Protein AF-A0A970C6J9-F1 (afdb_monomer_lite)

Foldseek 3Di:
DDDDDDDDDDDDDDDDDDDDDDDDDDDDDDDDDDDDDDDDDDDPDDPDDDDDDDDDDDDDDDDDDDWDWDFDDWDADPQLWIWTWIWTADDDDDRDTDTDTDTPDDDRPLPADQAQEEEFAWAWDLRLLLQLLVQVLSCLNPVDRHHYDHDHQVCVVVDDDDPDAYEYFAHADDPVQLDANYEYQYAFDDDDDRPHYHYDYHVLFGSSRVSQVSCVSSVNDDPLSVVLRVLCRCQQLVVVPDPCNVVSVLRGVLCNVQTNVSVCVVQVSPSSCSRVPPCSVVSVVQQVPWLVVQLVQQLVVWDDLDQAEIEGARDGGDPQVSQVVCCVVVSDSHQKYWYWDQDPVLWIKIKIAGDQLCRQVLQVLQVWTGGSGIIMHTHDPVDRDPVSVSVVSSCSRCPDPPPPPPDPPVVVVVVVVVVVPPPDDDDD

pLDDT: mean 75.0, std 27.28, range [20.2, 98.69]

Radius of gyration: 30.88 Å; chains: 1; bounding box: 88×96×111 Å

Structure (mmCIF, N/CA/C/O backbone):
data_AF-A0A970C6J9-F1
#
_entry.id   AF-A0A970C6J9-F1
#
loop_
_atom_site.group_PDB
_atom_site.id
_atom_site.type_symbol
_atom_site.label_atom_id
_atom_site.label_alt_id
_atom_site.label_comp_id
_atom_site.label_asym_id
_atom_site.label_entity_id
_atom_site.label_seq_id
_atom_site.pdbx_PDB_ins_code
_atom_site.Cartn_x
_atom_site.Cartn_y
_atom_site.Cartn_z
_atom_site.occupancy
_atom_site.B_iso_or_equiv
_atom_site.auth_seq_id
_atom_site.auth_comp_id
_atom_site.auth_asym_id
_atom_site.auth_atom_id
_atom_site.pdbx_PDB_model_num
ATOM 1 N N . MET A 1 1 ? 50.102 -40.753 9.216 1.00 41.03 1 MET A N 1
ATOM 2 C CA . MET A 1 1 ? 50.481 -39.355 8.911 1.00 41.03 1 MET A CA 1
ATOM 3 C C . MET A 1 1 ? 49.183 -38.578 8.685 1.00 41.03 1 MET A C 1
ATOM 5 O O . MET A 1 1 ? 48.528 -38.854 7.701 1.00 41.03 1 MET A O 1
ATOM 9 N N . GLY A 1 2 ? 48.641 -37.718 9.544 1.00 29.14 2 GLY A N 1
ATOM 10 C CA . GLY A 1 2 ? 49.137 -37.153 10.795 1.00 29.14 2 GLY A CA 1
ATOM 11 C C . GLY A 1 2 ? 48.941 -35.629 10.905 1.00 29.14 2 GLY A C 1
ATOM 12 O O . GLY A 1 2 ? 49.929 -34.991 11.220 1.00 29.14 2 GLY A O 1
ATOM 13 N N . LEU A 1 3 ? 47.707 -35.107 10.712 1.00 31.41 3 LEU A N 1
ATOM 14 C CA . LEU A 1 3 ? 47.159 -33.822 11.244 1.00 31.41 3 LEU A CA 1
ATOM 15 C C . LEU A 1 3 ? 47.866 -32.481 10.846 1.00 31.41 3 LEU A C 1
ATOM 17 O O . LEU A 1 3 ? 48.934 -32.548 10.249 1.00 31.41 3 LEU A O 1
ATOM 21 N N . PRO A 1 4 ? 47.330 -31.260 11.155 1.00 48.53 4 PRO A N 1
ATOM 22 C CA . PRO A 1 4 ? 46.169 -30.937 12.006 1.00 48.53 4 PRO A CA 1
ATOM 23 C C . PRO A 1 4 ? 45.153 -29.863 11.536 1.00 48.53 4 PRO A C 1
ATOM 25 O O . PRO A 1 4 ? 45.397 -29.007 10.692 1.00 48.53 4 PRO A O 1
ATOM 28 N N . ASN A 1 5 ? 44.025 -29.914 12.256 1.00 35.06 5 ASN A N 1
ATOM 29 C CA . ASN A 1 5 ? 43.018 -28.885 12.533 1.00 35.06 5 ASN A CA 1
ATOM 30 C C . ASN A 1 5 ? 43.586 -27.554 13.066 1.00 35.06 5 ASN A C 1
ATOM 32 O O . ASN A 1 5 ? 44.524 -27.562 13.859 1.00 35.06 5 ASN A O 1
ATOM 36 N N . ALA A 1 6 ? 42.877 -26.447 12.815 1.00 31.27 6 ALA A N 1
ATOM 37 C CA . ALA A 1 6 ? 42.936 -25.251 13.658 1.00 31.27 6 ALA A CA 1
ATOM 38 C C . ALA A 1 6 ? 41.518 -24.722 13.954 1.00 31.27 6 ALA A C 1
ATOM 40 O O . ALA A 1 6 ? 40.890 -24.059 13.134 1.00 31.27 6 ALA A O 1
ATOM 41 N N . LYS A 1 7 ? 41.024 -25.050 15.155 1.00 29.91 7 LYS A N 1
ATOM 42 C CA . LYS A 1 7 ? 40.033 -24.271 15.909 1.00 29.91 7 LYS A CA 1
ATOM 43 C C . LYS A 1 7 ? 40.815 -23.312 16.806 1.00 29.91 7 LYS A C 1
ATOM 45 O O . LYS A 1 7 ? 41.736 -23.768 17.478 1.00 29.91 7 LYS A O 1
ATOM 50 N N . ILE A 1 8 ? 40.416 -22.045 16.879 1.00 31.64 8 ILE A N 1
ATOM 51 C CA . ILE A 1 8 ? 40.783 -21.157 17.989 1.00 31.64 8 ILE A CA 1
ATOM 52 C C . ILE A 1 8 ? 39.503 -20.485 18.486 1.00 31.64 8 ILE A C 1
ATOM 54 O O . ILE A 1 8 ? 38.970 -19.583 17.847 1.00 31.64 8 ILE A O 1
ATOM 58 N N . ASP A 1 9 ? 39.030 -20.973 19.630 1.00 29.05 9 ASP A N 1
ATOM 59 C CA . ASP A 1 9 ? 38.280 -20.197 20.614 1.00 29.05 9 ASP A CA 1
ATOM 60 C C . ASP A 1 9 ? 39.287 -19.345 21.399 1.00 29.05 9 ASP A C 1
ATOM 62 O O . ASP A 1 9 ? 40.292 -19.873 21.880 1.00 29.05 9 ASP A O 1
ATOM 66 N N . LEU A 1 10 ? 38.994 -18.061 21.615 1.00 27.27 10 LEU A N 1
ATOM 67 C CA . LEU A 1 10 ? 39.500 -17.361 22.795 1.00 27.27 10 LEU A CA 1
ATOM 68 C C . LEU A 1 10 ? 38.457 -16.365 23.309 1.00 27.27 10 LEU A C 1
ATOM 70 O O . LEU A 1 10 ? 38.241 -15.284 22.764 1.00 27.27 10 LEU A O 1
ATOM 74 N N . LEU A 1 11 ? 37.806 -16.774 24.392 1.00 27.00 11 LEU A N 1
ATOM 75 C CA . LEU A 1 11 ? 37.008 -15.938 25.271 1.00 27.00 11 LEU A CA 1
ATOM 76 C C . LEU A 1 11 ? 37.900 -15.014 26.118 1.00 27.00 11 LEU A C 1
ATOM 78 O O . LEU A 1 11 ? 38.985 -15.394 26.544 1.00 27.00 11 LEU A O 1
ATOM 82 N N . ALA A 1 12 ? 37.279 -13.897 26.509 1.00 27.22 12 ALA A N 1
ATOM 83 C CA . ALA A 1 12 ? 37.321 -13.289 27.843 1.00 27.22 12 ALA A CA 1
ATOM 84 C C . ALA A 1 12 ? 38.247 -12.081 28.121 1.00 27.22 12 ALA A C 1
ATOM 86 O O . ALA A 1 12 ? 39.433 -12.206 28.390 1.00 27.22 12 ALA A O 1
ATOM 87 N N . ARG A 1 13 ? 37.533 -10.963 28.354 1.00 26.98 13 ARG A N 1
ATOM 88 C CA . ARG A 1 13 ? 37.586 -10.080 29.541 1.00 26.98 13 ARG A CA 1
ATOM 89 C C . ARG A 1 13 ? 38.685 -9.016 29.603 1.00 26.98 13 ARG A C 1
ATOM 91 O O . ARG A 1 13 ? 39.807 -9.308 29.974 1.00 26.98 13 ARG A O 1
ATOM 98 N N . LEU A 1 14 ? 38.243 -7.756 29.544 1.00 24.97 14 LEU A N 1
ATOM 99 C CA . LEU A 1 14 ? 38.635 -6.712 30.499 1.00 24.97 14 LEU A CA 1
ATOM 100 C C . LEU A 1 14 ? 37.430 -5.784 30.753 1.00 24.97 14 LEU A C 1
ATOM 102 O O . LEU A 1 14 ? 36.800 -5.276 29.830 1.00 24.97 14 LEU A O 1
ATOM 106 N N . ARG A 1 15 ? 37.066 -5.638 32.031 1.00 27.47 15 ARG A N 1
ATOM 107 C CA . ARG A 1 15 ? 36.009 -4.767 32.568 1.00 27.47 15 ARG A CA 1
ATOM 108 C C . ARG A 1 15 ? 36.670 -3.546 33.221 1.00 27.47 15 ARG A C 1
ATOM 110 O O . ARG A 1 15 ? 37.556 -3.773 34.030 1.00 27.47 15 ARG A O 1
ATOM 117 N N . LEU A 1 16 ? 36.087 -2.358 32.970 1.00 25.42 16 LEU A N 1
ATOM 118 C CA . LEU A 1 16 ? 35.807 -1.232 33.901 1.00 25.42 16 LEU A CA 1
ATOM 119 C C . LEU A 1 16 ? 37.039 -0.570 34.594 1.00 25.42 16 LEU A C 1
ATOM 121 O O . LEU A 1 16 ? 37.915 -1.262 35.078 1.00 25.42 16 LEU A O 1
ATOM 125 N N . ARG A 1 17 ? 37.173 0.754 34.798 1.00 25.75 17 ARG A N 1
ATOM 126 C CA . ARG A 1 17 ? 36.203 1.810 35.171 1.00 25.75 17 ARG A CA 1
ATOM 127 C C . ARG A 1 17 ? 36.937 3.201 35.268 1.00 25.75 17 ARG A C 1
ATOM 129 O O . ARG A 1 17 ? 38.047 3.279 34.761 1.00 25.75 17 ARG A O 1
ATOM 136 N N . PRO A 1 18 ? 36.367 4.292 35.842 1.00 34.69 18 PRO A N 1
ATOM 137 C CA . PRO A 1 18 ? 36.098 5.582 35.182 1.00 34.69 18 PRO A CA 1
ATOM 138 C C . PRO A 1 18 ? 36.978 6.771 35.647 1.00 34.69 18 PRO A C 1
ATOM 140 O O . PRO A 1 18 ? 37.592 6.710 36.707 1.00 34.69 18 PRO A O 1
ATOM 143 N N . THR A 1 19 ? 36.888 7.917 34.962 1.00 26.02 19 THR A N 1
ATOM 144 C CA . THR A 1 19 ? 37.175 9.240 35.555 1.00 26.02 19 THR A CA 1
ATOM 145 C C . THR A 1 19 ? 36.247 10.328 35.003 1.00 26.02 19 THR A C 1
ATOM 147 O O . THR A 1 19 ? 36.103 10.517 33.799 1.00 26.02 19 THR A O 1
ATOM 150 N N . LEU A 1 20 ? 35.598 11.021 35.941 1.00 25.56 20 LEU A N 1
ATOM 151 C CA . LEU A 1 20 ? 34.968 12.337 35.811 1.00 25.56 20 LEU A CA 1
ATOM 152 C C . LEU A 1 20 ? 36.049 13.426 35.700 1.00 25.56 20 LEU A C 1
ATOM 154 O O . LEU A 1 20 ? 37.117 13.244 36.277 1.00 25.56 20 LEU A O 1
ATOM 158 N N . VAL A 1 21 ? 35.733 14.562 35.060 1.00 24.16 21 VAL A N 1
ATOM 159 C CA . VAL A 1 21 ? 35.852 15.941 35.601 1.00 24.16 21 VAL A CA 1
ATOM 160 C C . VAL A 1 21 ? 35.271 16.959 34.591 1.00 24.16 21 VAL A C 1
ATOM 162 O O . VAL A 1 21 ? 35.458 16.838 33.385 1.00 24.16 21 VAL A O 1
ATOM 165 N N . CYS A 1 22 ? 34.529 17.921 35.159 1.00 23.27 22 CYS A N 1
ATOM 166 C CA . CYS A 1 22 ? 33.924 19.178 34.678 1.00 23.27 22 CYS A CA 1
ATOM 167 C C . CYS A 1 22 ? 34.651 19.917 33.530 1.00 23.27 22 CYS A C 1
ATOM 169 O O . CYS A 1 22 ? 35.862 19.819 33.408 1.00 23.27 22 CYS A O 1
ATOM 171 N N . GLY A 1 23 ? 34.044 20.774 32.703 1.00 21.14 23 GLY A N 1
ATOM 172 C CA . GLY A 1 23 ? 32.751 21.465 32.729 1.00 21.14 23 GLY A CA 1
ATOM 173 C C . GLY A 1 23 ? 32.958 22.909 32.242 1.00 21.14 23 GLY A C 1
ATOM 174 O O . GLY A 1 23 ? 33.884 23.543 32.720 1.00 21.14 23 GLY A O 1
ATOM 175 N N . TRP A 1 24 ? 32.121 23.422 31.331 1.00 22.16 24 TRP A N 1
ATOM 176 C CA . TRP A 1 24 ? 31.907 24.862 31.096 1.00 22.16 24 TRP A CA 1
ATOM 177 C C . TRP A 1 24 ? 30.463 25.086 30.616 1.00 22.16 24 TRP A C 1
ATOM 179 O O . TRP A 1 24 ? 30.041 24.568 29.584 1.00 22.16 24 TRP A O 1
ATOM 189 N N . GLN A 1 25 ? 29.707 25.841 31.413 1.00 21.58 25 GLN A N 1
ATOM 190 C CA . GLN A 1 25 ? 28.447 26.489 31.054 1.00 21.58 25 GLN A CA 1
ATOM 191 C C . GLN A 1 25 ? 28.744 27.772 30.270 1.00 21.58 25 GLN A C 1
ATOM 193 O O . GLN A 1 25 ? 29.649 28.509 30.652 1.00 21.58 25 GLN A O 1
ATOM 198 N N . LEU A 1 26 ? 27.894 28.114 29.298 1.00 22.14 26 LEU A N 1
ATOM 199 C CA . LEU A 1 26 ? 27.298 29.453 29.236 1.00 22.14 26 LEU A CA 1
ATOM 200 C C . LEU A 1 26 ? 26.031 29.469 28.368 1.00 22.14 26 LEU A C 1
ATOM 202 O O . LEU A 1 26 ? 26.014 29.053 27.214 1.00 22.14 26 LEU A O 1
ATOM 206 N N . LEU A 1 27 ? 24.969 29.943 29.018 1.00 21.67 27 LEU A N 1
ATOM 207 C CA . LEU A 1 27 ? 23.654 30.328 28.517 1.00 21.67 27 LEU A CA 1
ATOM 208 C C . LEU A 1 27 ? 23.707 31.230 27.277 1.00 21.67 27 LEU A C 1
ATOM 210 O O . LEU A 1 27 ? 24.555 32.106 27.222 1.00 21.67 27 LEU A O 1
ATOM 214 N N . TRP A 1 28 ? 22.680 31.150 26.422 1.00 21.00 28 TRP A N 1
ATOM 215 C CA . TRP A 1 28 ? 21.809 32.299 26.118 1.00 21.00 28 TRP A CA 1
ATOM 216 C C . TRP A 1 28 ? 20.401 31.801 25.744 1.00 21.00 28 TRP A C 1
ATOM 218 O O . TRP A 1 28 ? 20.205 31.048 24.794 1.00 21.00 28 TRP A O 1
ATOM 228 N N . GLN A 1 29 ? 19.412 32.218 26.538 1.00 21.05 29 GLN A N 1
ATOM 229 C CA . GLN A 1 29 ? 17.986 32.126 26.235 1.00 21.05 29 GLN A CA 1
ATOM 230 C C . GLN A 1 29 ? 17.623 33.189 25.192 1.00 21.05 29 GLN A C 1
ATOM 232 O O . GLN A 1 29 ? 17.991 34.349 25.361 1.00 21.05 29 GLN A O 1
ATOM 237 N N . ARG A 1 30 ? 16.773 32.848 24.217 1.00 20.20 30 ARG A N 1
ATOM 238 C CA . ARG A 1 30 ? 15.724 33.756 23.723 1.00 20.20 30 ARG A CA 1
ATOM 239 C C . ARG A 1 30 ? 14.526 32.953 23.213 1.00 20.20 30 ARG A C 1
ATOM 241 O O . ARG A 1 30 ? 14.612 32.230 22.231 1.00 20.20 30 ARG A O 1
ATOM 248 N N . ARG A 1 31 ? 13.402 33.119 23.916 1.00 20.62 31 ARG A N 1
ATOM 249 C CA . ARG A 1 31 ? 12.039 32.864 23.434 1.00 20.62 31 ARG A CA 1
ATOM 250 C C . ARG A 1 31 ? 11.735 33.806 22.267 1.00 20.62 31 ARG A C 1
ATOM 252 O O . ARG A 1 31 ? 11.905 35.009 22.442 1.00 20.62 31 ARG A O 1
ATOM 259 N N . ILE A 1 32 ? 11.155 33.285 21.186 1.00 21.66 32 ILE A N 1
ATOM 260 C CA . ILE A 1 32 ? 10.083 33.957 20.436 1.00 21.66 32 ILE A CA 1
ATOM 261 C C . ILE A 1 32 ? 9.017 32.896 20.125 1.00 21.66 32 ILE A C 1
ATOM 263 O O . ILE A 1 32 ? 9.320 31.808 19.650 1.00 21.66 32 ILE A O 1
ATOM 267 N N . GLN A 1 33 ? 7.782 33.223 20.492 1.00 20.59 33 GLN A N 1
ATOM 268 C CA . GLN A 1 33 ? 6.536 32.489 20.272 1.00 20.59 33 GLN A CA 1
ATOM 269 C C . GLN A 1 33 ? 5.786 33.146 19.086 1.00 20.59 33 GLN A C 1
ATOM 271 O O . GLN A 1 33 ? 6.172 34.245 18.693 1.00 20.59 33 GLN A O 1
ATOM 276 N N . TRP A 1 34 ? 4.694 32.512 18.620 1.00 22.86 34 TRP A N 1
ATOM 277 C CA . TRP A 1 34 ? 3.752 32.853 17.518 1.00 22.86 34 TRP A CA 1
ATOM 278 C C . TRP A 1 34 ? 4.163 32.275 16.147 1.00 22.86 34 TRP A C 1
ATOM 280 O O . TRP A 1 34 ? 5.234 32.591 15.656 1.00 22.86 34 TRP A O 1
ATOM 290 N N . GLY A 1 35 ? 3.394 31.435 15.440 1.00 23.45 35 GLY A N 1
ATOM 291 C CA . GLY A 1 35 ? 2.016 30.927 15.555 1.00 23.45 35 GLY A CA 1
ATOM 292 C C . GLY A 1 35 ? 1.753 29.878 14.437 1.00 23.45 35 GLY A C 1
ATOM 293 O O . GLY A 1 35 ? 2.694 29.529 13.723 1.00 23.45 35 GLY A O 1
ATOM 294 N N . PRO A 1 36 ? 0.528 29.334 14.291 1.00 27.11 36 PRO A N 1
ATOM 295 C CA . PRO A 1 36 ? 0.263 28.092 13.561 1.00 27.11 36 PRO A CA 1
ATOM 296 C C . PRO A 1 36 ? 0.044 28.321 12.057 1.00 27.11 36 PRO A C 1
ATOM 298 O O . PRO A 1 36 ? -0.792 29.131 11.666 1.00 27.11 36 PRO A O 1
ATOM 301 N N . ASN A 1 37 ? 0.742 27.558 11.215 1.00 23.72 37 ASN A N 1
ATOM 302 C CA . ASN A 1 37 ? 0.482 27.480 9.776 1.00 23.72 37 ASN A CA 1
ATOM 303 C C . ASN A 1 37 ? -0.171 26.129 9.463 1.00 23.72 37 ASN A C 1
ATOM 305 O O . ASN A 1 37 ? 0.519 25.135 9.265 1.00 23.72 37 ASN A O 1
ATOM 309 N N . GLN A 1 38 ? -1.504 26.099 9.435 1.00 23.17 38 GLN A N 1
ATOM 310 C CA . GLN A 1 38 ? -2.276 25.030 8.803 1.00 23.17 38 GLN A CA 1
ATOM 311 C C . GLN A 1 38 ? -2.603 25.477 7.375 1.00 23.17 38 GLN A C 1
ATOM 313 O O . GLN A 1 38 ? -3.276 26.489 7.183 1.00 23.17 38 GLN A O 1
ATOM 318 N N . TRP A 1 39 ? -2.130 24.733 6.379 1.00 20.80 39 TRP A N 1
ATOM 319 C CA . TRP A 1 39 ? -2.579 24.859 4.995 1.00 20.80 39 TRP A CA 1
ATOM 320 C C . TRP A 1 39 ? -3.393 23.611 4.664 1.00 20.80 39 TRP A C 1
ATOM 322 O O . TRP A 1 39 ? -2.887 22.501 4.777 1.00 20.80 39 TRP A O 1
ATOM 332 N N . ALA A 1 40 ? -4.651 23.795 4.271 1.00 22.09 40 ALA A N 1
ATOM 333 C CA . ALA A 1 40 ? -5.465 22.755 3.656 1.00 22.09 40 ALA A CA 1
ATOM 334 C C . ALA A 1 40 ? -5.845 23.238 2.253 1.00 22.09 40 ALA A C 1
ATOM 336 O O . ALA A 1 40 ? -6.419 24.320 2.101 1.00 22.09 40 ALA A O 1
ATOM 337 N N . PHE A 1 41 ? -5.483 22.457 1.237 1.00 21.45 41 PHE A N 1
ATOM 338 C CA . PHE A 1 41 ? -5.927 22.651 -0.138 1.00 21.45 41 PHE A CA 1
ATOM 339 C C . PHE A 1 41 ? -7.355 22.107 -0.275 1.00 21.45 41 PHE A C 1
ATOM 341 O O . PHE A 1 41 ? -7.600 20.933 -0.017 1.00 21.45 41 PHE A O 1
ATOM 348 N N . LEU A 1 42 ? -8.297 22.956 -0.690 1.00 25.12 42 LEU A N 1
ATOM 349 C CA . LEU A 1 42 ? -9.548 22.512 -1.303 1.00 25.12 42 LEU A CA 1
ATOM 350 C C . LEU A 1 42 ? -9.290 22.465 -2.808 1.00 25.12 42 LEU A C 1
ATOM 352 O O . LEU A 1 42 ? -9.029 23.504 -3.412 1.00 25.12 42 LEU A O 1
ATOM 356 N N . GLY A 1 43 ? -9.304 21.264 -3.385 1.00 23.25 43 GLY A N 1
ATOM 357 C CA . GLY A 1 43 ? -9.297 21.088 -4.832 1.00 23.25 43 GLY A CA 1
ATOM 358 C C . GLY A 1 43 ? -10.533 21.737 -5.453 1.00 23.25 43 GLY A C 1
ATOM 359 O O . GLY A 1 43 ? -11.632 21.670 -4.897 1.00 23.25 43 GLY A O 1
ATOM 360 N N . ASP A 1 44 ? -10.335 22.391 -6.592 1.00 25.92 44 ASP A N 1
ATOM 361 C CA . ASP A 1 44 ? -11.400 22.982 -7.392 1.00 25.92 44 ASP A CA 1
ATOM 362 C C . ASP A 1 44 ? -12.406 21.903 -7.819 1.00 25.92 44 ASP A C 1
ATOM 364 O O . ASP A 1 44 ? -12.050 20.968 -8.534 1.00 25.92 44 ASP A O 1
ATOM 368 N N . GLY A 1 45 ? -13.672 22.038 -7.411 1.00 28.39 45 GLY A N 1
ATOM 369 C CA . GLY A 1 45 ? -14.748 21.205 -7.957 1.00 28.39 45 GLY A CA 1
ATOM 370 C C . GLY A 1 45 ? -15.849 20.799 -6.985 1.00 28.39 45 GLY A C 1
ATOM 371 O O . GLY A 1 45 ? -16.128 19.616 -6.845 1.00 28.39 45 GLY A O 1
ATOM 372 N N . VAL A 1 46 ? -16.541 21.757 -6.367 1.00 23.52 46 VAL A N 1
ATOM 373 C CA . VAL A 1 46 ? -17.904 21.512 -5.866 1.00 23.52 46 VAL A CA 1
ATOM 374 C C . VAL A 1 46 ? -18.808 22.590 -6.444 1.00 23.52 46 VAL A C 1
ATOM 376 O O . VAL A 1 46 ? -18.866 23.714 -5.948 1.00 23.52 46 VAL A O 1
ATOM 379 N N . ALA A 1 47 ? -19.495 22.259 -7.537 1.00 24.28 47 ALA A N 1
ATOM 380 C CA . ALA A 1 47 ? -20.634 23.037 -7.996 1.00 24.28 47 ALA A CA 1
ATOM 381 C C . ALA A 1 47 ? -21.791 22.766 -7.025 1.00 24.28 47 ALA A C 1
ATOM 383 O O . ALA A 1 47 ? -22.420 21.713 -7.077 1.00 24.28 47 ALA A O 1
ATOM 384 N N . ALA A 1 48 ? -22.025 23.687 -6.091 1.00 25.25 48 ALA A N 1
ATOM 385 C CA . ALA A 1 48 ? -23.219 23.651 -5.260 1.00 25.25 48 ALA A CA 1
ATOM 386 C C . ALA A 1 48 ? -24.423 24.100 -6.099 1.00 25.25 48 ALA A C 1
ATOM 388 O O . ALA A 1 48 ? -24.415 25.196 -6.663 1.00 25.25 48 ALA A O 1
ATOM 389 N N . ASP A 1 49 ? -25.442 23.248 -6.173 1.00 22.50 49 ASP A N 1
ATOM 390 C CA . ASP A 1 49 ? -26.750 23.581 -6.726 1.00 22.50 49 ASP A CA 1
ATOM 391 C C . ASP A 1 49 ? -27.431 24.597 -5.794 1.00 22.50 49 ASP A C 1
ATOM 393 O O . ASP A 1 49 ? -27.701 24.318 -4.622 1.00 22.50 49 ASP A O 1
ATOM 397 N N . VAL A 1 50 ? -27.620 25.824 -6.280 1.00 26.28 50 VAL A N 1
ATOM 398 C CA . VAL A 1 50 ? -28.226 26.919 -5.516 1.00 26.28 50 VAL A CA 1
ATOM 399 C C . VAL A 1 50 ? -29.682 27.032 -5.941 1.00 26.28 50 VAL A C 1
ATOM 401 O O . VAL A 1 50 ? -30.009 27.737 -6.895 1.00 26.28 50 VAL A O 1
ATOM 404 N N . SER A 1 51 ? -30.586 26.392 -5.202 1.00 24.64 51 SER A N 1
ATOM 405 C CA . SER A 1 51 ? -32.017 26.654 -5.350 1.00 24.64 51 SER A CA 1
ATOM 406 C C . SER A 1 51 ? -32.342 28.054 -4.805 1.00 24.64 51 SER A C 1
ATOM 408 O O . SER A 1 51 ? -32.485 28.247 -3.596 1.00 24.64 51 SER A O 1
ATOM 410 N N . GLN A 1 52 ? -32.448 29.055 -5.683 1.00 29.25 52 GLN A N 1
ATOM 411 C CA . GLN A 1 52 ? -33.011 30.361 -5.333 1.00 29.25 52 GLN A CA 1
ATOM 412 C C . GLN A 1 52 ? -34.541 30.283 -5.353 1.00 29.25 52 GLN A C 1
ATOM 414 O O . GLN A 1 52 ? -35.151 30.192 -6.415 1.00 29.25 52 GLN A O 1
ATOM 419 N N . GLN A 1 53 ? -35.180 30.378 -4.187 1.00 24.38 53 GLN A N 1
ATOM 420 C CA . GLN A 1 53 ? -36.577 30.801 -4.119 1.00 24.38 53 GLN A CA 1
ATOM 421 C C . GLN A 1 53 ? -36.645 32.331 -4.034 1.00 24.38 53 GLN A C 1
ATOM 423 O O . GLN A 1 53 ? -36.216 32.916 -3.046 1.00 24.38 53 GLN A O 1
ATOM 428 N N . GLY A 1 54 ? -37.225 32.939 -5.074 1.00 26.06 54 GLY A N 1
ATOM 429 C CA . GLY A 1 54 ? -37.937 34.219 -5.024 1.00 26.06 54 GLY A CA 1
ATOM 430 C C . GLY A 1 54 ? -37.100 35.499 -4.937 1.00 26.06 54 GLY A C 1
ATOM 431 O O . GLY A 1 54 ? -36.597 35.854 -3.880 1.00 26.06 54 GLY A O 1
ATOM 432 N N . VAL A 1 55 ? -37.060 36.256 -6.038 1.00 26.98 55 VAL A N 1
ATOM 433 C CA . VAL A 1 55 ? -37.619 37.622 -6.194 1.00 26.98 55 VAL A CA 1
ATOM 434 C C . VAL A 1 55 ? -37.084 38.204 -7.512 1.00 26.98 55 VAL A C 1
ATOM 436 O O . VAL A 1 55 ? -35.890 38.164 -7.797 1.00 26.98 55 VAL A O 1
ATOM 439 N N . ALA A 1 56 ? -38.003 38.711 -8.333 1.00 32.72 56 ALA A N 1
ATOM 440 C CA . ALA A 1 56 ? -37.755 39.282 -9.652 1.00 32.72 56 ALA A CA 1
ATOM 441 C C . ALA A 1 56 ? -36.919 40.577 -9.608 1.00 32.72 56 ALA A C 1
ATOM 443 O O . ALA A 1 56 ? -37.113 41.420 -8.734 1.00 32.72 56 ALA A O 1
ATOM 444 N N . GLY A 1 57 ? -36.051 40.770 -10.608 1.00 26.53 57 GLY A N 1
ATOM 445 C CA . GLY A 1 57 ? -35.364 42.040 -10.854 1.00 26.53 57 GLY A CA 1
ATOM 446 C C . GLY A 1 57 ? -34.316 41.956 -11.968 1.00 26.53 57 GLY A C 1
ATOM 447 O O . GLY A 1 57 ? -33.314 41.262 -11.845 1.00 26.53 57 GLY A O 1
ATOM 448 N N . SER A 1 58 ? -34.566 42.676 -13.058 1.00 32.69 58 SER A N 1
ATOM 449 C CA . SER A 1 58 ? -33.749 42.840 -14.268 1.00 32.69 58 SER A CA 1
ATOM 450 C C . SER A 1 58 ? -32.504 43.726 -14.078 1.00 32.69 58 SER A C 1
ATOM 452 O O . SER A 1 58 ? -32.636 44.796 -13.492 1.00 32.69 58 SER A O 1
ATOM 454 N N . HIS A 1 59 ? -31.348 43.334 -14.637 1.00 29.69 59 HIS A N 1
ATOM 455 C CA . HIS A 1 59 ? -30.493 44.089 -15.592 1.00 29.69 59 HIS A CA 1
ATOM 456 C C . HIS A 1 59 ? -29.025 43.602 -15.616 1.00 29.69 59 HIS A C 1
ATOM 458 O O . HIS A 1 59 ? -28.377 43.426 -14.590 1.00 29.69 59 HIS A O 1
ATOM 464 N N . GLU A 1 60 ? -28.555 43.424 -16.853 1.00 30.36 60 GLU A N 1
ATOM 465 C CA . GLU A 1 60 ? -27.211 43.532 -17.446 1.00 30.36 60 GLU A CA 1
ATOM 466 C C . GLU A 1 60 ? -25.918 43.533 -16.598 1.00 30.36 60 GLU A C 1
ATOM 468 O O . GLU A 1 60 ? -25.643 44.407 -15.779 1.00 30.36 60 GLU A O 1
ATOM 473 N N . GLY A 1 61 ? -25.007 42.645 -17.021 1.00 39.00 61 GLY A N 1
ATOM 474 C CA . GLY A 1 61 ? -23.654 43.027 -17.443 1.00 39.00 61 GLY A CA 1
ATOM 475 C C . GLY A 1 61 ? -22.653 43.430 -16.360 1.00 39.00 61 GLY A C 1
ATOM 476 O O . GLY A 1 61 ? -22.308 44.604 -16.248 1.00 39.00 61 GLY A O 1
ATOM 477 N N . ARG A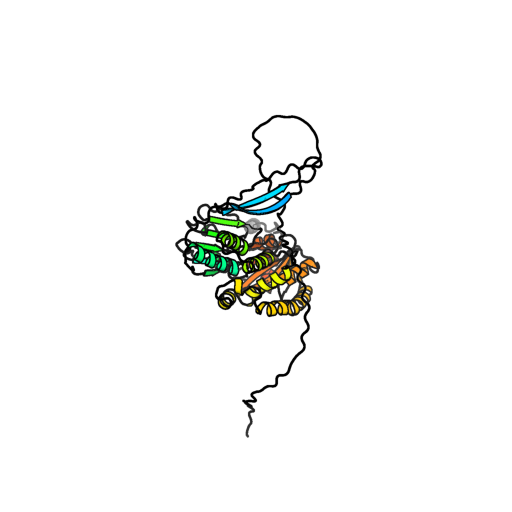 1 62 ? -22.046 42.460 -15.656 1.00 30.31 62 ARG A N 1
ATOM 478 C CA . ARG A 1 62 ? -20.771 42.676 -14.943 1.00 30.31 62 ARG A CA 1
ATOM 479 C C . ARG A 1 62 ? -19.819 41.486 -15.036 1.00 30.31 62 ARG A C 1
ATOM 481 O O . ARG A 1 62 ? -20.188 40.344 -14.794 1.00 30.31 62 ARG A O 1
ATOM 488 N N . ARG A 1 63 ? -18.567 41.822 -15.363 1.00 31.80 63 ARG A N 1
ATOM 489 C CA . ARG A 1 63 ? -17.380 40.958 -15.415 1.00 31.80 63 ARG A CA 1
ATOM 490 C C . ARG A 1 63 ? -17.217 40.158 -14.116 1.00 31.80 63 ARG A C 1
ATOM 492 O O . ARG A 1 63 ? -17.322 40.721 -13.027 1.00 31.80 63 ARG A O 1
ATOM 499 N N . SER A 1 64 ? -16.903 38.873 -14.253 1.00 32.09 64 SER A N 1
ATOM 500 C CA . SER A 1 64 ? -16.587 37.937 -13.173 1.00 32.09 64 SER A CA 1
ATOM 501 C C . SER A 1 64 ? -15.301 38.347 -12.444 1.00 32.09 64 SER A C 1
ATOM 503 O O . SER A 1 64 ? -14.194 38.006 -12.858 1.00 32.09 64 SER A O 1
ATOM 505 N N . GLY A 1 65 ? -15.441 39.111 -11.361 1.00 31.38 65 GLY A N 1
ATOM 506 C CA . GLY A 1 65 ? -14.379 39.282 -10.373 1.00 31.38 65 GLY A CA 1
ATOM 507 C C . GLY A 1 65 ? -14.260 38.010 -9.537 1.00 31.38 65 GLY A C 1
ATOM 508 O O . GLY A 1 65 ? -15.249 37.580 -8.946 1.00 31.38 65 GLY A O 1
ATOM 509 N N . GLY A 1 66 ? -13.073 37.403 -9.512 1.00 34.12 66 GLY A N 1
ATOM 510 C CA . GLY A 1 66 ? -12.806 36.180 -8.757 1.00 34.12 66 GLY A CA 1
ATOM 511 C C . GLY A 1 66 ? -13.142 36.341 -7.273 1.00 34.12 66 GLY A C 1
ATOM 512 O O . GLY A 1 66 ? -12.646 37.249 -6.602 1.00 34.12 66 GLY A O 1
ATOM 513 N N . LEU A 1 67 ? -13.999 35.459 -6.763 1.00 39.12 67 LEU A N 1
ATOM 514 C CA . LEU A 1 67 ? -14.283 35.348 -5.339 1.00 39.12 67 LEU A CA 1
ATOM 515 C C . LEU A 1 67 ? -13.105 34.622 -4.685 1.00 39.12 67 LEU A C 1
ATOM 517 O O . LEU A 1 67 ? -12.861 33.453 -4.956 1.00 39.12 67 LEU A O 1
ATOM 521 N N . SER A 1 68 ? -12.364 35.316 -3.824 1.00 39.94 68 SER A N 1
ATOM 522 C CA . SER A 1 68 ? -11.397 34.672 -2.934 1.00 39.94 68 SER A CA 1
ATOM 523 C C . SER A 1 68 ? -12.124 34.271 -1.654 1.00 39.94 68 SER A C 1
ATOM 525 O O . SER A 1 68 ? -12.610 35.129 -0.910 1.00 39.94 68 SER A O 1
ATOM 527 N N . ALA A 1 69 ? -12.218 32.964 -1.432 1.00 43.72 69 ALA A N 1
ATOM 528 C CA . ALA A 1 69 ? -12.671 32.358 -0.192 1.00 43.72 69 ALA A CA 1
ATOM 529 C C . ALA A 1 69 ? -11.446 31.928 0.625 1.00 43.72 69 ALA A C 1
ATOM 531 O O . ALA A 1 69 ? -10.513 31.342 0.079 1.00 43.72 69 ALA A O 1
ATOM 532 N N . ARG A 1 70 ? -11.429 32.224 1.929 1.00 39.91 70 ARG A N 1
ATOM 533 C CA . ARG A 1 70 ? -10.437 31.661 2.860 1.00 39.91 70 ARG A CA 1
ATOM 534 C C . ARG A 1 70 ? -11.163 30.986 4.029 1.00 39.91 70 ARG A C 1
ATOM 536 O O . ARG A 1 70 ? -12.069 31.619 4.586 1.00 39.91 70 ARG A O 1
ATOM 543 N N . PRO A 1 71 ? -10.789 29.748 4.406 1.00 42.94 71 PRO A N 1
ATOM 544 C CA . PRO A 1 71 ? -11.283 29.139 5.633 1.00 42.94 71 PRO A CA 1
ATOM 545 C C . PRO A 1 71 ? -10.802 29.967 6.828 1.00 42.94 71 PRO A C 1
ATOM 547 O O . PRO A 1 71 ? -9.638 30.366 6.877 1.00 42.94 71 PRO A O 1
ATOM 550 N N . PHE A 1 72 ? -11.704 30.273 7.760 1.00 39.62 72 PHE A N 1
ATOM 551 C CA . PHE A 1 72 ? -11.397 31.116 8.924 1.00 39.62 72 PHE A CA 1
ATOM 552 C C . PHE A 1 72 ? -11.492 30.366 10.265 1.00 39.62 72 PHE A C 1
ATOM 554 O O . PHE A 1 72 ? -11.061 30.887 11.290 1.00 39.62 72 PHE A O 1
ATOM 561 N N . GLY A 1 73 ? -11.984 29.127 10.270 1.00 41.22 73 GLY A N 1
ATOM 562 C CA . GLY A 1 73 ? -12.010 28.290 11.463 1.00 41.22 73 GLY A CA 1
ATOM 563 C C . GLY A 1 73 ? -12.700 26.954 11.224 1.00 41.22 73 GLY A C 1
ATOM 564 O O . GLY A 1 73 ? -13.541 26.830 10.330 1.00 41.22 73 GLY A O 1
ATOM 565 N N . TYR A 1 74 ? -12.333 25.977 12.051 1.00 42.91 74 TYR A N 1
ATOM 566 C CA . TYR A 1 74 ? -12.990 24.681 12.156 1.00 42.91 74 TYR A CA 1
ATOM 567 C C . TYR A 1 74 ? -13.605 24.566 13.546 1.00 42.91 74 TYR A C 1
ATOM 569 O O . TYR A 1 74 ? -12.970 24.904 14.546 1.00 42.91 74 TYR A O 1
ATOM 577 N N . GLY A 1 75 ? -14.841 24.089 13.611 1.00 42.66 75 GLY A N 1
ATOM 578 C CA . GLY A 1 75 ? -15.509 23.782 14.868 1.00 42.66 75 GLY A CA 1
ATOM 579 C C . GLY A 1 75 ? -16.496 22.645 14.675 1.00 42.66 75 GLY A C 1
ATOM 580 O O . GLY A 1 75 ? -16.984 22.431 13.568 1.00 42.66 75 GLY A O 1
ATOM 581 N N . HIS A 1 76 ? -16.793 21.923 15.747 1.00 44.69 76 HIS A N 1
ATOM 582 C CA . HIS A 1 76 ? -17.899 20.977 15.759 1.00 44.69 76 HIS A CA 1
ATOM 583 C C . HIS A 1 76 ? -19.134 21.680 16.310 1.00 44.69 76 HIS A C 1
ATOM 585 O O . HIS A 1 76 ? -19.045 22.396 17.312 1.00 44.69 76 HIS A O 1
ATOM 591 N N . ASP A 1 77 ? -20.288 21.492 15.671 1.00 41.97 77 ASP A N 1
ATOM 592 C CA . ASP A 1 77 ? -21.529 21.699 16.409 1.00 41.97 77 ASP A CA 1
ATOM 593 C C . ASP A 1 77 ? -21.670 20.568 17.444 1.00 41.97 77 ASP A C 1
ATOM 595 O O . ASP A 1 77 ? -21.074 19.498 17.307 1.00 41.97 77 ASP A O 1
ATOM 599 N N . GLY A 1 78 ? -22.428 20.785 18.519 1.00 35.06 78 GLY A N 1
ATOM 600 C CA . GLY A 1 78 ? -22.648 19.772 19.565 1.00 35.06 78 GLY A CA 1
ATOM 601 C C . GLY A 1 78 ? -23.349 18.487 19.086 1.00 35.06 78 GLY A C 1
ATOM 602 O O . GLY A 1 78 ? -23.754 17.683 19.918 1.00 35.06 78 GLY A O 1
ATOM 603 N N . LEU A 1 79 ? -23.515 18.309 17.770 1.00 39.09 79 LEU A N 1
ATOM 604 C CA . LEU A 1 79 ? -24.093 17.158 17.081 1.00 39.09 79 LEU A CA 1
ATOM 605 C C . LEU A 1 79 ? -23.053 16.400 16.231 1.00 39.09 79 LEU A C 1
ATOM 607 O O . LEU A 1 79 ? -23.395 15.402 15.601 1.00 39.09 79 LEU A O 1
ATOM 611 N N . GLY A 1 80 ? -21.788 16.835 16.234 1.00 37.72 80 GLY A N 1
ATOM 612 C CA . GLY A 1 80 ? -20.683 16.153 15.559 1.00 37.72 80 GLY A CA 1
ATOM 613 C C . GLY A 1 80 ? -20.477 16.549 14.096 1.00 37.72 80 GLY A C 1
ATOM 614 O O . GLY A 1 80 ? -19.574 16.003 13.462 1.00 37.72 80 GLY A O 1
ATOM 615 N N . ASN A 1 81 ? -21.227 17.513 13.553 1.00 41.91 81 ASN A N 1
ATOM 616 C CA . ASN A 1 81 ? -20.991 17.990 12.192 1.00 41.91 81 ASN A CA 1
ATOM 617 C C . ASN A 1 81 ? -19.752 18.887 12.150 1.00 41.91 81 ASN A C 1
ATOM 619 O O . ASN A 1 81 ? -19.543 19.739 13.019 1.00 41.91 81 ASN A O 1
ATOM 623 N N . MET A 1 82 ? -18.941 18.725 11.105 1.00 38.88 82 MET A N 1
ATOM 624 C CA . MET A 1 82 ? -17.818 19.615 10.840 1.00 38.88 82 MET A CA 1
ATOM 625 C C . MET A 1 82 ? -18.347 20.941 10.287 1.00 38.88 82 MET A C 1
ATOM 627 O O . MET A 1 82 ? -18.989 20.983 9.237 1.00 38.88 82 MET A O 1
ATOM 631 N N . ARG A 1 83 ? -18.080 22.035 11.002 1.00 42.09 83 ARG A N 1
ATOM 632 C CA . ARG A 1 83 ? -18.445 23.393 10.604 1.00 42.09 83 ARG A CA 1
ATOM 633 C C . ARG A 1 83 ? -17.244 24.046 9.935 1.00 42.09 83 ARG A C 1
ATOM 635 O O . ARG A 1 83 ? -16.217 24.258 10.579 1.00 42.09 83 ARG A O 1
ATOM 642 N N . VAL A 1 84 ? -17.383 24.378 8.656 1.00 44.25 84 VAL A N 1
ATOM 643 C CA . VAL A 1 84 ? -16.385 25.164 7.923 1.00 44.25 84 VAL A CA 1
ATOM 644 C C . VAL A 1 84 ? -16.920 26.578 7.757 1.00 44.25 84 VAL A C 1
ATOM 646 O O . VAL A 1 84 ? -17.927 26.792 7.081 1.00 44.25 84 VAL A O 1
ATOM 649 N N . GLU A 1 85 ? -16.253 27.550 8.380 1.00 45.66 85 GLU A N 1
ATOM 650 C CA . GLU A 1 85 ? -16.555 28.964 8.165 1.00 45.66 85 GLU A CA 1
ATOM 651 C C . GLU A 1 85 ? -15.751 29.499 6.984 1.00 45.66 85 GLU A C 1
ATOM 653 O O . GLU A 1 85 ? -14.525 29.638 7.043 1.00 45.66 85 GLU A O 1
ATOM 658 N N . VAL A 1 86 ? -16.460 29.845 5.911 1.00 45.28 86 VAL A N 1
ATOM 659 C CA . VAL A 1 86 ? -15.860 30.462 4.729 1.00 45.28 86 VAL A CA 1
ATOM 660 C C . VAL A 1 86 ? -16.150 31.956 4.729 1.00 45.28 86 VAL A C 1
ATOM 662 O O . VAL A 1 86 ? -17.309 32.378 4.713 1.00 45.28 86 VAL A O 1
ATOM 665 N N . ARG A 1 87 ? -15.091 32.775 4.704 1.00 49.88 87 ARG A N 1
ATOM 666 C CA . ARG A 1 87 ? -15.216 34.219 4.466 1.00 49.88 87 ARG A CA 1
ATOM 667 C C . ARG A 1 87 ? -15.041 34.515 2.990 1.00 49.88 87 ARG A C 1
ATOM 669 O O . ARG A 1 87 ? -14.012 34.182 2.408 1.00 49.88 87 ARG A O 1
ATOM 676 N N . VAL A 1 88 ? -16.022 35.205 2.420 1.00 48.22 88 VAL A N 1
ATOM 677 C CA . VAL A 1 88 ? -15.996 35.648 1.026 1.00 48.22 88 VAL A CA 1
ATOM 678 C C . VAL A 1 88 ? -15.949 37.169 0.983 1.00 48.22 88 VAL A C 1
ATOM 680 O O . VAL A 1 88 ? -16.730 37.847 1.654 1.00 48.22 88 VAL A O 1
ATOM 683 N N . ARG A 1 89 ? -15.025 37.722 0.193 1.00 48.19 89 ARG A N 1
ATOM 684 C CA . ARG A 1 89 ? -14.916 39.171 -0.004 1.00 48.19 89 ARG A CA 1
ATOM 685 C C . ARG A 1 89 ? -15.945 39.633 -1.041 1.00 48.19 89 ARG A C 1
ATOM 687 O O . ARG A 1 89 ? -15.780 39.381 -2.230 1.00 48.19 89 ARG A O 1
ATOM 694 N N . GLY A 1 90 ? -16.991 40.328 -0.591 1.00 44.72 90 GLY A N 1
ATOM 695 C CA . GLY A 1 90 ? -17.848 41.124 -1.476 1.00 44.72 90 GLY A CA 1
ATOM 696 C C . GLY A 1 90 ? -17.046 42.270 -2.105 1.00 44.72 90 GLY A C 1
ATOM 697 O O . GLY A 1 90 ? -16.129 42.786 -1.471 1.00 44.72 90 GLY A O 1
ATOM 698 N N . GLY A 1 91 ? -17.349 42.617 -3.359 1.00 51.34 91 GLY A N 1
ATOM 699 C CA . GLY A 1 91 ? -16.562 43.513 -4.218 1.00 51.34 91 GLY A CA 1
ATOM 700 C C . GLY A 1 91 ? -16.215 44.917 -3.668 1.00 51.34 91 GLY A C 1
ATOM 701 O O . GLY A 1 91 ? -16.561 45.282 -2.546 1.00 51.34 91 GLY A O 1
ATOM 702 N N . PRO A 1 92 ? -15.524 45.741 -4.479 1.00 46.91 92 PRO A N 1
ATOM 703 C CA . PRO A 1 92 ? -14.565 46.760 -4.026 1.00 46.91 92 PRO A CA 1
ATOM 704 C C . PRO A 1 92 ? -15.100 47.978 -3.251 1.00 46.91 92 PRO A C 1
ATOM 706 O O . PRO A 1 92 ? -14.311 48.873 -2.970 1.00 46.91 92 PRO A O 1
ATOM 709 N N . SER A 1 93 ? -16.378 48.055 -2.870 1.00 49.81 93 SER A N 1
ATOM 710 C CA . SER A 1 93 ? -16.899 49.259 -2.200 1.00 49.81 93 SER A CA 1
ATOM 711 C C . SER A 1 93 ? -17.767 49.066 -0.958 1.00 49.81 93 SER A C 1
ATOM 713 O O . SER A 1 93 ? -18.108 50.073 -0.345 1.00 49.81 93 SER A O 1
ATOM 715 N N . LYS A 1 94 ? -18.075 47.843 -0.499 1.00 42.03 94 LYS A N 1
ATOM 716 C CA . LYS A 1 94 ? -18.714 47.623 0.818 1.00 42.03 94 LYS A CA 1
ATOM 717 C C . LYS A 1 94 ? -18.309 46.265 1.396 1.00 42.03 94 LYS A C 1
ATOM 719 O O . LYS A 1 94 ? -18.662 45.226 0.845 1.00 42.03 94 LYS A O 1
ATOM 724 N N . THR A 1 95 ? -17.601 46.260 2.525 1.00 41.53 95 THR A N 1
ATOM 725 C CA . THR A 1 95 ? -17.291 45.054 3.311 1.00 41.53 95 THR A CA 1
ATOM 726 C C . THR A 1 95 ? -18.560 44.534 3.991 1.00 41.53 95 THR A C 1
ATOM 728 O O . THR A 1 95 ? -18.829 44.817 5.153 1.00 41.53 95 THR A O 1
ATOM 731 N N . CYS A 1 96 ? -19.378 43.784 3.252 1.00 41.22 96 CYS A N 1
ATOM 732 C CA . CYS A 1 96 ? -20.427 42.947 3.828 1.00 41.22 96 CYS A CA 1
ATOM 733 C C . CYS A 1 96 ? -19.850 41.542 4.022 1.00 41.22 96 CYS A C 1
ATOM 735 O O . CYS A 1 96 ? -19.509 40.867 3.051 1.00 41.22 96 CYS A O 1
ATOM 737 N N . TRP A 1 97 ? -19.703 41.124 5.277 1.00 47.66 97 TRP A N 1
ATOM 738 C CA . TRP A 1 97 ? -19.282 39.772 5.625 1.00 47.66 97 TRP A CA 1
ATOM 739 C C . TRP A 1 97 ? -20.519 38.878 5.659 1.00 47.66 97 TRP A C 1
ATOM 741 O O . TRP A 1 97 ? -21.473 39.175 6.375 1.00 47.66 97 TRP A O 1
ATOM 751 N N . ARG A 1 98 ? -20.514 37.792 4.886 1.00 45.19 98 ARG A N 1
ATOM 752 C CA . ARG A 1 98 ? -21.516 36.729 5.000 1.00 45.19 98 ARG A CA 1
ATOM 753 C C . ARG A 1 98 ? -20.814 35.456 5.436 1.00 45.19 98 ARG A C 1
ATOM 755 O O . ARG A 1 98 ? -19.892 35.008 4.758 1.00 45.19 98 ARG A O 1
ATOM 762 N N . THR A 1 99 ? -21.246 34.913 6.566 1.00 41.12 99 THR A N 1
ATOM 763 C CA . THR A 1 99 ? -20.823 33.600 7.046 1.00 41.12 99 THR A CA 1
ATOM 764 C C . THR A 1 99 ? -21.709 32.558 6.386 1.00 41.12 99 THR A C 1
ATOM 766 O O . THR A 1 99 ? -22.927 32.586 6.558 1.00 41.12 99 THR A O 1
ATOM 769 N N . TRP A 1 100 ? -21.103 31.653 5.627 1.00 43.22 100 TRP A N 1
ATOM 770 C CA . TRP A 1 100 ? -21.780 30.469 5.114 1.00 43.22 100 TRP A CA 1
ATOM 771 C C . TRP A 1 100 ? -21.377 29.288 5.983 1.00 43.22 100 TRP A C 1
ATOM 773 O O . TRP A 1 100 ? -20.189 29.068 6.211 1.00 43.22 100 TRP A O 1
ATOM 783 N N . VAL A 1 101 ? -22.369 28.557 6.485 1.00 39.75 101 VAL A N 1
ATOM 784 C CA . VAL A 1 101 ? -22.154 27.285 7.169 1.00 39.75 101 VAL A CA 1
ATOM 785 C C . VAL A 1 101 ? -22.413 26.198 6.140 1.00 39.75 101 VAL A C 1
ATOM 787 O O . VAL A 1 101 ? -23.560 25.967 5.766 1.00 39.75 101 VAL A O 1
ATOM 790 N N . VAL A 1 102 ? -21.351 25.553 5.665 1.00 40.78 102 VAL A N 1
ATOM 791 C CA . VAL A 1 102 ? -21.482 24.309 4.903 1.00 40.78 102 VAL A CA 1
ATOM 792 C C . VAL A 1 102 ? -21.493 23.182 5.926 1.00 40.78 102 VAL A C 1
ATOM 794 O O . VAL A 1 102 ? -20.469 22.894 6.541 1.00 40.78 102 VAL A O 1
ATOM 797 N N . ALA A 1 103 ? -22.666 22.604 6.169 1.00 34.88 103 ALA A N 1
ATOM 798 C CA . ALA A 1 103 ? -22.787 21.400 6.976 1.00 34.88 103 ALA A CA 1
ATOM 799 C C . ALA A 1 103 ? -22.543 20.195 6.062 1.00 34.88 103 ALA A C 1
ATOM 801 O O . ALA A 1 103 ? -23.416 19.812 5.288 1.00 34.88 103 ALA A O 1
ATOM 802 N N . ALA A 1 104 ? -21.351 19.604 6.138 1.00 42.62 104 ALA A N 1
ATOM 803 C CA . ALA A 1 104 ? -21.175 18.230 5.689 1.00 42.62 104 ALA A CA 1
ATOM 804 C C . ALA A 1 104 ? -21.820 17.335 6.753 1.00 42.62 104 ALA A C 1
ATOM 806 O O . ALA A 1 104 ? -21.280 17.158 7.846 1.00 42.62 104 ALA A O 1
ATOM 807 N N . SER A 1 105 ? -23.025 16.846 6.465 1.00 35.28 105 SER A N 1
ATOM 808 C CA . SER A 1 105 ? -23.737 15.908 7.327 1.00 35.28 105 SER A CA 1
ATOM 809 C C . SER A 1 105 ? -23.057 14.545 7.236 1.00 35.28 105 SER A C 1
ATOM 811 O O . SER A 1 105 ? -23.379 13.735 6.369 1.00 35.28 105 SER A O 1
ATOM 813 N N . PHE A 1 106 ? -22.099 14.285 8.120 1.00 44.38 106 PHE A N 1
ATOM 814 C CA . PHE A 1 106 ? -21.643 12.920 8.341 1.00 44.38 106 PHE A CA 1
ATOM 815 C C . PHE A 1 106 ? -22.701 12.207 9.190 1.00 44.38 106 PHE A C 1
ATOM 817 O O . PHE A 1 106 ? -23.118 12.748 10.215 1.00 44.38 106 PHE A O 1
ATOM 824 N N . PRO A 1 107 ? -23.183 11.016 8.794 1.00 49.00 107 PRO A N 1
ATOM 825 C CA . PRO A 1 107 ? -24.142 10.284 9.609 1.00 49.00 107 PRO A CA 1
ATOM 826 C C . PRO A 1 107 ? -23.535 10.007 10.994 1.00 49.00 107 PRO A C 1
ATOM 828 O O . PRO A 1 107 ? -22.343 9.687 11.084 1.00 49.00 107 PRO A O 1
ATOM 831 N N . PRO A 1 108 ? -24.331 10.112 12.073 1.00 55.41 108 PRO A N 1
ATOM 832 C CA . PRO A 1 108 ? -23.835 9.954 13.431 1.00 55.41 108 PRO A CA 1
ATOM 833 C C . PRO A 1 108 ? -23.159 8.588 13.589 1.00 55.41 108 PRO A C 1
ATOM 835 O O . PRO A 1 108 ? -23.693 7.550 13.188 1.00 55.41 108 PRO A O 1
ATOM 838 N N . MET A 1 109 ? -21.960 8.582 14.175 1.00 62.16 109 MET A N 1
ATOM 839 C CA . MET A 1 109 ? -21.155 7.366 14.353 1.00 62.16 109 MET A CA 1
ATOM 840 C C . MET A 1 109 ? -21.810 6.298 15.240 1.00 62.16 109 MET A C 1
ATOM 842 O O . MET A 1 109 ? -21.339 5.166 15.292 1.00 62.16 109 MET A O 1
ATOM 846 N N . THR A 1 110 ? -22.909 6.633 15.916 1.00 59.38 110 THR A N 1
ATOM 847 C CA . THR A 1 110 ? -23.685 5.740 16.785 1.00 59.38 110 THR A CA 1
ATOM 848 C C . THR A 1 110 ? -24.403 4.608 16.042 1.00 59.38 110 THR A C 1
ATOM 850 O O . THR A 1 110 ? -25.004 3.762 16.694 1.00 59.38 110 THR A O 1
ATOM 853 N N . ASN A 1 111 ? -24.338 4.560 14.705 1.00 81.62 111 ASN A N 1
ATOM 854 C CA . ASN A 1 111 ? -25.041 3.567 13.884 1.00 81.62 111 ASN A CA 1
ATOM 855 C C . ASN A 1 111 ? -24.121 2.536 13.192 1.00 81.62 111 ASN A C 1
ATOM 857 O O . ASN A 1 111 ? -24.491 1.966 12.167 1.00 81.62 111 ASN A O 1
ATOM 861 N N . LEU A 1 112 ? -22.893 2.328 13.680 1.00 90.56 112 LEU A N 1
ATOM 862 C CA . LEU A 1 112 ? -22.046 1.227 13.206 1.00 90.56 112 LEU A CA 1
ATOM 863 C C . LEU A 1 112 ? -22.339 -0.051 13.999 1.00 90.56 112 LEU A C 1
ATOM 865 O O . LEU A 1 112 ? -22.521 -0.010 15.213 1.00 90.56 112 LEU A O 1
ATOM 869 N N . SER A 1 113 ? -22.356 -1.198 13.323 1.00 92.94 113 SER A N 1
ATOM 870 C CA . SER A 1 113 ? -22.456 -2.499 13.988 1.00 92.94 113 SER A CA 1
ATOM 871 C C . SER A 1 113 ? -21.105 -2.923 14.561 1.00 92.94 113 SER A 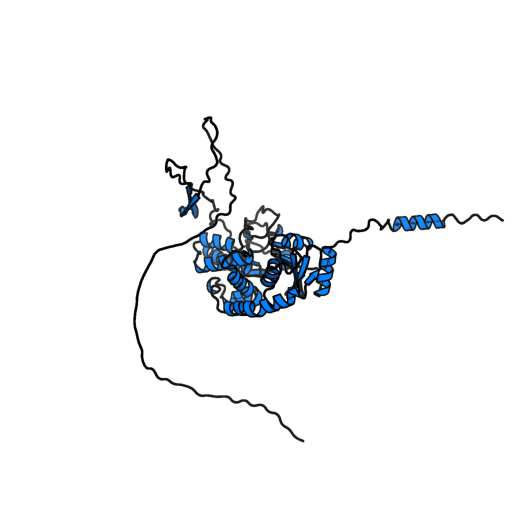C 1
ATOM 873 O O . SER A 1 113 ? -20.072 -2.710 13.922 1.00 92.94 113 SER A O 1
ATOM 875 N N . GLN A 1 114 ? -21.120 -3.566 15.733 1.00 95.62 114 GLN A N 1
ATOM 876 C CA . GLN A 1 114 ? -19.923 -4.138 16.346 1.00 95.62 114 GLN A CA 1
ATOM 877 C C . GLN A 1 114 ? -19.336 -5.237 15.439 1.00 95.62 114 GLN A C 1
ATOM 879 O O . GLN A 1 114 ? -20.015 -6.241 15.204 1.00 95.62 114 GLN A O 1
ATOM 884 N N . PRO A 1 115 ? -18.095 -5.090 14.947 1.00 96.31 115 PRO A N 1
ATOM 885 C CA . PRO A 1 115 ? -17.482 -6.072 14.061 1.00 96.31 115 PRO A CA 1
ATOM 886 C C . PRO A 1 115 ? -17.044 -7.326 14.824 1.00 96.31 115 PRO A C 1
ATOM 888 O O . PRO A 1 115 ? -16.458 -7.238 15.905 1.00 96.31 115 PRO A O 1
ATOM 891 N N . VAL A 1 116 ? -17.252 -8.501 14.225 1.00 95.62 116 VAL A N 1
ATOM 892 C CA . VAL A 1 116 ? -16.665 -9.761 14.725 1.00 95.62 116 VAL A CA 1
ATOM 893 C C . VAL A 1 116 ? -15.221 -9.942 14.254 1.00 95.62 116 VAL A C 1
ATOM 895 O O . VAL A 1 116 ? -14.427 -10.632 14.891 1.00 95.62 116 VAL A O 1
ATOM 898 N N . VAL A 1 117 ? -14.873 -9.316 13.130 1.00 95.94 117 VAL A N 1
ATOM 899 C CA . VAL A 1 117 ? -13.561 -9.392 12.487 1.00 95.94 117 VAL A CA 1
ATOM 900 C C . VAL A 1 117 ? -13.332 -8.139 11.644 1.00 95.94 117 VAL A C 1
ATOM 902 O O . VAL A 1 117 ? -14.288 -7.553 11.126 1.00 95.94 117 VAL A O 1
ATOM 905 N N . ILE A 1 118 ? -12.066 -7.746 11.516 1.00 97.25 118 ILE A N 1
ATOM 906 C CA . ILE A 1 118 ? -11.607 -6.705 10.594 1.00 97.25 118 ILE A CA 1
ATOM 907 C C . ILE A 1 118 ? -10.785 -7.372 9.494 1.00 97.25 118 ILE A C 1
ATOM 909 O O . ILE A 1 118 ? -9.899 -8.179 9.785 1.00 97.25 118 ILE A O 1
ATOM 913 N N . LEU A 1 119 ? -11.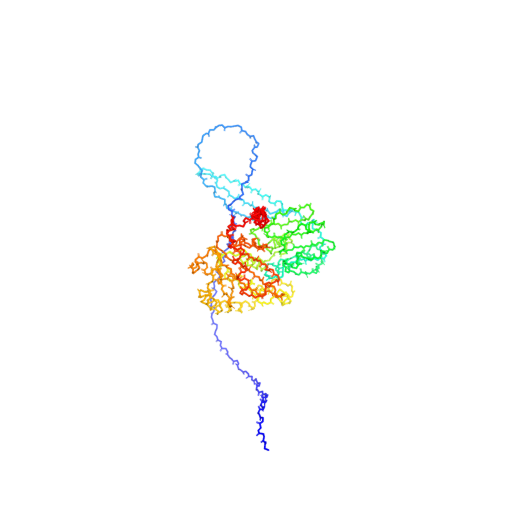092 -7.046 8.243 1.00 95.69 119 LEU A N 1
ATOM 914 C CA . LEU A 1 119 ? -10.390 -7.528 7.058 1.00 95.69 119 LEU A CA 1
ATOM 915 C C . LEU A 1 119 ? -9.635 -6.370 6.410 1.00 95.69 119 LEU A C 1
ATOM 917 O O . LEU A 1 119 ? -10.217 -5.303 6.247 1.00 95.69 119 LEU A O 1
ATOM 921 N N . THR A 1 120 ? -8.374 -6.575 6.038 1.00 95.94 120 THR A N 1
ATOM 922 C CA . THR A 1 120 ? -7.558 -5.534 5.396 1.00 95.94 120 THR A CA 1
ATOM 923 C C . THR A 1 120 ? -6.599 -6.095 4.345 1.00 95.94 120 THR A C 1
ATOM 925 O O . THR A 1 120 ? -6.418 -7.315 4.250 1.00 95.94 120 THR A O 1
ATOM 928 N N . HIS A 1 121 ? -5.970 -5.230 3.555 1.00 92.25 121 HIS A N 1
ATOM 929 C CA . HIS A 1 121 ? -4.905 -5.629 2.644 1.00 92.25 121 HIS A CA 1
ATOM 930 C C . HIS A 1 121 ? -3.607 -5.997 3.377 1.00 92.25 121 HIS A C 1
ATOM 932 O O . HIS A 1 121 ? -3.277 -5.431 4.414 1.00 92.25 121 HIS A O 1
ATOM 938 N N . GLU A 1 122 ? -2.854 -6.965 2.847 1.00 89.94 122 GLU A N 1
ATOM 939 C CA . GLU A 1 122 ? -1.623 -7.469 3.481 1.00 89.94 122 GLU A CA 1
ATOM 940 C C . GLU A 1 122 ? -0.321 -6.881 2.911 1.00 89.94 122 GLU A C 1
ATOM 942 O O . GLU A 1 122 ? 0.741 -7.093 3.486 1.00 89.94 122 GLU A O 1
ATOM 947 N N . SER A 1 123 ? -0.338 -6.201 1.759 1.00 84.81 123 SER A N 1
ATOM 948 C CA . SER A 1 123 ? 0.909 -6.014 0.994 1.00 84.81 123 SER A CA 1
ATOM 949 C C . SER A 1 123 ? 1.637 -4.680 1.191 1.00 84.81 123 SER A C 1
ATOM 951 O O . SER A 1 123 ? 2.781 -4.540 0.745 1.00 84.81 123 SER A O 1
ATOM 953 N N . ASP A 1 124 ? 1.027 -3.716 1.874 1.00 92.38 124 ASP A N 1
ATOM 954 C CA . ASP A 1 124 ? 1.552 -2.360 1.996 1.00 92.38 124 ASP A CA 1
ATOM 955 C C . ASP A 1 124 ? 1.170 -1.676 3.319 1.00 92.38 124 ASP A C 1
ATOM 957 O O . ASP A 1 124 ? 0.611 -2.268 4.247 1.00 92.38 124 ASP A O 1
ATOM 961 N N . LEU A 1 125 ? 1.597 -0.418 3.425 1.00 97.00 125 LEU A N 1
ATOM 962 C CA . LEU A 1 125 ? 1.363 0.427 4.583 1.00 97.00 125 LEU A CA 1
ATOM 963 C C . LEU A 1 125 ? -0.112 0.806 4.737 1.00 97.00 125 LEU A C 1
ATOM 965 O O . LEU A 1 125 ? -0.562 0.911 5.879 1.00 97.00 125 LEU A O 1
ATOM 969 N N . ASP A 1 126 ? -0.851 0.970 3.637 1.00 97.38 126 ASP A N 1
ATOM 970 C CA . ASP A 1 126 ? -2.242 1.416 3.691 1.00 97.38 126 ASP A CA 1
ATOM 971 C C . ASP A 1 126 ? -3.121 0.343 4.329 1.00 97.38 126 ASP A C 1
ATOM 973 O O . ASP A 1 126 ? -3.847 0.612 5.295 1.00 97.38 126 ASP A O 1
ATOM 977 N N . GLY A 1 127 ? -2.927 -0.913 3.922 1.00 96.81 127 GLY A N 1
ATOM 978 C CA . GLY A 1 127 ? -3.560 -2.068 4.542 1.00 96.81 127 GLY A CA 1
ATOM 979 C C . GLY A 1 127 ? -3.228 -2.209 6.030 1.00 96.81 127 GLY A C 1
ATOM 980 O O . GLY A 1 127 ? -4.118 -2.464 6.852 1.00 96.81 127 GLY A O 1
ATOM 981 N N . LEU A 1 128 ? -1.960 -2.008 6.415 1.00 98.25 128 LEU A N 1
ATOM 982 C CA . LEU A 1 128 ? -1.527 -2.086 7.817 1.00 98.25 128 LEU A CA 1
ATOM 983 C C . LEU A 1 128 ? -2.170 -0.990 8.671 1.00 98.25 128 LEU A C 1
ATOM 985 O O . LEU A 1 128 ? -2.759 -1.279 9.716 1.00 98.25 128 LEU A O 1
ATOM 989 N N . LEU A 1 129 ? -2.064 0.267 8.243 1.00 98.44 129 LEU A N 1
ATOM 990 C CA . LEU A 1 129 ? -2.570 1.399 9.011 1.00 98.44 129 LEU A CA 1
ATOM 991 C C . LEU A 1 129 ? -4.091 1.400 9.081 1.00 98.44 129 LEU A C 1
ATOM 993 O O . LEU A 1 129 ? -4.638 1.579 10.169 1.00 98.44 129 LEU A O 1
ATOM 997 N N . SER A 1 130 ? -4.778 1.169 7.963 1.00 98.50 130 SER A N 1
ATOM 998 C CA . SER A 1 130 ? -6.240 1.128 7.929 1.00 98.50 130 SER A CA 1
ATOM 999 C C . SER A 1 130 ? -6.798 0.047 8.864 1.00 98.50 130 SER A C 1
ATOM 1001 O O . SER A 1 130 ? -7.684 0.341 9.670 1.00 98.50 130 SER A O 1
ATOM 1003 N N . GLY A 1 131 ? -6.210 -1.155 8.871 1.00 98.31 131 GLY A N 1
ATOM 1004 C CA . GLY A 1 131 ? -6.602 -2.245 9.768 1.00 98.31 131 GLY A CA 1
ATOM 1005 C C . GLY A 1 131 ? -6.400 -1.920 11.253 1.00 98.31 131 GLY A C 1
ATOM 1006 O O . GLY A 1 131 ? -7.299 -2.137 12.072 1.00 98.31 131 GLY A O 1
ATOM 1007 N N . LEU A 1 132 ? -5.246 -1.345 11.610 1.00 98.50 132 LEU A N 1
ATOM 1008 C CA . LEU A 1 132 ? -4.938 -0.943 12.988 1.00 98.50 132 LEU A CA 1
ATOM 1009 C C . LEU A 1 132 ? -5.819 0.215 13.479 1.00 98.50 132 LEU A C 1
ATOM 1011 O O . LEU A 1 132 ? -6.269 0.221 14.629 1.00 98.50 132 LEU A O 1
ATOM 1015 N N . LEU A 1 133 ? -6.107 1.186 12.608 1.00 98.69 133 LEU A N 1
ATOM 1016 C CA . LEU A 1 133 ? -7.033 2.282 12.899 1.00 98.69 133 LEU A CA 1
ATOM 1017 C C . LEU A 1 133 ? -8.444 1.749 13.167 1.00 98.69 133 LEU A C 1
ATOM 1019 O O . LEU A 1 133 ? -9.089 2.183 14.121 1.00 98.69 133 LEU A O 1
ATOM 1023 N N . LEU A 1 134 ? -8.902 0.757 12.401 1.00 98.56 134 LEU A N 1
ATOM 1024 C CA . LEU A 1 134 ? -10.190 0.112 12.649 1.00 98.56 134 LEU A CA 1
ATOM 1025 C C . LEU A 1 134 ? -10.228 -0.680 13.956 1.00 98.56 134 LEU A C 1
ATOM 1027 O O . LEU A 1 134 ? -11.249 -0.642 14.643 1.00 98.56 134 LEU A O 1
ATOM 1031 N N . GLN A 1 135 ? -9.138 -1.339 14.358 1.00 98.31 135 GLN A N 1
ATOM 1032 C CA . GLN A 1 135 ? -9.068 -1.973 15.680 1.00 98.31 135 GLN A CA 1
ATOM 1033 C C . GLN A 1 135 ? -9.168 -0.938 16.806 1.00 98.31 135 GLN A C 1
ATOM 1035 O O . GLN A 1 135 ? -9.939 -1.133 17.749 1.00 98.31 135 GLN A O 1
ATOM 1040 N N . LYS A 1 136 ? -8.458 0.194 16.686 1.00 97.88 136 LYS A N 1
ATOM 1041 C CA . LYS A 1 136 ? -8.581 1.320 17.627 1.00 97.88 136 LYS A CA 1
ATOM 1042 C C . LYS A 1 136 ? -10.016 1.855 17.689 1.00 97.88 136 LYS A C 1
ATOM 1044 O O . LYS A 1 136 ? -10.541 2.073 18.782 1.00 97.88 136 LYS A O 1
ATOM 1049 N N . LEU A 1 137 ? -10.659 2.039 16.536 1.00 98.00 137 LEU A N 1
ATOM 1050 C CA . LEU A 1 137 ? -12.036 2.520 16.449 1.00 98.00 137 LEU A CA 1
ATOM 1051 C C . LEU A 1 137 ? -13.027 1.532 17.081 1.00 98.00 137 LEU A C 1
ATOM 1053 O O . LEU A 1 137 ? -13.875 1.940 17.872 1.00 98.00 137 LEU A O 1
ATOM 1057 N N . ALA A 1 138 ? -12.899 0.235 16.793 1.00 98.06 138 ALA A N 1
ATOM 1058 C CA . ALA A 1 138 ? -13.748 -0.804 17.372 1.00 98.06 138 ALA A CA 1
ATOM 1059 C C . ALA A 1 138 ? -13.612 -0.858 18.901 1.00 98.06 138 ALA A C 1
ATOM 1061 O O . ALA A 1 138 ? -14.619 -0.944 19.608 1.00 98.06 138 ALA A O 1
ATOM 1062 N N . PHE A 1 139 ? -12.389 -0.716 19.419 1.00 97.69 139 PHE A N 1
ATOM 1063 C CA . PHE A 1 139 ? -12.153 -0.646 20.857 1.00 97.69 139 PHE A CA 1
ATOM 1064 C C . PHE A 1 139 ? -12.811 0.588 21.480 1.00 97.69 139 PHE A C 1
ATOM 1066 O O . PHE A 1 139 ? -13.468 0.483 22.513 1.00 97.69 139 PHE A O 1
ATOM 1073 N N . LYS A 1 140 ? -12.709 1.751 20.827 1.00 97.19 140 LYS A N 1
ATOM 1074 C CA . LYS A 1 140 ? -13.337 2.992 21.297 1.00 97.19 140 LYS A CA 1
ATOM 1075 C C . LYS A 1 140 ? -14.865 2.922 21.319 1.00 97.19 140 LYS A C 1
ATOM 1077 O O . LYS A 1 140 ? -15.468 3.456 22.247 1.00 97.19 140 LYS A O 1
ATOM 1082 N N . LEU A 1 141 ? -15.478 2.317 20.302 1.00 96.31 141 LEU A N 1
ATOM 1083 C CA . LEU A 1 141 ? -16.935 2.283 20.150 1.00 96.31 141 LEU A CA 1
ATOM 1084 C C . LEU A 1 141 ? -17.599 1.146 20.937 1.00 96.31 141 LEU A C 1
ATOM 1086 O O . LEU A 1 141 ? -18.708 1.327 21.432 1.00 96.31 141 LEU A O 1
ATOM 1090 N N . PHE A 1 142 ? -16.935 -0.006 21.070 1.00 96.81 142 PHE A N 1
ATOM 1091 C CA . PHE A 1 142 ? -17.556 -1.232 21.589 1.00 96.81 142 PHE A CA 1
ATOM 1092 C C . PHE A 1 142 ? -16.746 -1.941 22.682 1.00 96.81 142 PHE A C 1
ATOM 1094 O O . PHE A 1 142 ? -17.191 -2.962 23.199 1.00 96.81 142 PHE A O 1
ATOM 1101 N N . GLY A 1 143 ? -15.551 -1.453 23.030 1.00 97.31 143 GLY A N 1
ATOM 1102 C CA . GLY A 1 143 ? -14.696 -2.089 24.038 1.00 97.31 143 GLY A CA 1
ATOM 1103 C C . GLY A 1 143 ? -14.119 -3.443 23.613 1.00 97.31 143 GLY A C 1
ATOM 1104 O O . GLY A 1 143 ? -13.698 -4.217 24.469 1.00 97.31 143 GLY A O 1
ATOM 1105 N N . VAL A 1 144 ? -14.096 -3.750 22.310 1.00 96.88 144 VAL A N 1
ATOM 1106 C CA . VAL A 1 144 ? -13.542 -5.002 21.771 1.00 96.88 144 VAL A CA 1
ATOM 1107 C C . VAL A 1 144 ? -12.350 -4.741 20.865 1.00 96.88 144 VAL A C 1
ATOM 1109 O O . VAL A 1 144 ? -12.275 -3.709 20.206 1.00 96.88 144 VAL A O 1
ATOM 1112 N N . VAL A 1 145 ? -11.440 -5.710 20.790 1.00 97.00 145 VAL A N 1
ATOM 1113 C CA . VAL A 1 145 ? -10.369 -5.749 19.787 1.00 97.00 145 VAL A CA 1
ATOM 1114 C C . VAL A 1 145 ? -10.679 -6.914 18.847 1.00 97.00 145 VAL A C 1
ATOM 1116 O O . VAL A 1 145 ? -10.338 -8.057 19.161 1.00 97.00 145 VAL A O 1
ATOM 1119 N N . PRO A 1 146 ? -11.395 -6.674 17.733 1.00 96.38 146 PRO A N 1
ATOM 1120 C CA . PRO A 1 146 ? -11.708 -7.725 16.778 1.00 96.38 146 PRO A CA 1
ATOM 1121 C C . PRO A 1 146 ? -10.424 -8.316 16.202 1.00 96.38 146 PRO A C 1
ATOM 1123 O O . PRO A 1 146 ? -9.410 -7.623 16.058 1.00 96.38 146 PRO A O 1
ATOM 1126 N N . LYS A 1 147 ? -10.483 -9.591 15.814 1.00 95.81 147 LYS A N 1
ATOM 1127 C CA . LYS A 1 147 ? -9.379 -10.221 15.091 1.00 95.81 147 LYS A CA 1
ATOM 1128 C C . LYS A 1 147 ? -9.127 -9.448 13.794 1.00 95.81 147 LYS A C 1
ATOM 1130 O O . LYS A 1 147 ? -10.058 -9.253 13.014 1.00 95.81 147 LYS A O 1
ATOM 1135 N N . LEU A 1 148 ? -7.878 -9.051 13.570 1.00 96.50 148 LEU A N 1
ATOM 1136 C CA . LEU A 1 148 ? -7.425 -8.520 12.291 1.00 96.50 148 LEU A CA 1
ATOM 1137 C C . LEU A 1 148 ? -7.025 -9.687 11.390 1.00 96.50 148 LEU A C 1
ATOM 1139 O O . LEU A 1 148 ? -6.322 -10.604 11.818 1.00 96.50 148 LEU A O 1
ATOM 1143 N N . ILE A 1 149 ? -7.509 -9.679 10.156 1.00 93.88 149 ILE A N 1
ATOM 1144 C CA . ILE A 1 149 ? -7.132 -10.635 9.121 1.00 93.88 149 ILE A CA 1
ATOM 1145 C C . ILE A 1 149 ? -6.710 -9.826 7.906 1.00 93.88 149 ILE A C 1
ATOM 1147 O O . ILE A 1 149 ? -7.512 -9.088 7.341 1.00 93.88 149 ILE A O 1
ATOM 1151 N N . SER A 1 150 ? -5.464 -9.990 7.490 1.00 91.06 150 SER A N 1
ATOM 1152 C CA . SER A 1 150 ? -4.982 -9.441 6.234 1.00 91.06 150 SER A CA 1
ATOM 1153 C C . SER A 1 150 ? -5.142 -10.472 5.109 1.00 91.06 150 SER A C 1
ATOM 1155 O O . SER A 1 150 ? -5.262 -11.681 5.348 1.00 91.06 150 SER A O 1
ATOM 1157 N N . SER A 1 151 ? -5.272 -10.008 3.870 1.00 84.38 151 SER A N 1
ATOM 1158 C CA . SER A 1 151 ? -5.278 -10.869 2.685 1.00 84.38 151 SER A CA 1
ATOM 1159 C C . SER A 1 151 ? -4.720 -10.128 1.474 1.00 84.38 151 SER A C 1
ATOM 1161 O O . SER A 1 151 ? -4.973 -8.939 1.271 1.00 84.38 151 SER A O 1
ATOM 1163 N N . HIS A 1 152 ? -4.014 -10.849 0.606 1.00 79.88 152 HIS A N 1
ATOM 1164 C CA . HIS A 1 152 ? -3.726 -10.363 -0.743 1.00 79.88 152 HIS A CA 1
ATOM 1165 C C . HIS A 1 152 ? -5.011 -10.296 -1.589 1.00 79.88 152 HIS A C 1
ATOM 1167 O O . HIS A 1 152 ? -5.930 -11.093 -1.391 1.00 79.88 152 HIS A O 1
ATOM 1173 N N . ALA A 1 153 ? -5.060 -9.396 -2.578 1.00 70.50 153 ALA A N 1
ATOM 1174 C CA . ALA A 1 153 ? -6.245 -9.173 -3.418 1.00 70.50 153 ALA A CA 1
ATOM 1175 C C . ALA A 1 153 ? -6.769 -10.463 -4.091 1.00 70.50 153 ALA A C 1
ATOM 1177 O O . ALA A 1 153 ? -7.967 -10.746 -4.078 1.00 70.50 153 ALA A O 1
ATOM 1178 N N . ASP A 1 154 ? -5.868 -11.299 -4.609 1.00 67.88 154 ASP A N 1
ATOM 1179 C CA . ASP A 1 154 ? -6.215 -12.568 -5.260 1.00 67.88 154 ASP A CA 1
ATOM 1180 C C . ASP A 1 154 ? -6.815 -13.606 -4.304 1.00 67.88 154 ASP A C 1
ATOM 1182 O O . ASP A 1 154 ? -7.731 -14.353 -4.669 1.00 67.88 154 ASP A O 1
ATOM 1186 N N . GLU A 1 155 ? -6.267 -13.696 -3.090 1.00 73.12 155 GLU A N 1
ATOM 1187 C CA . GLU A 1 155 ? -6.787 -14.588 -2.053 1.00 73.12 155 GLU A CA 1
ATOM 1188 C C . GLU A 1 155 ? -8.155 -14.093 -1.600 1.00 73.12 155 GLU A C 1
ATOM 1190 O O . GLU A 1 155 ? -9.111 -14.870 -1.520 1.00 73.12 155 GLU A O 1
ATOM 1195 N N . TRP A 1 156 ? -8.261 -12.782 -1.389 1.00 76.88 156 TRP A N 1
ATOM 1196 C CA . TRP A 1 156 ? -9.488 -12.121 -0.998 1.00 76.88 156 TRP A CA 1
ATOM 1197 C C . TRP A 1 156 ? -10.639 -12.439 -1.952 1.00 76.88 156 TRP A C 1
ATOM 1199 O O . TRP A 1 156 ? -11.709 -12.857 -1.501 1.00 76.88 156 TRP A O 1
ATOM 1209 N N . GLN A 1 157 ? -10.426 -12.344 -3.266 1.00 72.44 157 GLN A N 1
ATOM 1210 C CA . GLN A 1 157 ? -11.454 -12.653 -4.267 1.00 72.44 157 GLN A CA 1
ATOM 1211 C C . GLN A 1 157 ? -12.010 -14.080 -4.141 1.00 72.44 157 GLN A C 1
ATOM 1213 O O . GLN A 1 157 ? -13.199 -14.297 -4.375 1.00 72.44 157 GLN A O 1
ATOM 1218 N N . ARG A 1 158 ? -11.208 -15.044 -3.679 1.00 75.94 158 ARG A N 1
ATOM 1219 C CA . ARG A 1 158 ? -11.601 -16.461 -3.554 1.00 75.94 158 ARG A CA 1
ATOM 1220 C C . ARG A 1 158 ? -12.064 -16.849 -2.152 1.00 75.94 158 ARG A C 1
ATOM 1222 O O . ARG A 1 158 ? -12.557 -17.959 -1.955 1.00 75.94 158 ARG A O 1
ATOM 1229 N N . ARG A 1 159 ? -11.891 -15.959 -1.177 1.00 77.38 159 ARG A N 1
ATOM 1230 C CA . ARG A 1 159 ? -12.156 -16.229 0.233 1.00 77.38 159 ARG A CA 1
ATOM 1231 C C . ARG A 1 159 ? -13.648 -16.427 0.504 1.00 77.38 159 ARG A C 1
ATOM 1233 O O . ARG A 1 159 ? -14.482 -15.647 0.037 1.00 77.38 159 ARG A O 1
ATOM 1240 N N . GLN A 1 160 ? -13.963 -17.433 1.323 1.00 81.88 160 GLN A N 1
ATOM 1241 C CA . GLN A 1 160 ? -15.275 -17.550 1.956 1.00 81.88 160 GLN A CA 1
ATOM 1242 C C . GLN A 1 160 ? -15.426 -16.462 3.018 1.00 81.88 160 GLN A C 1
ATOM 1244 O O . GLN A 1 160 ? -14.572 -16.297 3.891 1.00 81.88 160 GLN A O 1
ATOM 1249 N N . LEU A 1 161 ? -16.515 -15.708 2.925 1.00 82.56 161 LEU A N 1
ATOM 1250 C CA . LEU A 1 161 ? -16.751 -14.579 3.807 1.00 82.56 161 LEU A CA 1
ATOM 1251 C C . LEU A 1 161 ? -17.276 -15.032 5.179 1.00 82.56 161 LEU A C 1
ATOM 1253 O O . LEU A 1 161 ? -18.099 -15.949 5.230 1.00 82.56 161 LEU A O 1
ATOM 1257 N N . PRO A 1 162 ? -16.837 -14.390 6.279 1.00 80.25 162 PRO A N 1
ATOM 1258 C CA . PRO A 1 162 ? -17.360 -14.674 7.609 1.00 80.25 162 PRO A CA 1
ATOM 1259 C C . PRO A 1 162 ? -18.874 -14.435 7.699 1.00 80.25 162 PRO A C 1
ATOM 1261 O O . PRO A 1 162 ? -19.450 -13.654 6.938 1.00 80.25 162 PRO A O 1
ATOM 1264 N N . ILE A 1 163 ? -19.508 -15.078 8.680 1.00 79.06 163 ILE A N 1
ATOM 1265 C CA . ILE A 1 163 ? -20.897 -14.808 9.066 1.00 79.06 163 ILE A CA 1
ATOM 1266 C C . ILE A 1 163 ? -20.886 -13.736 10.166 1.00 79.06 163 ILE A C 1
ATOM 1268 O O . ILE A 1 163 ? -20.146 -13.867 11.139 1.00 79.06 163 ILE A O 1
ATOM 1272 N N . GLY A 1 164 ? -21.718 -12.700 10.028 1.00 87.31 164 GLY A N 1
ATOM 1273 C CA . GLY A 1 164 ? -21.866 -11.609 11.003 1.00 87.31 164 GLY A CA 1
ATOM 1274 C C . GLY A 1 164 ? -21.370 -10.247 10.495 1.00 87.31 164 GLY A C 1
ATOM 1275 O O . GLY A 1 164 ? -20.977 -10.149 9.332 1.00 87.31 164 GLY A O 1
ATOM 1276 N N . PRO A 1 165 ? -21.417 -9.193 11.335 1.00 93.31 165 PRO A N 1
ATOM 1277 C CA . PRO A 1 165 ? -20.913 -7.863 10.991 1.00 93.31 165 PRO A CA 1
ATOM 1278 C C . PRO A 1 165 ? -19.395 -7.865 10.792 1.00 93.31 165 PRO A C 1
ATOM 1280 O O . PRO A 1 165 ? -18.645 -8.279 11.678 1.00 93.31 165 PRO A O 1
ATOM 1283 N N . VAL A 1 166 ? -18.938 -7.381 9.642 1.00 95.31 166 VAL A N 1
ATOM 1284 C CA . VAL A 1 166 ? -17.516 -7.318 9.280 1.00 95.31 166 VAL A CA 1
ATOM 1285 C C . VAL A 1 166 ? -17.160 -5.892 8.905 1.00 95.31 166 VAL A C 1
ATOM 1287 O O . VAL A 1 166 ? -17.937 -5.217 8.229 1.00 95.31 166 VAL A O 1
ATOM 1290 N N . TRP A 1 167 ? -15.985 -5.442 9.335 1.00 97.62 167 TRP A N 1
ATOM 1291 C CA . TRP A 1 167 ? -15.383 -4.221 8.809 1.00 97.62 167 TRP A CA 1
ATOM 1292 C C . TRP A 1 167 ? -14.264 -4.590 7.842 1.00 97.62 167 TRP A C 1
ATOM 1294 O O . TRP A 1 167 ? -13.451 -5.464 8.136 1.00 97.62 167 TRP A O 1
ATOM 1304 N N . VAL A 1 168 ? -14.247 -3.947 6.684 1.00 96.12 168 VAL A N 1
ATOM 1305 C CA . VAL A 1 168 ? -13.291 -4.186 5.605 1.00 96.12 168 VAL A CA 1
ATOM 1306 C C . VAL A 1 168 ? -12.598 -2.868 5.284 1.00 96.12 168 VAL A C 1
ATOM 1308 O O . VAL A 1 168 ? -13.284 -1.861 5.113 1.00 96.12 168 VAL A O 1
ATOM 1311 N N . SER A 1 169 ? -11.271 -2.877 5.188 1.00 96.88 169 SER A N 1
ATOM 1312 C CA . SER A 1 169 ? -10.473 -1.762 4.681 1.00 96.88 169 SER A CA 1
ATOM 1313 C C . SER A 1 169 ? -9.579 -2.187 3.525 1.00 96.88 169 SER A C 1
ATOM 1315 O O . SER A 1 169 ? -9.154 -3.338 3.473 1.00 96.88 169 SER A O 1
ATOM 1317 N N . ASP A 1 170 ? -9.295 -1.260 2.613 1.00 94.88 170 ASP A N 1
ATOM 1318 C CA . ASP A 1 170 ? -8.261 -1.419 1.577 1.00 94.88 170 ASP A CA 1
ATOM 1319 C C . ASP A 1 170 ? -8.431 -2.676 0.689 1.00 94.88 170 ASP A C 1
ATOM 1321 O O . ASP A 1 170 ? -7.500 -3.327 0.223 1.00 94.88 170 ASP A O 1
ATOM 1325 N N . LEU A 1 171 ? -9.678 -3.095 0.482 1.00 90.94 171 LEU A N 1
ATOM 1326 C CA . LEU A 1 171 ? -10.015 -4.232 -0.362 1.00 90.94 171 LEU A CA 1
ATOM 1327 C C . LEU A 1 171 ? -11.134 -3.803 -1.299 1.00 90.94 171 LEU A C 1
ATOM 1329 O O . LEU A 1 171 ? -12.269 -3.619 -0.858 1.00 90.94 171 LEU A O 1
ATOM 1333 N N . GLY A 1 172 ? -10.789 -3.700 -2.587 1.00 87.56 172 GLY A N 1
ATOM 1334 C CA . GLY A 1 172 ? -11.680 -3.314 -3.682 1.00 87.56 172 GLY A CA 1
ATOM 1335 C C . GLY A 1 172 ? -13.099 -3.857 -3.526 1.00 87.56 172 GLY A C 1
ATOM 1336 O O . GLY A 1 172 ? -13.271 -5.081 -3.524 1.00 87.56 172 GLY A O 1
ATOM 1337 N N . PHE A 1 173 ? -14.096 -2.969 -3.404 1.00 89.81 173 PHE A N 1
ATOM 1338 C CA . PHE A 1 173 ? -15.493 -3.371 -3.178 1.00 89.81 173 PHE A CA 1
ATOM 1339 C C . PHE A 1 173 ? -15.976 -4.382 -4.232 1.00 89.81 173 PHE A C 1
ATOM 1341 O O . PHE A 1 173 ? -15.979 -4.115 -5.437 1.00 89.81 173 PHE A O 1
ATOM 1348 N N . ASP A 1 174 ? -16.420 -5.545 -3.755 1.00 87.19 174 ASP A N 1
ATOM 1349 C CA . ASP A 1 174 ? -16.940 -6.649 -4.564 1.00 87.19 174 ASP A CA 1
ATOM 1350 C C . ASP A 1 174 ? -18.406 -6.905 -4.175 1.00 87.19 174 ASP A C 1
ATOM 1352 O O . ASP A 1 174 ? -18.702 -6.899 -2.977 1.00 87.19 174 ASP A O 1
ATOM 1356 N N . PRO A 1 175 ? -19.325 -7.180 -5.125 1.00 90.12 175 PRO A N 1
ATOM 1357 C CA . PRO A 1 175 ? -20.730 -7.466 -4.820 1.00 90.12 175 PRO A CA 1
ATOM 1358 C C . PRO A 1 175 ? -20.947 -8.532 -3.738 1.00 90.12 175 PRO A C 1
ATOM 1360 O O . PRO A 1 175 ? -21.925 -8.477 -2.999 1.00 90.12 175 PRO A O 1
ATOM 1363 N N . LYS A 1 176 ? -20.026 -9.490 -3.574 1.00 89.75 176 LYS A N 1
ATOM 1364 C CA . LYS A 1 176 ? -20.121 -10.498 -2.508 1.00 89.75 176 LYS A CA 1
ATOM 1365 C C . LYS A 1 176 ? -20.006 -9.905 -1.097 1.00 89.75 176 LYS A C 1
ATOM 1367 O O . LYS A 1 176 ? -20.418 -10.561 -0.139 1.00 89.75 176 LYS A O 1
ATOM 1372 N N . MET A 1 177 ? -19.421 -8.713 -0.957 1.00 91.00 177 MET A N 1
ATOM 1373 C CA . MET A 1 177 ? -19.323 -7.974 0.304 1.00 91.00 177 MET A CA 1
ATOM 1374 C C . MET A 1 177 ? -20.624 -7.275 0.691 1.00 91.00 177 MET A C 1
ATOM 1376 O O . MET A 1 177 ? -20.729 -6.818 1.827 1.00 91.00 177 MET A O 1
ATOM 1380 N N . ASP A 1 178 ? -21.588 -7.169 -0.228 1.00 93.31 178 ASP A N 1
ATOM 1381 C CA . ASP A 1 178 ? -22.828 -6.429 -0.017 1.00 93.31 178 ASP A CA 1
ATOM 1382 C C . ASP A 1 178 ? -23.776 -7.198 0.916 1.00 93.31 178 ASP A C 1
ATOM 1384 O O . ASP A 1 178 ? -24.712 -7.889 0.514 1.00 93.31 178 ASP A O 1
ATOM 1388 N N . LYS A 1 179 ? -23.437 -7.172 2.203 1.00 93.19 179 LYS A N 1
ATOM 1389 C CA . LYS A 1 179 ? -24.047 -7.958 3.271 1.00 93.19 179 LYS A CA 1
ATOM 1390 C C . LYS A 1 179 ? -24.558 -7.034 4.379 1.00 93.19 179 LYS A C 1
ATOM 1392 O O . LYS A 1 179 ? -23.969 -5.984 4.640 1.00 93.19 179 LYS A O 1
ATOM 1397 N N . PRO A 1 180 ? -25.628 -7.432 5.088 1.00 92.56 180 PRO A N 1
ATOM 1398 C CA . PRO A 1 180 ? -26.164 -6.646 6.193 1.00 92.56 180 PRO A CA 1
ATOM 1399 C C . PRO A 1 180 ? -25.127 -6.465 7.293 1.00 92.56 180 PRO A C 1
ATOM 1401 O O . PRO A 1 180 ? -24.442 -7.416 7.675 1.00 92.56 180 PRO A O 1
ATOM 1404 N N . ASN A 1 181 ? -25.065 -5.246 7.832 1.00 92.81 181 ASN A N 1
ATOM 1405 C CA . ASN A 1 181 ? -24.169 -4.853 8.923 1.00 92.81 181 ASN A CA 1
ATOM 1406 C C . ASN A 1 181 ? -22.674 -4.897 8.566 1.00 92.81 181 ASN A C 1
ATOM 1408 O O . ASN A 1 181 ? -21.827 -4.923 9.460 1.00 92.81 181 ASN A O 1
ATOM 1412 N N . TRP A 1 182 ? -22.334 -4.924 7.276 1.00 95.31 182 TRP A N 1
ATOM 1413 C CA . TRP A 1 182 ? -20.954 -4.788 6.823 1.00 95.31 182 TRP A CA 1
ATOM 1414 C C . TRP A 1 182 ? -20.602 -3.317 6.624 1.00 95.31 182 TRP A C 1
ATOM 1416 O O . TRP A 1 182 ? -21.403 -2.540 6.101 1.00 95.31 182 TRP A O 1
ATOM 1426 N N . LEU A 1 183 ? -19.394 -2.950 7.040 1.00 96.56 183 LEU A N 1
ATOM 1427 C CA . LEU A 1 183 ? -18.773 -1.665 6.745 1.00 96.56 183 LEU A CA 1
ATOM 1428 C C . LEU A 1 183 ? -17.595 -1.926 5.813 1.00 96.56 183 LEU A C 1
ATOM 1430 O O . LEU A 1 183 ? -16.692 -2.675 6.172 1.00 96.56 183 LEU A O 1
ATOM 1434 N N . VAL A 1 184 ? -17.596 -1.301 4.645 1.00 96.19 184 VAL A N 1
ATOM 1435 C CA . VAL A 1 184 ? -16.475 -1.337 3.707 1.00 96.19 184 VAL A CA 1
ATOM 1436 C C . VAL A 1 184 ? -15.924 0.075 3.572 1.00 96.19 184 VAL A C 1
ATOM 1438 O O . VAL A 1 184 ? -16.680 1.013 3.325 1.00 96.19 184 VAL A O 1
ATOM 1441 N N . ILE A 1 185 ? -14.620 0.228 3.776 1.00 97.25 185 ILE A N 1
ATOM 1442 C CA . ILE A 1 185 ? -13.892 1.490 3.657 1.00 97.25 185 ILE A CA 1
ATOM 1443 C C . ILE A 1 185 ? -12.794 1.276 2.628 1.00 97.25 185 ILE A C 1
ATOM 1445 O O . ILE A 1 185 ? -11.848 0.532 2.859 1.00 97.25 185 ILE A O 1
ATOM 1449 N N . ASP A 1 186 ? -12.938 1.890 1.470 1.00 94.75 186 ASP A N 1
ATOM 1450 C CA . ASP A 1 186 ? -12.072 1.597 0.337 1.00 94.75 186 ASP A CA 1
ATOM 1451 C C . ASP A 1 186 ? -11.874 2.851 -0.509 1.00 94.75 186 ASP A C 1
ATOM 1453 O O . ASP A 1 186 ? -12.653 3.797 -0.446 1.00 94.75 186 ASP A O 1
ATOM 1457 N N . HIS A 1 187 ? -10.834 2.852 -1.319 1.00 92.94 187 HIS A N 1
ATOM 1458 C CA . HIS A 1 187 ? -10.495 3.937 -2.234 1.00 92.94 187 HIS A CA 1
ATOM 1459 C C . HIS A 1 187 ? -10.325 3.455 -3.677 1.00 92.94 187 HIS A C 1
ATOM 1461 O O . HIS A 1 187 ? -10.366 4.248 -4.620 1.00 92.94 187 HIS A O 1
ATOM 1467 N N . HIS A 1 188 ? -10.220 2.143 -3.891 1.00 88.38 188 HIS A N 1
ATOM 1468 C CA . HIS A 1 188 ? -10.089 1.581 -5.222 1.00 88.38 188 HIS A CA 1
ATOM 1469 C C . HIS A 1 188 ? -11.307 1.907 -6.081 1.00 88.38 188 HIS A C 1
ATOM 1471 O O . HIS A 1 188 ? -12.455 1.895 -5.626 1.00 88.38 188 HIS A O 1
ATOM 1477 N N . ILE A 1 189 ? -11.074 2.172 -7.365 1.00 83.50 189 ILE A N 1
ATOM 1478 C CA . ILE A 1 189 ? -12.166 2.376 -8.314 1.00 83.50 189 ILE A CA 1
ATOM 1479 C C . ILE A 1 189 ? -12.998 1.093 -8.367 1.00 83.50 189 ILE A C 1
ATOM 1481 O O . ILE A 1 189 ? -12.512 0.032 -8.755 1.00 83.50 189 ILE A O 1
ATOM 1485 N N . ASN A 1 190 ? -14.273 1.207 -8.016 1.00 82.31 190 ASN A N 1
ATOM 1486 C CA . ASN A 1 190 ? -15.245 0.133 -8.121 1.00 82.31 190 ASN A CA 1
ATOM 1487 C C . ASN A 1 190 ? -16.421 0.590 -8.995 1.00 82.31 190 ASN A C 1
ATOM 1489 O O . ASN A 1 190 ? -16.686 1.782 -9.157 1.00 82.31 190 ASN A O 1
ATOM 1493 N N . ARG A 1 191 ? -17.092 -0.377 -9.626 1.00 76.25 191 ARG A N 1
ATOM 1494 C CA . ARG A 1 191 ? -18.267 -0.124 -10.481 1.00 76.25 191 ARG A CA 1
ATOM 1495 C C . ARG A 1 191 ? -19.578 -0.548 -9.821 1.00 76.25 191 ARG A C 1
ATOM 1497 O O . ARG A 1 191 ? -20.645 -0.159 -10.290 1.00 76.25 191 ARG A O 1
ATOM 1504 N N . ALA A 1 192 ? -19.502 -1.370 -8.777 1.00 84.62 192 ALA A N 1
ATOM 1505 C CA . ALA A 1 192 ? -20.665 -1.868 -8.062 1.00 84.62 192 ALA A CA 1
ATOM 1506 C C . ALA A 1 192 ? -21.146 -0.826 -7.048 1.00 84.62 192 ALA A C 1
ATOM 1508 O O . ALA A 1 192 ? -20.342 -0.148 -6.420 1.00 84.62 192 ALA A O 1
ATOM 1509 N N . ARG A 1 193 ? -22.464 -0.704 -6.884 1.00 87.31 193 ARG A N 1
ATOM 1510 C CA . ARG A 1 193 ? -23.061 0.144 -5.849 1.00 87.31 193 ARG A CA 1
ATOM 1511 C C . ARG A 1 193 ? -23.552 -0.750 -4.714 1.00 87.31 193 ARG A C 1
ATOM 1513 O O . ARG A 1 193 ? -24.162 -1.769 -5.023 1.00 87.31 193 ARG A O 1
ATOM 1520 N N . PRO A 1 194 ? -23.297 -0.398 -3.447 1.00 92.56 194 PRO A N 1
ATOM 1521 C CA . PRO A 1 194 ? -23.835 -1.156 -2.328 1.00 92.56 194 PRO A CA 1
ATOM 1522 C C . PRO A 1 194 ? -25.351 -0.950 -2.226 1.00 92.56 194 PRO A C 1
ATOM 1524 O O . PRO A 1 194 ? -25.835 0.180 -2.331 1.00 92.56 194 PRO A O 1
ATOM 1527 N N . GLU A 1 195 ? -26.092 -2.026 -1.983 1.00 94.12 195 GLU A N 1
ATOM 1528 C CA . GLU A 1 195 ? -27.517 -1.984 -1.647 1.00 94.12 195 GLU A CA 1
ATOM 1529 C C . GLU A 1 195 ? -27.745 -2.175 -0.143 1.00 94.12 195 GLU A C 1
ATOM 1531 O O . GLU A 1 195 ? -28.701 -1.636 0.416 1.00 94.12 195 GLU A O 1
ATOM 1536 N N . VAL A 1 196 ? -26.863 -2.927 0.524 1.00 93.94 196 VAL A N 1
ATOM 1537 C CA . VAL A 1 196 ? -27.057 -3.394 1.901 1.00 93.94 196 VAL A CA 1
ATOM 1538 C C . VAL A 1 196 ? -25.891 -3.014 2.816 1.00 93.94 196 VAL A C 1
ATOM 1540 O O . VAL A 1 196 ? -26.108 -2.564 3.944 1.00 93.94 196 VAL A O 1
ATOM 1543 N N . ALA A 1 197 ? -24.655 -3.212 2.366 1.00 94.69 197 ALA A N 1
ATOM 1544 C CA . ALA A 1 197 ? -23.465 -2.837 3.110 1.00 94.69 197 ALA A CA 1
ATOM 1545 C C . ALA A 1 197 ? -23.305 -1.314 3.147 1.00 94.69 197 ALA A C 1
ATOM 1547 O O . ALA A 1 197 ? -23.685 -0.586 2.230 1.00 94.69 197 ALA A O 1
ATOM 1548 N N . ARG A 1 198 ? -22.669 -0.808 4.203 1.00 94.88 198 ARG A N 1
ATOM 1549 C CA . ARG A 1 198 ? -22.257 0.591 4.254 1.00 94.88 198 ARG A CA 1
ATOM 1550 C C . ARG A 1 198 ? -20.894 0.729 3.587 1.00 94.88 198 ARG A C 1
ATOM 1552 O O . ARG A 1 198 ? -19.910 0.227 4.120 1.00 94.88 198 ARG A O 1
ATOM 1559 N N . LEU A 1 199 ? -20.832 1.452 2.473 1.00 95.44 199 LEU A N 1
ATOM 1560 C CA . LEU A 1 199 ? -19.581 1.802 1.799 1.00 95.44 199 LEU A CA 1
ATOM 1561 C C . LEU A 1 199 ? -19.176 3.242 2.135 1.00 95.44 199 LEU A C 1
ATOM 1563 O O . LEU A 1 199 ? -19.971 4.169 1.975 1.00 95.44 199 LEU A O 1
ATOM 1567 N N . ILE A 1 200 ? -17.938 3.427 2.584 1.00 95.75 200 ILE A N 1
ATOM 1568 C CA . ILE A 1 200 ? -17.254 4.720 2.661 1.00 95.75 200 ILE A CA 1
ATOM 1569 C C . ILE A 1 200 ? -16.163 4.683 1.597 1.00 95.75 200 ILE A C 1
ATOM 1571 O O . ILE A 1 200 ? -15.257 3.857 1.680 1.00 95.75 200 ILE A O 1
ATOM 1575 N N . HIS A 1 201 ? -16.287 5.537 0.581 1.00 94.81 201 HIS A N 1
ATOM 1576 C CA . HIS A 1 201 ? -15.445 5.470 -0.608 1.00 94.81 201 HIS A CA 1
ATOM 1577 C C . HIS A 1 201 ? -15.028 6.848 -1.104 1.00 94.81 201 HIS A C 1
ATOM 1579 O O . HIS A 1 201 ? -15.873 7.729 -1.258 1.00 94.81 201 HIS A O 1
ATOM 1585 N N . ASP A 1 202 ? -13.728 7.016 -1.342 1.00 94.31 202 ASP A N 1
ATOM 1586 C CA . ASP A 1 202 ? -13.149 8.212 -1.955 1.00 94.31 202 ASP A CA 1
ATOM 1587 C C . ASP A 1 202 ? -11.822 7.860 -2.655 1.00 94.31 202 ASP A C 1
ATOM 1589 O O . ASP A 1 202 ? -10.818 7.648 -1.976 1.00 94.31 202 ASP A O 1
ATOM 1593 N N . PRO A 1 203 ? -11.774 7.817 -4.000 1.00 90.94 203 PRO A N 1
ATOM 1594 C CA . PRO A 1 203 ? -10.544 7.532 -4.742 1.00 90.94 203 PRO A CA 1
ATOM 1595 C C . PRO A 1 203 ? -9.441 8.586 -4.611 1.00 90.94 203 PRO A C 1
ATOM 1597 O O . PRO A 1 203 ? -8.327 8.354 -5.079 1.00 90.94 203 PRO A O 1
ATOM 1600 N N . ALA A 1 204 ? -9.745 9.758 -4.046 1.00 92.25 204 ALA A N 1
ATOM 1601 C CA . ALA A 1 204 ? -8.770 10.819 -3.818 1.00 92.25 204 ALA A CA 1
ATOM 1602 C C . ALA A 1 204 ? -8.053 10.695 -2.463 1.00 92.25 204 ALA A C 1
ATOM 1604 O O . ALA A 1 204 ? -7.254 11.567 -2.125 1.00 92.25 204 ALA A O 1
ATOM 1605 N N . LYS A 1 205 ? -8.351 9.650 -1.685 1.00 95.75 205 LYS A N 1
ATOM 1606 C CA . LYS A 1 205 ? -7.781 9.381 -0.362 1.00 95.75 205 LYS A CA 1
ATOM 1607 C C . LYS A 1 205 ? -7.310 7.933 -0.292 1.00 95.75 205 LYS A C 1
ATOM 1609 O O . LYS A 1 205 ? -7.872 7.078 -0.957 1.00 95.75 205 LYS A O 1
ATOM 1614 N N . SER A 1 206 ? -6.316 7.647 0.531 1.00 96.88 206 SER A N 1
ATOM 1615 C CA . SER A 1 206 ? -5.966 6.283 0.945 1.00 96.88 206 SER A CA 1
ATOM 1616 C C . SER A 1 206 ? -7.018 5.702 1.901 1.00 96.88 206 SER A C 1
ATOM 1618 O O . SER A 1 206 ? -7.758 6.443 2.570 1.00 96.88 206 SER A O 1
ATOM 1620 N N . ALA A 1 207 ? -7.087 4.377 2.025 1.00 97.75 207 ALA A N 1
ATOM 1621 C CA . ALA A 1 207 ? -7.993 3.728 2.968 1.00 97.75 207 ALA A CA 1
ATOM 1622 C C . ALA A 1 207 ? -7.653 4.103 4.421 1.00 97.75 207 ALA A C 1
ATOM 1624 O O . ALA A 1 207 ? -8.554 4.348 5.230 1.00 97.75 207 ALA A O 1
ATOM 1625 N N . ALA A 1 208 ? -6.369 4.235 4.768 1.00 98.38 208 ALA A N 1
ATOM 1626 C CA . ALA A 1 208 ? -5.948 4.689 6.089 1.00 98.38 208 ALA A CA 1
ATOM 1627 C C . ALA A 1 208 ? -6.399 6.125 6.370 1.00 98.38 208 ALA A C 1
ATOM 1629 O O . ALA A 1 208 ? -6.784 6.422 7.503 1.00 98.38 208 ALA A O 1
ATOM 1630 N N . LYS A 1 209 ? -6.422 7.011 5.363 1.00 98.56 209 LYS A N 1
ATOM 1631 C CA . LYS A 1 209 ? -6.960 8.369 5.519 1.00 98.56 209 LYS A CA 1
ATOM 1632 C C . LYS A 1 209 ? -8.453 8.351 5.835 1.00 98.56 209 LYS A C 1
ATOM 1634 O O . LYS A 1 209 ? -8.874 9.036 6.769 1.00 98.56 209 LYS A O 1
ATOM 1639 N N . LEU A 1 210 ? -9.233 7.532 5.131 1.00 98.56 210 LEU A N 1
ATOM 1640 C CA . LEU A 1 210 ? -10.663 7.351 5.407 1.00 98.56 210 LEU A CA 1
ATOM 1641 C C . LEU A 1 210 ? -10.911 6.779 6.812 1.00 98.56 210 LEU A C 1
ATOM 1643 O O . LEU A 1 210 ? -11.733 7.304 7.566 1.00 98.56 210 LEU A O 1
ATOM 1647 N N . CYS A 1 211 ? -10.160 5.749 7.212 1.00 98.56 211 CYS A N 1
ATOM 1648 C CA . CYS A 1 211 ? -10.232 5.188 8.563 1.00 98.56 211 CYS A CA 1
ATOM 1649 C C . CYS A 1 211 ? -9.826 6.210 9.637 1.00 98.56 211 CYS A C 1
ATOM 1651 O O . CYS A 1 211 ? -10.441 6.275 10.703 1.00 98.56 211 CYS A O 1
ATOM 1653 N N . TYR A 1 212 ? -8.813 7.035 9.367 1.00 98.62 212 TYR A N 1
ATOM 1654 C CA . TYR A 1 212 ? -8.360 8.068 10.294 1.00 98.62 212 TYR A CA 1
ATOM 1655 C C . TYR A 1 212 ? -9.410 9.157 10.510 1.00 98.62 212 TYR A C 1
ATOM 1657 O O . TYR A 1 212 ? -9.598 9.600 11.640 1.00 98.62 212 TYR A O 1
ATOM 1665 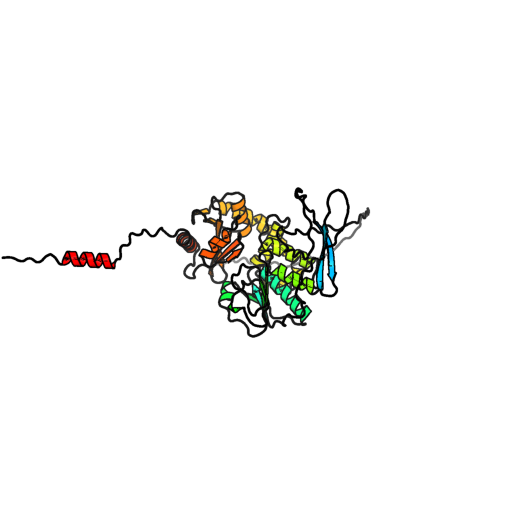N N . GLU A 1 213 ? -10.140 9.559 9.470 1.00 98.19 213 GLU A N 1
ATOM 1666 C CA . GLU A 1 213 ? -11.240 10.520 9.600 1.00 98.19 213 GLU A CA 1
ATOM 1667 C C . GLU A 1 213 ? -12.332 10.001 10.552 1.00 98.19 213 GLU A C 1
ATOM 1669 O O . GLU A 1 213 ? -12.789 10.745 11.423 1.00 98.19 213 GLU A O 1
ATOM 1674 N N . LEU A 1 214 ? -12.662 8.704 10.491 1.00 97.12 214 LEU A N 1
ATOM 1675 C CA . LEU A 1 214 ? -13.563 8.065 11.460 1.00 97.12 214 LEU A CA 1
ATOM 1676 C C . LEU A 1 214 ? -12.980 8.053 12.881 1.00 97.12 214 LEU A C 1
ATOM 1678 O O . LEU A 1 214 ? -13.684 8.348 13.847 1.00 97.12 214 LEU A O 1
ATOM 1682 N N . CYS A 1 215 ? -11.686 7.762 13.028 1.00 97.75 215 CYS A N 1
ATOM 1683 C CA . CYS A 1 215 ? -10.998 7.857 14.317 1.00 97.75 215 CYS A CA 1
ATOM 1684 C C . CYS A 1 215 ? -11.045 9.284 14.888 1.00 97.75 215 CYS A C 1
ATOM 1686 O O . CYS A 1 215 ? -11.324 9.461 16.075 1.00 97.75 215 CYS A O 1
ATOM 1688 N N . CYS A 1 216 ? -10.839 10.314 14.067 1.00 97.69 216 CYS A N 1
ATOM 1689 C CA 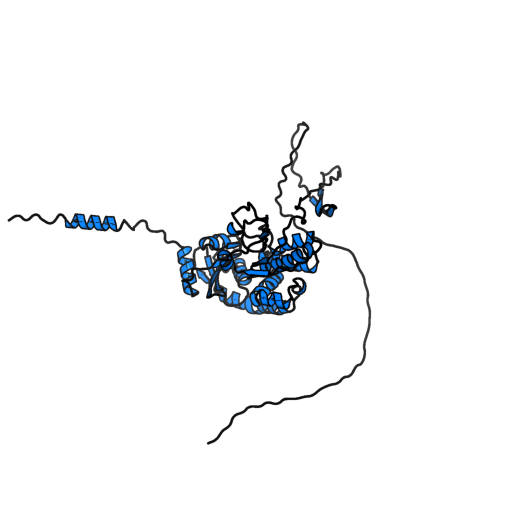. CYS A 1 216 ? -10.955 11.715 14.475 1.00 97.69 216 CYS A CA 1
ATOM 1690 C C . CYS A 1 216 ? -12.361 12.046 14.975 1.00 97.69 216 CYS A C 1
ATOM 1692 O O . CYS A 1 216 ? -12.500 12.621 16.054 1.00 97.69 216 CYS A O 1
ATOM 1694 N N . MET A 1 217 ? -13.399 11.613 14.254 1.00 95.44 217 MET A N 1
ATOM 1695 C CA . MET A 1 217 ? -14.790 11.757 14.696 1.00 95.44 217 MET A CA 1
ATOM 1696 C C . MET A 1 217 ? -15.047 11.056 16.044 1.00 95.44 217 MET A C 1
ATOM 1698 O O . MET A 1 217 ? -15.882 11.510 16.824 1.00 95.44 217 MET A O 1
ATOM 1702 N N . ALA A 1 218 ? -14.305 9.987 16.357 1.00 95.88 218 ALA A N 1
ATOM 1703 C CA . ALA A 1 218 ? -14.348 9.273 17.639 1.00 95.88 218 ALA A CA 1
ATOM 1704 C C . ALA A 1 218 ? -13.535 9.924 18.767 1.00 95.88 218 ALA A C 1
ATOM 1706 O O . ALA A 1 218 ? -13.490 9.387 19.879 1.00 95.88 218 ALA A O 1
ATOM 1707 N N . GLY A 1 219 ? -12.858 11.043 18.497 1.00 96.81 219 GLY A N 1
ATOM 1708 C CA . GLY A 1 219 ? -11.922 11.663 19.431 1.00 96.81 219 GLY A CA 1
ATOM 1709 C C . GLY A 1 219 ? -10.631 10.861 19.627 1.00 96.81 219 GLY A C 1
ATOM 1710 O O . GLY A 1 219 ? -10.021 10.955 20.688 1.00 96.81 219 GLY A O 1
ATOM 1711 N N . LEU A 1 220 ? -10.234 10.045 18.643 1.00 97.31 220 LEU A N 1
ATOM 1712 C CA . LEU A 1 220 ? -8.975 9.281 18.630 1.00 97.31 220 LEU A CA 1
ATOM 1713 C C . LEU A 1 220 ? -7.869 9.956 17.803 1.00 97.31 220 LEU A C 1
ATOM 1715 O O . LEU A 1 220 ? -6.781 9.399 17.674 1.00 97.31 220 LEU A O 1
ATOM 1719 N N . GLY A 1 221 ? -8.135 11.128 17.221 1.00 96.62 221 GLY A N 1
ATOM 1720 C CA . GLY A 1 221 ? -7.135 11.877 16.461 1.00 96.62 221 GLY A CA 1
ATOM 1721 C C . GLY A 1 221 ? -5.928 12.257 17.323 1.00 96.62 221 GLY A C 1
ATOM 1722 O O . GLY A 1 221 ? -6.074 12.626 18.490 1.00 96.62 221 GLY A O 1
ATOM 1723 N N . SER A 1 222 ? -4.730 12.182 16.748 1.00 97.25 222 SER A N 1
ATOM 1724 C CA . SER A 1 222 ? -3.492 12.604 17.407 1.00 97.25 222 SER A CA 1
ATOM 1725 C C . SER A 1 222 ? -2.499 13.155 16.379 1.00 97.25 222 SER A C 1
ATOM 1727 O O . SER A 1 222 ? -2.530 12.717 15.228 1.00 97.25 222 SER A O 1
ATOM 1729 N N . PRO A 1 223 ? -1.579 14.065 16.761 1.00 98.06 223 PRO A N 1
ATOM 1730 C CA . PRO A 1 223 ? -0.572 14.583 15.831 1.00 98.06 223 PRO A CA 1
ATOM 1731 C C . PRO A 1 223 ? 0.312 13.485 15.223 1.00 98.06 223 PRO A C 1
ATOM 1733 O O . PRO A 1 223 ? 0.717 13.577 14.067 1.00 98.06 223 PRO A O 1
ATOM 1736 N N . ALA A 1 224 ? 0.593 12.428 15.993 1.00 97.94 224 ALA A N 1
ATOM 1737 C CA . ALA A 1 224 ? 1.386 11.301 15.519 1.00 97.94 224 ALA A CA 1
ATOM 1738 C C . ALA A 1 224 ? 0.646 10.503 14.433 1.00 97.94 224 ALA A C 1
ATOM 1740 O O . ALA A 1 224 ? 1.219 10.209 13.384 1.00 97.94 224 ALA A O 1
ATOM 1741 N N . LEU A 1 225 ? -0.640 10.202 14.654 1.00 98.19 225 LEU A N 1
ATOM 1742 C CA . LEU A 1 225 ? -1.471 9.536 13.651 1.00 98.19 225 LEU A CA 1
ATOM 1743 C C . LEU A 1 225 ? -1.683 10.414 12.421 1.00 98.19 225 LEU A C 1
ATOM 1745 O O . LEU A 1 225 ? -1.571 9.915 11.309 1.00 98.19 225 LEU A O 1
ATOM 1749 N N . GLU A 1 226 ? -1.933 11.711 12.601 1.00 98.50 226 GLU A N 1
ATOM 1750 C CA . GLU A 1 226 ? -2.084 12.655 11.492 1.00 98.50 226 GLU A CA 1
ATOM 1751 C C . GLU A 1 226 ? -0.854 12.646 10.580 1.00 98.50 226 GLU A C 1
ATOM 1753 O O . GLU A 1 226 ? -0.989 12.538 9.360 1.00 98.50 226 GLU A O 1
ATOM 1758 N N . ARG A 1 227 ? 0.347 12.689 11.173 1.00 98.56 227 ARG A N 1
ATOM 1759 C CA . ARG A 1 227 ? 1.601 12.639 10.422 1.00 98.56 227 ARG A CA 1
ATOM 1760 C C . ARG A 1 227 ? 1.772 11.318 9.676 1.00 98.56 227 ARG A C 1
ATOM 1762 O O . ARG A 1 227 ? 2.112 11.333 8.496 1.00 98.56 227 ARG A O 1
ATOM 1769 N N . LEU A 1 228 ? 1.541 10.194 10.350 1.00 98.44 228 LEU A N 1
ATOM 1770 C CA . LEU A 1 228 ? 1.711 8.866 9.764 1.00 98.44 228 LEU A CA 1
ATOM 1771 C C . LEU A 1 228 ? 0.712 8.607 8.628 1.00 98.44 228 LEU A C 1
ATOM 1773 O O . LEU A 1 228 ? 1.089 8.107 7.573 1.00 98.44 228 LEU A O 1
ATOM 1777 N N . VAL A 1 229 ? -0.545 9.008 8.819 1.00 98.56 229 VAL A N 1
ATOM 1778 C CA . VAL A 1 229 ? -1.605 8.899 7.811 1.00 98.56 229 VAL A CA 1
ATOM 1779 C C . VAL A 1 229 ? -1.312 9.793 6.613 1.00 98.56 229 VAL A C 1
ATOM 1781 O O . VAL A 1 229 ? -1.519 9.361 5.489 1.00 98.56 229 VAL A O 1
ATOM 1784 N N . HIS A 1 230 ? -0.793 11.005 6.819 1.00 98.62 230 HIS A N 1
ATOM 1785 C CA . HIS A 1 230 ? -0.366 11.859 5.711 1.00 98.62 230 HIS A CA 1
ATOM 1786 C C . HIS A 1 230 ? 0.764 11.217 4.892 1.00 98.62 230 HIS A C 1
ATOM 1788 O O . HIS A 1 230 ? 0.673 11.172 3.670 1.00 98.62 230 HIS A O 1
ATOM 1794 N N . LEU A 1 231 ? 1.797 10.674 5.546 1.00 98.69 231 LEU A N 1
ATOM 1795 C CA . LEU A 1 231 ? 2.885 9.977 4.851 1.00 98.69 231 LEU A CA 1
ATOM 1796 C C . LEU A 1 231 ? 2.367 8.774 4.054 1.00 98.69 231 LEU A C 1
ATOM 1798 O O . LEU A 1 231 ? 2.782 8.566 2.918 1.00 98.69 231 LEU A O 1
ATOM 1802 N N . ASN A 1 232 ? 1.428 8.017 4.619 1.00 98.31 232 ASN A N 1
ATOM 1803 C CA . ASN A 1 232 ? 0.759 6.942 3.900 1.00 98.31 232 ASN A CA 1
ATOM 1804 C C . ASN A 1 232 ? 0.033 7.452 2.654 1.00 98.31 232 ASN A C 1
ATOM 1806 O O . ASN A 1 232 ? 0.341 6.991 1.560 1.00 98.31 232 ASN A O 1
ATOM 1810 N N . ASP A 1 233 ? -0.843 8.444 2.817 1.00 97.38 233 ASP A N 1
ATOM 1811 C CA . ASP A 1 233 ? -1.650 9.041 1.746 1.00 97.38 233 ASP A CA 1
ATOM 1812 C C . ASP A 1 233 ? -0.774 9.528 0.582 1.00 97.38 233 ASP A C 1
ATOM 1814 O O . ASP A 1 233 ? -1.045 9.240 -0.581 1.00 97.38 233 ASP A O 1
ATOM 1818 N N . VAL A 1 234 ? 0.345 10.187 0.903 1.00 96.12 234 VAL A N 1
ATOM 1819 C CA . VAL A 1 234 ? 1.335 10.648 -0.077 1.00 96.12 234 VAL A CA 1
ATOM 1820 C C . VAL A 1 234 ? 1.971 9.482 -0.835 1.00 96.12 234 VAL A C 1
ATOM 1822 O O . VAL A 1 234 ? 2.123 9.558 -2.056 1.00 96.12 234 VAL A O 1
ATOM 1825 N N . SER A 1 235 ? 2.370 8.412 -0.142 1.00 94.25 235 SER A N 1
ATOM 1826 C CA . SER A 1 235 ? 3.021 7.263 -0.785 1.00 94.25 235 SER A CA 1
ATOM 1827 C C . SER A 1 235 ? 2.066 6.403 -1.607 1.00 94.25 235 SER A C 1
ATOM 1829 O O . SER A 1 235 ? 2.445 5.920 -2.674 1.00 94.25 235 SER A O 1
ATOM 1831 N N . ASP A 1 236 ? 0.848 6.230 -1.108 1.00 93.62 236 ASP A N 1
ATOM 1832 C CA . ASP A 1 236 ? -0.165 5.333 -1.641 1.00 93.62 236 ASP A CA 1
ATOM 1833 C C . ASP A 1 236 ? -0.792 5.920 -2.913 1.00 93.62 236 ASP A C 1
ATOM 1835 O O . ASP A 1 236 ? -0.721 5.331 -3.994 1.00 93.62 236 ASP A O 1
ATOM 1839 N N . LEU A 1 237 ? -1.217 7.187 -2.837 1.00 90.62 237 LEU A N 1
ATOM 1840 C CA . LEU A 1 237 ? -1.691 7.959 -3.990 1.00 90.62 237 LEU A CA 1
ATOM 1841 C C . LEU A 1 237 ? -0.552 8.443 -4.901 1.00 90.62 237 LEU A C 1
ATOM 1843 O O . LEU A 1 237 ? -0.794 9.024 -5.963 1.00 90.62 237 LEU A O 1
ATOM 1847 N N . PHE A 1 238 ? 0.696 8.195 -4.498 1.00 89.25 238 PHE A N 1
ATOM 1848 C CA . PHE A 1 238 ? 1.908 8.517 -5.242 1.00 89.25 238 PHE A CA 1
ATOM 1849 C C . PHE A 1 238 ? 2.036 10.017 -5.585 1.00 89.25 238 PHE A C 1
ATOM 1851 O O . PHE A 1 238 ? 2.285 10.409 -6.731 1.00 89.25 238 PHE A O 1
ATOM 1858 N N . LEU A 1 239 ? 1.854 10.877 -4.579 1.00 89.88 239 LEU A N 1
ATOM 1859 C CA . LEU A 1 239 ? 1.829 12.337 -4.705 1.00 89.88 239 LEU A CA 1
ATOM 1860 C C . LEU A 1 239 ? 3.245 12.928 -4.785 1.00 89.88 239 LEU A C 1
ATOM 1862 O O . LEU A 1 239 ? 3.754 13.502 -3.829 1.00 89.88 239 LEU A O 1
ATOM 1866 N N . VAL A 1 240 ? 3.882 12.817 -5.952 1.00 87.25 240 VAL A N 1
ATOM 1867 C CA . VAL A 1 240 ? 5.291 13.221 -6.159 1.00 87.25 240 VAL A CA 1
ATOM 1868 C C . VAL A 1 240 ? 5.582 14.689 -5.826 1.00 87.25 240 VAL A C 1
ATOM 1870 O O . VAL A 1 240 ? 6.690 15.029 -5.423 1.00 87.25 240 VAL A O 1
ATOM 1873 N N . GLY A 1 241 ? 4.597 15.570 -6.012 1.00 89.56 241 GLY A N 1
ATOM 1874 C CA . GLY A 1 241 ? 4.738 16.997 -5.711 1.00 89.56 241 GLY A CA 1
ATOM 1875 C C . GLY A 1 241 ? 4.742 17.327 -4.216 1.00 89.56 241 GLY A C 1
ATOM 1876 O O . GLY A 1 241 ? 4.997 18.477 -3.862 1.00 89.56 241 GLY A O 1
ATOM 1877 N N . ASP A 1 242 ? 4.449 16.357 -3.350 1.00 95.19 242 ASP A N 1
ATOM 1878 C CA . ASP A 1 242 ? 4.470 16.555 -1.908 1.00 95.19 242 ASP A CA 1
ATOM 1879 C C . ASP A 1 242 ? 5.915 16.632 -1.386 1.00 95.19 242 ASP A C 1
ATOM 1881 O O . ASP A 1 242 ? 6.785 15.852 -1.783 1.00 95.19 242 ASP A O 1
ATOM 1885 N N . GLN A 1 243 ? 6.180 17.565 -0.468 1.00 96.88 243 GLN A N 1
ATOM 1886 C CA . GLN A 1 243 ? 7.507 17.747 0.132 1.00 96.88 243 GLN A CA 1
ATOM 1887 C C . GLN A 1 243 ? 8.004 16.485 0.854 1.00 96.88 243 GLN A C 1
ATOM 1889 O O . GLN A 1 243 ? 9.209 16.264 0.972 1.00 96.88 243 GLN A O 1
ATOM 1894 N N . ASP A 1 244 ? 7.074 15.663 1.337 1.00 97.62 244 ASP A N 1
ATOM 1895 C CA . ASP A 1 244 ? 7.354 14.468 2.110 1.00 97.62 244 ASP A CA 1
ATOM 1896 C C . ASP A 1 244 ? 7.379 13.201 1.253 1.00 97.62 244 ASP A C 1
ATOM 1898 O O . ASP A 1 244 ? 7.629 12.121 1.783 1.00 97.62 244 ASP A O 1
ATOM 1902 N N . PHE A 1 245 ? 7.200 13.302 -0.069 1.00 94.75 245 PHE A N 1
ATOM 1903 C CA . PHE A 1 245 ? 7.086 12.155 -0.975 1.00 94.75 245 PHE A CA 1
ATOM 1904 C C . PHE A 1 245 ? 8.210 11.119 -0.830 1.00 94.75 245 PHE A C 1
ATOM 1906 O O . PHE A 1 245 ? 7.970 9.911 -0.773 1.00 94.75 245 PHE A O 1
ATOM 1913 N N . VAL A 1 246 ? 9.452 11.586 -0.718 1.00 95.00 246 VAL A N 1
ATOM 1914 C CA . VAL A 1 246 ? 10.627 10.719 -0.561 1.00 95.00 246 VAL A CA 1
ATOM 1915 C C . VAL A 1 246 ? 10.585 9.957 0.769 1.00 95.00 246 VAL A C 1
ATOM 1917 O O . VAL A 1 246 ? 10.853 8.755 0.793 1.00 95.00 246 VAL A O 1
ATOM 1920 N N . LEU A 1 247 ? 10.212 10.630 1.860 1.00 97.31 247 LEU A N 1
ATOM 1921 C CA . LEU A 1 247 ? 10.072 10.016 3.181 1.00 97.31 247 LEU A CA 1
ATOM 1922 C C . LEU A 1 247 ? 8.865 9.072 3.226 1.00 97.31 247 LEU A C 1
ATOM 1924 O O . LEU A 1 247 ? 8.973 7.959 3.726 1.00 97.31 247 LEU A O 1
ATOM 1928 N N . ALA A 1 248 ? 7.736 9.480 2.657 1.00 97.50 248 ALA A N 1
ATOM 1929 C CA . ALA A 1 248 ? 6.537 8.667 2.504 1.00 97.50 248 ALA A CA 1
ATOM 1930 C C . ALA A 1 248 ? 6.851 7.326 1.812 1.00 97.50 248 ALA A C 1
ATOM 1932 O O . ALA A 1 248 ? 6.451 6.260 2.281 1.00 97.50 248 ALA A O 1
ATOM 1933 N N . CYS A 1 249 ? 7.669 7.353 0.755 1.00 95.88 249 CYS A N 1
ATOM 1934 C CA . CYS A 1 249 ? 8.135 6.138 0.089 1.00 95.88 249 CYS A CA 1
ATOM 1935 C C . CYS A 1 249 ? 8.998 5.230 0.987 1.00 95.88 249 CYS A C 1
ATOM 1937 O O . CYS A 1 249 ? 8.948 4.011 0.815 1.00 95.88 249 CYS A O 1
ATOM 1939 N N . ASP A 1 250 ? 9.758 5.772 1.948 1.00 97.00 250 ASP A N 1
ATOM 1940 C CA . ASP A 1 250 ? 10.482 4.948 2.931 1.00 97.00 250 ASP A CA 1
ATOM 1941 C C . ASP A 1 250 ? 9.518 4.205 3.853 1.00 97.00 250 ASP A C 1
ATOM 1943 O O . ASP A 1 250 ? 9.713 3.019 4.110 1.00 97.00 250 ASP A O 1
ATOM 1947 N N . TYR A 1 251 ? 8.454 4.868 4.310 1.00 97.81 251 TYR A N 1
ATOM 1948 C CA . TYR A 1 251 ? 7.424 4.232 5.131 1.00 97.81 251 TYR A CA 1
ATOM 1949 C C . TYR A 1 251 ? 6.708 3.110 4.370 1.00 97.81 251 TYR A C 1
ATOM 1951 O O . TYR A 1 251 ? 6.574 2.001 4.891 1.00 97.81 251 TYR A O 1
ATOM 1959 N N . ALA A 1 252 ? 6.320 3.350 3.115 1.00 95.19 252 ALA A N 1
ATOM 1960 C CA . ALA A 1 252 ? 5.726 2.312 2.272 1.00 95.19 252 ALA A CA 1
ATOM 1961 C C . ALA A 1 252 ? 6.687 1.128 2.053 1.00 95.19 252 ALA A C 1
ATOM 1963 O O . ALA A 1 252 ? 6.291 -0.039 2.118 1.00 95.19 252 ALA A O 1
ATOM 1964 N N . ASN A 1 253 ? 7.974 1.410 1.828 1.00 94.88 253 ASN A N 1
ATOM 1965 C CA . ASN A 1 253 ? 8.990 0.374 1.659 1.00 94.88 253 ASN A CA 1
ATOM 1966 C C . ASN A 1 253 ? 9.297 -0.404 2.933 1.00 94.88 253 ASN A C 1
ATOM 1968 O O . ASN A 1 253 ? 9.696 -1.564 2.830 1.00 94.88 253 ASN A O 1
ATOM 1972 N N . LEU A 1 254 ? 9.129 0.199 4.110 1.00 96.12 254 LEU A N 1
ATOM 1973 C CA . LEU A 1 254 ? 9.348 -0.473 5.386 1.00 96.12 254 LEU A CA 1
ATOM 1974 C C . LEU A 1 254 ? 8.425 -1.689 5.493 1.00 96.12 254 LEU A C 1
ATOM 1976 O O . LEU A 1 254 ? 8.906 -2.799 5.724 1.00 96.12 254 LEU A O 1
ATOM 1980 N N . VAL A 1 255 ? 7.129 -1.512 5.227 1.00 94.81 255 VAL A N 1
ATOM 1981 C CA . VAL A 1 255 ? 6.165 -2.623 5.265 1.00 94.81 255 VAL A CA 1
ATOM 1982 C C . VAL A 1 255 ? 6.441 -3.636 4.156 1.00 94.81 255 VAL A C 1
ATOM 1984 O O . VAL A 1 255 ? 6.448 -4.835 4.418 1.00 94.81 255 VAL A O 1
ATOM 1987 N N . LYS A 1 256 ? 6.797 -3.188 2.946 1.00 91.12 256 LYS A N 1
ATOM 1988 C CA . LYS A 1 256 ? 7.172 -4.103 1.850 1.00 91.12 256 LYS A CA 1
ATOM 1989 C C . LYS A 1 256 ? 8.433 -4.919 2.144 1.00 91.12 256 LYS A C 1
ATOM 1991 O O . LYS A 1 256 ? 8.535 -6.065 1.716 1.00 91.12 256 LYS A O 1
ATOM 1996 N N . SER A 1 257 ? 9.393 -4.344 2.866 1.00 93.00 257 SER A N 1
ATOM 1997 C CA . SER A 1 257 ? 10.668 -4.997 3.187 1.00 93.00 257 SER A CA 1
ATOM 1998 C C . SER A 1 257 ? 10.529 -5.984 4.339 1.00 93.00 257 SER A C 1
ATOM 2000 O O . SER A 1 257 ? 11.113 -7.064 4.288 1.00 93.00 257 SER A O 1
ATOM 2002 N N . TYR A 1 258 ? 9.753 -5.631 5.366 1.00 94.81 258 TYR A N 1
ATOM 2003 C CA . TYR A 1 258 ? 9.644 -6.425 6.592 1.00 94.81 258 TYR A CA 1
ATOM 2004 C C . TYR A 1 258 ? 8.363 -7.256 6.696 1.00 94.81 258 TYR A C 1
ATOM 2006 O O . TYR A 1 258 ? 8.310 -8.147 7.538 1.00 94.81 258 TYR A O 1
ATOM 2014 N N . GLN A 1 259 ? 7.403 -7.062 5.788 1.00 92.38 259 GLN A N 1
ATOM 2015 C CA . GLN A 1 259 ? 6.084 -7.704 5.749 1.00 92.38 259 GLN A CA 1
ATOM 2016 C C . GLN A 1 259 ? 5.130 -7.227 6.853 1.00 92.38 259 GLN A C 1
ATOM 2018 O O . GLN A 1 259 ? 5.541 -6.851 7.952 1.00 92.38 259 GLN A O 1
ATOM 2023 N N . PHE A 1 260 ? 3.831 -7.288 6.555 1.00 94.81 260 PHE A N 1
ATOM 2024 C CA . PHE A 1 260 ? 2.740 -6.793 7.398 1.00 94.81 260 PHE A CA 1
ATOM 2025 C C . PHE A 1 260 ? 2.813 -7.282 8.846 1.00 94.81 260 PHE A C 1
ATOM 2027 O O . PHE A 1 260 ? 2.886 -6.471 9.765 1.00 94.81 260 PHE A O 1
ATOM 2034 N N . TRP A 1 261 ? 2.814 -8.603 9.058 1.00 96.00 261 TRP A N 1
ATOM 2035 C CA . TRP A 1 261 ? 2.704 -9.179 10.403 1.00 96.00 261 TRP A CA 1
ATOM 2036 C C . TRP A 1 261 ? 3.950 -8.946 11.252 1.00 96.00 261 TRP A C 1
ATOM 2038 O O . TRP A 1 261 ? 3.838 -8.673 12.441 1.00 96.00 261 TRP A O 1
ATOM 2048 N N . THR A 1 262 ? 5.133 -8.947 10.638 1.00 96.94 262 THR A N 1
ATOM 2049 C CA . THR A 1 262 ? 6.376 -8.603 11.339 1.00 96.94 262 THR A CA 1
ATOM 2050 C C . THR A 1 262 ? 6.330 -7.170 11.859 1.00 96.94 262 THR A C 1
ATOM 2052 O O . THR A 1 262 ? 6.687 -6.921 13.008 1.00 96.94 262 THR A O 1
ATOM 2055 N N . VAL A 1 263 ? 5.897 -6.217 11.023 1.00 97.69 263 VAL A N 1
ATOM 2056 C CA . VAL A 1 263 ? 5.801 -4.809 11.428 1.00 97.69 263 VAL A CA 1
ATOM 2057 C C . VAL A 1 263 ? 4.704 -4.637 12.471 1.00 97.69 263 VAL A C 1
ATOM 2059 O O . VAL A 1 263 ? 4.950 -3.986 13.481 1.00 97.69 263 VAL A O 1
ATOM 2062 N N . HIS A 1 264 ? 3.539 -5.259 12.265 1.00 97.62 264 HIS A N 1
ATOM 2063 C CA . HIS A 1 264 ? 2.437 -5.293 13.226 1.00 97.62 264 HIS A CA 1
ATOM 2064 C C . HIS A 1 264 ? 2.905 -5.738 14.620 1.00 97.62 264 HIS A C 1
ATOM 2066 O O . HIS A 1 264 ? 2.626 -5.056 15.608 1.00 97.62 264 HIS A O 1
ATOM 2072 N N . ASP A 1 265 ? 3.638 -6.849 14.701 1.00 97.62 265 ASP A N 1
ATOM 2073 C CA . ASP A 1 265 ? 4.109 -7.411 15.967 1.00 97.62 265 ASP A CA 1
ATOM 2074 C C . ASP A 1 265 ? 5.185 -6.533 16.611 1.00 97.62 265 ASP A C 1
ATOM 2076 O O . ASP A 1 265 ? 5.152 -6.299 17.820 1.00 97.62 265 ASP A O 1
ATOM 2080 N N . LEU A 1 266 ? 6.097 -5.979 15.806 1.00 97.56 266 LEU A N 1
ATOM 2081 C CA . LEU A 1 266 ? 7.154 -5.078 16.272 1.00 97.56 266 LEU A CA 1
ATOM 2082 C C . LEU A 1 266 ? 6.594 -3.800 16.911 1.00 97.56 266 LEU A C 1
ATOM 2084 O O . LEU A 1 266 ? 7.147 -3.305 17.892 1.00 97.56 266 LEU A O 1
ATOM 2088 N N . ILE A 1 267 ? 5.492 -3.277 16.370 1.00 97.69 267 ILE A N 1
ATOM 2089 C CA . ILE A 1 267 ? 4.803 -2.103 16.917 1.00 97.69 267 ILE A CA 1
ATOM 2090 C C . ILE A 1 267 ? 3.702 -2.473 17.920 1.00 97.69 267 ILE A C 1
ATOM 2092 O O . ILE A 1 267 ? 2.979 -1.588 18.375 1.00 97.69 267 ILE A O 1
ATOM 2096 N N . GLU A 1 268 ? 3.566 -3.751 18.288 1.00 97.62 268 GLU A N 1
ATOM 2097 C CA . GLU A 1 268 ? 2.544 -4.270 19.212 1.00 97.62 268 GLU A CA 1
ATOM 2098 C C . GLU A 1 268 ? 1.114 -3.822 18.839 1.00 97.62 268 GLU A C 1
ATOM 2100 O O . GLU A 1 268 ? 0.318 -3.438 19.698 1.00 97.62 268 GLU A O 1
ATOM 2105 N N . GLY A 1 269 ? 0.803 -3.780 17.540 1.00 96.56 269 GLY A N 1
ATOM 2106 C CA . GLY A 1 269 ? -0.485 -3.294 17.034 1.00 96.56 269 GLY A CA 1
ATOM 2107 C C . GLY A 1 269 ? -0.764 -1.801 17.289 1.00 96.56 269 GLY A C 1
ATOM 2108 O O . GLY A 1 269 ? -1.900 -1.346 17.155 1.00 96.56 269 GLY A O 1
ATOM 2109 N N . ASN A 1 270 ? 0.241 -1.007 17.674 1.00 97.50 270 ASN A N 1
ATOM 2110 C CA . ASN A 1 270 ? 0.098 0.423 17.933 1.00 97.50 270 ASN A CA 1
ATOM 2111 C C . ASN A 1 270 ? 0.684 1.267 16.780 1.00 97.50 270 ASN A C 1
ATOM 2113 O O . ASN A 1 270 ? 1.900 1.471 16.760 1.00 97.50 270 ASN A O 1
ATOM 2117 N N . PRO A 1 271 ? -0.134 1.799 15.847 1.00 97.12 271 PRO A N 1
ATOM 2118 C CA . PRO A 1 271 ? 0.360 2.520 14.670 1.00 97.12 271 PRO A CA 1
ATOM 2119 C C . PRO A 1 271 ? 1.275 3.704 15.005 1.00 97.12 271 PRO A C 1
ATOM 2121 O O . PRO A 1 271 ? 2.258 3.930 14.313 1.00 97.12 271 PRO A O 1
ATOM 2124 N N . GLU A 1 272 ? 1.040 4.414 16.106 1.00 97.81 272 GLU A N 1
ATOM 2125 C CA . GLU A 1 272 ? 1.866 5.543 16.542 1.00 97.81 272 GLU A CA 1
ATOM 2126 C C . GLU A 1 272 ? 3.326 5.153 16.815 1.00 97.81 272 GLU A C 1
ATOM 2128 O O . GLU A 1 272 ? 4.205 5.995 16.660 1.00 97.81 272 GLU A O 1
ATOM 2133 N N . LYS A 1 273 ? 3.611 3.890 17.176 1.00 97.94 273 LYS A N 1
ATOM 2134 C CA . LYS A 1 273 ? 4.990 3.397 17.359 1.00 97.94 273 LYS A CA 1
ATOM 2135 C C . LYS A 1 273 ? 5.748 3.234 16.034 1.00 97.94 273 LYS A C 1
ATOM 2137 O O . LYS A 1 273 ? 6.962 3.049 16.058 1.00 97.94 273 LYS A O 1
ATOM 2142 N N . LEU A 1 274 ? 5.055 3.276 14.895 1.00 97.31 274 LEU A N 1
ATOM 2143 C CA . LEU A 1 274 ? 5.684 3.239 13.577 1.00 97.31 274 LEU A CA 1
ATOM 2144 C C . LEU A 1 274 ? 6.257 4.605 13.173 1.00 97.31 274 LEU A C 1
ATOM 2146 O O . LEU A 1 274 ? 7.185 4.662 12.366 1.00 97.31 274 LEU A O 1
ATOM 2150 N N . LEU A 1 275 ? 5.717 5.698 13.722 1.00 97.81 275 LEU A N 1
ATOM 2151 C CA . LEU A 1 275 ? 6.224 7.036 13.447 1.00 97.81 275 LEU A CA 1
ATOM 2152 C C . LEU A 1 275 ? 7.655 7.168 13.986 1.00 97.81 275 LEU A C 1
ATOM 2154 O O . LEU A 1 275 ? 7.926 6.868 15.145 1.00 97.81 275 LEU A O 1
ATOM 2158 N N . ASP A 1 276 ? 8.559 7.606 13.116 1.00 97.19 276 ASP A N 1
ATOM 2159 C CA . ASP A 1 276 ? 9.994 7.766 13.369 1.00 97.19 276 ASP A CA 1
ATOM 2160 C C . ASP A 1 276 ? 10.685 6.473 13.838 1.00 97.19 276 ASP A C 1
ATOM 2162 O O . ASP A 1 276 ? 11.696 6.494 14.544 1.00 97.19 276 ASP A O 1
ATOM 2166 N N . HIS A 1 277 ? 10.152 5.320 13.420 1.00 97.75 277 HIS A N 1
ATOM 2167 C CA . HIS A 1 277 ? 10.705 4.022 13.778 1.00 97.75 277 HIS A CA 1
ATOM 2168 C C . HIS A 1 277 ? 12.156 3.867 13.263 1.00 97.75 277 HIS A C 1
ATOM 2170 O O . HIS A 1 277 ? 12.409 4.121 12.082 1.00 97.75 277 HIS A O 1
ATOM 2176 N N . PRO A 1 278 ? 13.117 3.363 14.071 1.00 97.44 278 PRO A N 1
ATOM 2177 C CA . PRO A 1 278 ? 14.537 3.291 13.689 1.00 97.44 278 PRO A CA 1
ATOM 2178 C C . PRO A 1 278 ? 14.833 2.536 12.384 1.00 97.44 278 PRO A C 1
ATOM 2180 O O . PRO A 1 278 ? 15.805 2.827 11.693 1.00 97.44 278 PRO A O 1
ATOM 2183 N N . LEU A 1 279 ? 13.976 1.586 11.996 1.00 97.44 279 LEU A N 1
ATOM 2184 C CA . LEU A 1 279 ? 14.108 0.863 10.720 1.00 97.44 279 LEU A CA 1
ATOM 2185 C C . LEU A 1 279 ? 13.980 1.760 9.476 1.00 97.44 279 LEU A C 1
ATOM 2187 O O . LEU A 1 279 ? 14.382 1.335 8.392 1.00 97.44 279 LEU A O 1
ATOM 2191 N N . LEU A 1 280 ? 13.479 2.991 9.608 1.00 97.75 280 LEU A N 1
ATOM 2192 C CA . LEU A 1 280 ? 13.491 3.978 8.526 1.00 97.75 280 LEU A CA 1
ATOM 2193 C C . LEU A 1 280 ? 14.915 4.359 8.108 1.00 97.75 280 LEU A C 1
ATOM 2195 O O . LEU A 1 280 ? 15.135 4.657 6.938 1.00 97.75 280 LEU A O 1
ATOM 2199 N N . GLU A 1 281 ? 15.903 4.268 9.006 1.00 98.12 281 GLU A N 1
ATOM 2200 C CA . GLU A 1 281 ? 17.311 4.452 8.637 1.00 98.12 281 GLU A CA 1
ATOM 2201 C C . GLU A 1 281 ? 17.750 3.396 7.614 1.00 98.12 281 GLU A C 1
ATOM 2203 O O . GLU A 1 281 ? 18.415 3.714 6.627 1.00 98.12 281 GLU A O 1
ATOM 2208 N N . VAL A 1 282 ? 17.294 2.149 7.779 1.00 97.62 282 VAL A N 1
ATOM 2209 C CA . VAL A 1 282 ? 17.558 1.078 6.810 1.00 97.62 282 VAL A CA 1
ATOM 2210 C C . VAL A 1 282 ? 16.910 1.402 5.467 1.00 97.62 282 VAL A C 1
ATOM 2212 O O . VAL A 1 282 ? 17.545 1.216 4.432 1.00 97.62 282 VAL A O 1
ATOM 2215 N N . MET A 1 283 ? 15.677 1.919 5.457 1.00 97.31 283 MET A N 1
ATOM 2216 C CA . MET A 1 283 ? 15.000 2.312 4.212 1.00 97.31 283 MET A CA 1
ATOM 2217 C C . MET A 1 283 ? 15.736 3.454 3.509 1.00 97.31 283 MET A C 1
ATOM 2219 O O . MET A 1 283 ? 16.004 3.366 2.310 1.00 97.31 283 MET A O 1
ATOM 2223 N N . ALA A 1 284 ? 16.181 4.459 4.264 1.00 97.38 284 ALA A N 1
ATOM 2224 C CA . ALA A 1 284 ? 16.964 5.563 3.733 1.00 97.38 284 ALA A CA 1
ATOM 2225 C C . ALA A 1 284 ? 18.311 5.101 3.149 1.00 97.38 284 ALA A C 1
ATOM 2227 O O . ALA A 1 284 ? 18.713 5.575 2.081 1.00 97.38 284 ALA A O 1
ATOM 2228 N N . VAL A 1 285 ? 18.999 4.159 3.808 1.00 97.94 285 VAL A N 1
ATOM 2229 C CA . VAL A 1 285 ? 20.239 3.552 3.297 1.00 97.94 285 VAL A CA 1
ATOM 2230 C C . VAL A 1 285 ? 19.968 2.734 2.037 1.00 97.94 285 VAL A C 1
ATOM 2232 O O . VAL A 1 285 ? 20.684 2.914 1.052 1.00 97.94 285 VAL A O 1
ATOM 2235 N N . LYS A 1 286 ? 18.924 1.892 2.028 1.00 96.38 286 LYS A N 1
ATOM 2236 C CA . LYS A 1 286 ? 18.520 1.133 0.835 1.00 96.38 286 LYS A CA 1
ATOM 2237 C C . LYS A 1 286 ? 18.262 2.076 -0.333 1.00 96.38 286 LYS A C 1
ATOM 2239 O O . LYS A 1 286 ? 18.890 1.901 -1.365 1.00 96.38 286 LYS A O 1
ATOM 2244 N N . ARG A 1 287 ? 17.468 3.137 -0.160 1.00 96.06 287 ARG A N 1
ATOM 2245 C CA . ARG A 1 287 ? 17.264 4.150 -1.209 1.00 96.06 287 ARG A CA 1
ATOM 2246 C C . ARG A 1 287 ? 18.587 4.754 -1.687 1.00 96.06 287 ARG A C 1
ATOM 2248 O O . ARG A 1 287 ? 18.834 4.828 -2.882 1.00 96.06 287 ARG A O 1
ATOM 2255 N N . LYS A 1 288 ? 19.460 5.190 -0.772 1.00 97.44 288 LYS A N 1
ATOM 2256 C CA . LYS A 1 288 ? 20.728 5.854 -1.128 1.00 97.44 288 LYS A CA 1
ATOM 2257 C C . LYS A 1 288 ? 21.692 4.941 -1.896 1.00 97.44 288 LYS A C 1
ATOM 2259 O O . LYS A 1 288 ? 22.467 5.435 -2.711 1.00 97.44 288 LYS A O 1
ATOM 2264 N N . VAL A 1 289 ? 21.691 3.644 -1.594 1.00 97.81 289 VAL A N 1
ATOM 2265 C CA . VAL A 1 289 ? 22.658 2.678 -2.134 1.00 97.81 289 VAL A CA 1
ATOM 2266 C C . VAL A 1 289 ? 22.071 1.891 -3.301 1.00 97.81 289 VAL A C 1
ATOM 2268 O O . VAL A 1 289 ? 22.684 1.817 -4.361 1.00 97.81 289 VAL A O 1
ATOM 2271 N N . GLU A 1 290 ? 20.898 1.298 -3.113 1.00 97.62 290 GLU A N 1
ATOM 2272 C CA . GLU A 1 290 ? 20.285 0.378 -4.065 1.00 97.62 290 GLU A CA 1
ATOM 2273 C C . GLU A 1 290 ? 19.641 1.107 -5.245 1.00 97.62 290 GLU A C 1
ATOM 2275 O O . GLU A 1 290 ? 19.814 0.658 -6.377 1.00 97.62 290 GLU A O 1
ATOM 2280 N N . ASP A 1 291 ? 18.947 2.231 -5.024 1.00 96.38 291 ASP A N 1
ATOM 2281 C CA . ASP A 1 291 ? 18.187 2.884 -6.100 1.00 96.38 291 ASP A CA 1
ATOM 2282 C C . ASP A 1 291 ? 19.084 3.389 -7.243 1.00 96.38 291 ASP A C 1
ATOM 2284 O O . ASP A 1 291 ? 18.759 3.106 -8.397 1.00 96.38 291 ASP A O 1
ATOM 2288 N N . PRO A 1 292 ? 20.243 4.043 -7.002 1.00 96.75 292 PRO A N 1
ATOM 2289 C CA . PRO A 1 292 ? 21.144 4.438 -8.086 1.00 96.75 292 PRO A CA 1
ATOM 2290 C C . PRO A 1 292 ? 21.691 3.248 -8.885 1.00 96.75 292 PRO A C 1
ATOM 2292 O O . PRO A 1 292 ? 21.824 3.332 -10.108 1.00 96.75 292 PRO A O 1
ATOM 2295 N N . ILE A 1 293 ? 21.983 2.129 -8.212 1.00 98.00 293 ILE A N 1
ATOM 2296 C CA . ILE A 1 293 ? 22.458 0.896 -8.857 1.00 98.00 293 ILE A CA 1
ATOM 2297 C C . ILE A 1 293 ? 21.338 0.306 -9.720 1.00 98.00 293 ILE A C 1
ATOM 2299 O O . ILE A 1 293 ? 21.550 -0.002 -10.895 1.00 98.00 293 ILE A O 1
ATOM 2303 N N . GLY A 1 294 ? 20.137 0.188 -9.151 1.00 96.94 294 GLY A N 1
ATOM 2304 C CA . GLY A 1 294 ? 18.953 -0.324 -9.830 1.00 96.94 294 GLY A CA 1
ATOM 2305 C C . GLY A 1 294 ? 18.557 0.527 -11.032 1.00 96.94 294 GLY A C 1
ATOM 2306 O O . GLY A 1 294 ? 18.264 -0.018 -12.095 1.00 96.94 294 GLY A O 1
ATOM 2307 N N . LEU A 1 295 ? 18.624 1.852 -10.912 1.00 96.12 295 LEU A N 1
ATOM 2308 C CA . LEU A 1 295 ? 18.371 2.787 -12.004 1.00 96.12 295 LEU A CA 1
ATOM 2309 C C . LEU A 1 295 ? 19.386 2.631 -13.140 1.00 96.12 295 LEU A C 1
ATOM 2311 O O . LEU A 1 295 ? 18.993 2.495 -14.300 1.00 96.12 295 LEU A O 1
ATOM 2315 N N . ALA A 1 296 ? 20.686 2.637 -12.823 1.00 96.06 296 ALA A N 1
ATOM 2316 C CA . ALA A 1 296 ? 21.746 2.495 -13.820 1.00 96.06 296 ALA A CA 1
ATOM 2317 C C . ALA A 1 296 ? 21.649 1.157 -14.566 1.00 96.06 296 ALA A C 1
ATOM 2319 O O . ALA A 1 296 ? 21.818 1.107 -15.786 1.00 96.06 296 ALA A O 1
ATOM 2320 N N . TRP A 1 297 ? 21.321 0.080 -13.850 1.00 96.94 297 TRP A N 1
ATOM 2321 C CA . TRP A 1 297 ? 21.034 -1.213 -14.459 1.00 96.94 297 TRP A CA 1
ATOM 2322 C C . TRP A 1 297 ? 19.812 -1.137 -15.380 1.00 96.94 297 TRP A C 1
ATOM 2324 O O . TRP A 1 297 ? 19.912 -1.474 -16.559 1.00 96.94 297 TRP A O 1
ATOM 2334 N N . SER A 1 298 ? 18.677 -0.656 -14.870 1.00 95.62 298 SER A N 1
ATOM 2335 C CA . SER A 1 298 ? 17.388 -0.701 -15.573 1.00 95.62 298 SER A CA 1
ATOM 2336 C C . SER A 1 298 ? 17.399 0.098 -16.876 1.00 95.62 298 SER A C 1
ATOM 2338 O O . SER A 1 298 ? 16.826 -0.350 -17.866 1.00 95.62 298 SER A O 1
ATOM 2340 N N . LYS A 1 299 ? 18.118 1.229 -16.925 1.00 93.62 299 LYS A N 1
ATOM 2341 C CA . LYS A 1 299 ? 18.310 2.025 -18.154 1.00 93.62 299 LYS A CA 1
ATOM 2342 C C . LYS A 1 299 ? 18.939 1.231 -19.300 1.00 93.62 299 LYS A C 1
ATOM 2344 O O . LYS A 1 299 ? 18.589 1.450 -20.453 1.00 93.62 299 LYS A O 1
ATOM 2349 N N . ASN A 1 300 ? 19.834 0.297 -18.985 1.00 94.25 300 ASN A N 1
ATOM 2350 C CA . ASN A 1 300 ? 20.516 -0.539 -19.976 1.00 94.25 300 ASN A CA 1
ATOM 2351 C C . ASN A 1 300 ? 19.761 -1.842 -20.292 1.00 94.25 300 ASN A C 1
ATOM 2353 O O . ASN A 1 300 ? 20.166 -2.584 -21.181 1.00 94.25 300 ASN A O 1
ATOM 2357 N N . HIS A 1 301 ? 18.668 -2.124 -19.576 1.00 95.19 301 HIS A N 1
ATOM 2358 C CA . HIS A 1 301 ? 17.907 -3.372 -19.669 1.00 95.19 301 HIS A CA 1
ATOM 2359 C C . HIS A 1 301 ? 16.417 -3.096 -19.903 1.00 95.19 301 HIS A C 1
ATOM 2361 O O . HIS A 1 301 ? 15.537 -3.680 -19.265 1.00 95.19 301 HIS A O 1
ATOM 2367 N N . LEU A 1 302 ? 16.148 -2.182 -20.837 1.00 94.06 302 LEU A N 1
ATOM 2368 C CA . LEU A 1 302 ? 14.812 -1.905 -21.344 1.00 94.06 302 LEU A CA 1
ATOM 2369 C C . LEU A 1 302 ? 14.482 -2.841 -22.508 1.00 94.06 302 LEU A C 1
ATOM 2371 O O . LEU A 1 302 ? 15.198 -2.893 -23.507 1.00 94.06 302 LEU A O 1
ATOM 2375 N N . VAL A 1 303 ? 13.359 -3.547 -22.405 1.00 94.38 303 VAL A N 1
ATOM 2376 C CA . VAL A 1 303 ? 12.840 -4.414 -23.470 1.00 94.38 303 VAL A CA 1
ATOM 2377 C C . VAL A 1 303 ? 11.518 -3.851 -23.970 1.00 94.38 303 VAL A C 1
ATOM 2379 O O . VAL A 1 303 ? 10.608 -3.594 -23.185 1.00 94.38 303 VAL A O 1
ATOM 2382 N N . ARG A 1 304 ? 11.375 -3.682 -25.288 1.00 95.38 304 ARG A N 1
ATOM 2383 C CA . ARG A 1 304 ? 10.091 -3.290 -25.886 1.00 95.38 304 ARG A CA 1
ATOM 2384 C C . ARG A 1 304 ? 9.047 -4.381 -25.644 1.00 95.38 304 ARG A C 1
ATOM 2386 O O . ARG A 1 304 ? 9.271 -5.533 -26.021 1.00 95.38 304 ARG A O 1
ATOM 2393 N N . ILE A 1 305 ? 7.907 -4.010 -25.059 1.00 96.19 305 ILE A N 1
ATOM 2394 C CA . ILE A 1 305 ? 6.720 -4.871 -24.995 1.00 96.19 305 ILE A CA 1
ATOM 2395 C C . ILE A 1 305 ? 5.744 -4.478 -26.099 1.00 96.19 305 ILE A C 1
ATOM 2397 O O . ILE A 1 305 ? 5.337 -5.340 -26.860 1.00 96.19 305 ILE A O 1
ATOM 2401 N N . SER A 1 306 ? 5.404 -3.194 -26.211 1.00 94.94 306 SER A N 1
ATOM 2402 C CA . SER A 1 306 ? 4.574 -2.603 -27.274 1.00 94.94 306 SER A CA 1
ATOM 2403 C C . SER A 1 306 ? 5.036 -1.165 -27.542 1.00 94.94 306 SER A C 1
ATOM 2405 O O . SER A 1 306 ? 6.034 -0.730 -26.970 1.00 94.94 306 SER A O 1
ATOM 2407 N N . ASP A 1 307 ? 4.325 -0.410 -28.380 1.00 92.12 307 ASP A N 1
ATOM 2408 C CA . ASP A 1 307 ? 4.606 1.024 -28.566 1.00 92.12 307 ASP A CA 1
ATOM 2409 C C . ASP A 1 307 ? 4.300 1.860 -27.317 1.00 92.12 307 ASP A C 1
ATOM 2411 O O . ASP A 1 307 ? 4.929 2.888 -27.083 1.00 92.12 307 ASP A O 1
ATOM 2415 N N . GLU A 1 308 ? 3.371 1.405 -26.472 1.00 93.94 308 GLU A N 1
ATOM 2416 C CA . GLU A 1 308 ? 2.991 2.123 -25.251 1.00 93.94 308 GLU A CA 1
ATOM 2417 C C . GLU A 1 308 ? 3.718 1.622 -23.997 1.00 93.94 308 GLU A C 1
ATOM 2419 O O . GLU A 1 308 ? 3.768 2.333 -22.992 1.00 93.94 308 GLU A O 1
ATOM 2424 N N . VAL A 1 309 ? 4.267 0.404 -24.032 1.00 96.69 309 VAL A N 1
ATOM 2425 C CA . VAL A 1 309 ? 4.791 -0.274 -22.840 1.00 96.69 309 VAL A CA 1
ATOM 2426 C C . VAL A 1 309 ? 6.214 -0.771 -23.069 1.00 96.69 309 VAL A C 1
ATOM 2428 O O . VAL A 1 309 ? 6.470 -1.587 -23.959 1.00 96.69 309 VAL A O 1
ATOM 2431 N N . GLY A 1 310 ? 7.125 -0.337 -22.201 1.00 96.25 310 GLY A N 1
ATOM 2432 C CA . GLY A 1 310 ? 8.461 -0.909 -22.054 1.00 96.25 310 GLY A CA 1
ATOM 2433 C C . GLY A 1 310 ? 8.545 -1.765 -20.798 1.00 96.25 310 GLY A C 1
ATOM 2434 O O . GLY A 1 310 ? 7.953 -1.427 -19.780 1.00 96.25 310 GLY A O 1
ATOM 2435 N N . TYR A 1 311 ? 9.286 -2.865 -20.846 1.00 96.38 311 TYR A N 1
ATOM 2436 C CA . TYR A 1 311 ? 9.675 -3.620 -19.660 1.00 96.38 311 TYR A CA 1
ATOM 2437 C C . TYR A 1 311 ? 11.018 -3.104 -19.144 1.00 96.38 311 TYR A C 1
ATOM 2439 O O . TYR A 1 311 ? 11.993 -3.084 -19.895 1.00 96.38 311 TYR A O 1
ATOM 2447 N N . ALA A 1 312 ? 11.058 -2.705 -17.875 1.00 95.81 312 ALA A N 1
ATOM 2448 C CA . ALA A 1 312 ? 12.269 -2.324 -17.162 1.00 95.81 312 ALA A CA 1
ATOM 2449 C C . ALA A 1 312 ? 12.676 -3.450 -16.204 1.00 95.81 312 ALA A C 1
ATOM 2451 O O . ALA A 1 312 ? 11.936 -3.791 -15.276 1.00 95.81 312 ALA A O 1
ATOM 2452 N N . ASP A 1 313 ? 13.862 -4.024 -16.419 1.00 95.19 313 ASP A N 1
ATOM 2453 C CA . ASP A 1 313 ? 14.405 -5.064 -15.545 1.00 95.19 313 ASP A CA 1
ATOM 2454 C C . ASP A 1 313 ? 14.965 -4.472 -14.243 1.00 95.19 313 ASP A C 1
ATOM 2456 O O . ASP A 1 313 ? 16.165 -4.242 -14.122 1.00 95.19 313 ASP A O 1
ATOM 2460 N N . ILE A 1 314 ? 14.105 -4.217 -13.256 1.00 94.00 314 ILE A N 1
ATOM 2461 C CA . ILE A 1 314 ? 14.519 -3.646 -11.967 1.00 94.00 314 ILE A CA 1
ATOM 2462 C C . ILE A 1 314 ? 14.930 -4.766 -11.004 1.00 94.00 314 ILE A C 1
ATOM 2464 O O . ILE A 1 314 ? 14.089 -5.434 -10.405 1.00 94.00 314 ILE A O 1
ATOM 2468 N N . ARG A 1 315 ? 16.243 -4.972 -10.851 1.00 91.62 315 ARG A N 1
ATOM 2469 C CA . ARG A 1 315 ? 16.818 -6.067 -10.042 1.00 91.62 315 ARG A CA 1
ATOM 2470 C C . ARG A 1 315 ? 16.999 -5.744 -8.565 1.00 91.62 315 ARG A C 1
ATOM 2472 O O . ARG A 1 315 ? 16.986 -6.654 -7.741 1.00 91.62 315 ARG A O 1
ATOM 2479 N N . ILE A 1 316 ? 17.238 -4.479 -8.249 1.00 93.94 316 ILE A N 1
ATOM 2480 C CA . ILE A 1 316 ? 17.571 -4.009 -6.905 1.00 93.94 316 ILE A CA 1
ATOM 2481 C C . ILE A 1 316 ? 17.014 -2.597 -6.713 1.00 93.94 316 ILE A C 1
ATOM 2483 O O . ILE A 1 316 ? 16.834 -1.875 -7.695 1.00 93.94 316 ILE A O 1
ATOM 2487 N N . GLY A 1 317 ? 16.749 -2.223 -5.463 1.00 93.50 317 GLY A N 1
ATOM 2488 C CA . GLY A 1 317 ? 16.196 -0.924 -5.097 1.00 93.50 317 GLY A CA 1
ATOM 2489 C C . GLY A 1 317 ? 14.675 -0.855 -5.181 1.00 93.50 317 GLY A C 1
ATOM 2490 O O . GLY A 1 317 ? 13.974 -1.837 -5.451 1.00 93.50 317 GLY A O 1
ATOM 2491 N N . ASN A 1 318 ? 14.149 0.334 -4.911 1.00 92.44 318 ASN A N 1
ATOM 2492 C CA . ASN A 1 318 ? 12.725 0.601 -4.915 1.00 92.44 318 ASN A CA 1
ATOM 2493 C C . ASN A 1 318 ? 12.188 0.664 -6.349 1.00 92.44 318 ASN A C 1
ATOM 2495 O O . ASN A 1 318 ? 12.314 1.674 -7.042 1.00 92.44 318 ASN A O 1
ATOM 2499 N N . SER A 1 319 ? 11.506 -0.403 -6.764 1.00 90.62 319 SER A N 1
ATOM 2500 C CA . SER A 1 319 ? 10.903 -0.498 -8.098 1.00 90.62 319 SER A CA 1
ATOM 2501 C C . SER A 1 319 ? 9.952 0.650 -8.452 1.00 90.62 319 SER A C 1
ATOM 2503 O O . SER A 1 319 ? 9.933 1.070 -9.608 1.00 90.62 319 SER A O 1
ATOM 2505 N N . ASN A 1 320 ? 9.212 1.202 -7.484 1.00 88.31 320 ASN A N 1
ATOM 2506 C CA . ASN A 1 320 ? 8.318 2.335 -7.729 1.00 88.31 320 ASN A CA 1
ATOM 2507 C C . ASN A 1 320 ? 9.107 3.599 -8.067 1.00 88.31 320 ASN A C 1
ATOM 2509 O O . ASN A 1 320 ? 8.808 4.260 -9.059 1.00 88.31 320 ASN A O 1
ATOM 2513 N N . MET A 1 321 ? 10.125 3.906 -7.262 1.00 91.31 321 MET A N 1
ATOM 2514 C CA . MET A 1 321 ? 10.949 5.103 -7.436 1.00 91.31 321 MET A CA 1
ATOM 2515 C C . MET A 1 321 ? 11.821 5.012 -8.682 1.00 91.31 321 MET A C 1
ATOM 2517 O O . MET A 1 321 ? 11.881 5.967 -9.447 1.00 91.31 321 MET A O 1
ATOM 2521 N N . ILE A 1 322 ? 12.429 3.851 -8.937 1.00 94.62 322 ILE A N 1
ATOM 2522 C CA . ILE A 1 322 ? 13.257 3.632 -10.127 1.00 94.62 322 ILE A CA 1
ATOM 2523 C C . ILE A 1 322 ? 12.414 3.775 -11.398 1.00 94.62 322 ILE A C 1
ATOM 2525 O O . ILE A 1 322 ? 12.795 4.517 -12.302 1.00 94.62 322 ILE A O 1
ATOM 2529 N N . ALA A 1 323 ? 11.250 3.118 -11.470 1.00 92.94 323 ALA A N 1
ATOM 2530 C CA . ALA A 1 323 ? 10.371 3.240 -12.630 1.00 92.94 323 ALA A CA 1
ATOM 2531 C C . ALA A 1 323 ? 9.872 4.681 -12.818 1.00 92.94 323 ALA A C 1
ATOM 2533 O O . ALA A 1 323 ? 9.845 5.174 -13.946 1.00 92.94 323 ALA A O 1
ATOM 2534 N N . TYR A 1 324 ? 9.516 5.373 -11.729 1.00 90.19 324 TYR A N 1
ATOM 2535 C CA . TYR A 1 324 ? 9.128 6.781 -11.792 1.00 90.19 324 TYR A CA 1
ATOM 2536 C C . TYR A 1 324 ? 10.262 7.663 -12.324 1.00 90.19 324 TYR A C 1
ATOM 2538 O O . TYR A 1 324 ? 10.045 8.420 -13.267 1.00 90.19 324 TYR A O 1
ATOM 2546 N N . GLN A 1 325 ? 11.476 7.519 -11.791 1.00 92.69 325 GLN A N 1
ATOM 2547 C CA . GLN A 1 325 ? 12.635 8.296 -12.223 1.00 92.69 325 GLN A CA 1
ATOM 2548 C C . GLN A 1 325 ? 12.969 8.043 -13.700 1.00 92.69 325 GLN A C 1
ATOM 2550 O O . GLN A 1 325 ? 13.246 8.981 -14.444 1.00 92.69 325 GLN A O 1
ATOM 2555 N N . MET A 1 326 ? 12.868 6.796 -14.171 1.00 94.00 326 MET A N 1
ATOM 2556 C CA . MET A 1 326 ? 13.068 6.476 -15.589 1.00 94.00 326 MET A CA 1
ATOM 2557 C C . MET A 1 326 ? 12.043 7.163 -16.504 1.00 94.00 326 MET A C 1
ATOM 2559 O O . MET A 1 326 ? 12.417 7.644 -17.579 1.00 94.00 326 MET A O 1
ATOM 2563 N N . LEU A 1 327 ? 10.774 7.211 -16.080 1.00 92.38 327 LEU A N 1
ATOM 2564 C CA . LEU A 1 327 ? 9.694 7.921 -16.775 1.00 92.38 327 LEU A CA 1
ATOM 2565 C C . LEU A 1 327 ? 9.869 9.445 -16.705 1.00 92.38 327 LEU A C 1
ATOM 2567 O O . LEU A 1 327 ? 9.474 10.158 -17.627 1.00 92.38 327 LEU A O 1
ATOM 2571 N N . GLU A 1 328 ? 10.423 9.960 -15.609 1.00 89.38 328 GLU A N 1
ATOM 2572 C CA . GLU A 1 328 ? 10.658 11.387 -15.413 1.00 89.38 328 GLU A CA 1
ATOM 2573 C C . GLU A 1 328 ? 11.788 11.918 -16.284 1.00 89.38 328 GLU A C 1
ATOM 2575 O O . GLU A 1 328 ? 11.601 12.900 -17.002 1.00 89.38 328 GLU A O 1
ATOM 2580 N N . GLU A 1 329 ? 12.921 11.224 -16.281 1.00 88.56 329 GLU A N 1
ATOM 2581 C CA . GLU A 1 329 ? 14.091 11.550 -17.094 1.00 88.56 329 GLU A CA 1
ATOM 2582 C C . GLU A 1 329 ? 13.875 11.270 -18.590 1.00 88.56 329 GLU A C 1
ATOM 2584 O O . GLU A 1 329 ? 14.770 11.517 -19.395 1.00 88.56 329 GLU A O 1
ATOM 2589 N N . GLN A 1 330 ? 12.711 10.720 -18.965 1.00 81.00 330 GLN A N 1
ATOM 2590 C CA . GLN A 1 330 ? 12.380 10.290 -20.329 1.00 81.00 330 GLN A CA 1
ATOM 2591 C C . GLN A 1 330 ? 13.434 9.340 -20.919 1.00 81.00 330 GLN A C 1
ATOM 2593 O O . GLN A 1 330 ? 13.621 9.250 -22.130 1.00 81.00 330 GLN A O 1
ATOM 2598 N N . THR A 1 331 ? 14.122 8.598 -20.047 1.00 71.62 331 THR A N 1
ATOM 2599 C CA . THR A 1 331 ? 15.100 7.580 -20.460 1.00 71.62 331 THR A CA 1
ATOM 2600 C C . THR A 1 331 ? 14.428 6.400 -21.153 1.00 71.62 331 THR A C 1
ATOM 2602 O O . THR A 1 331 ? 15.052 5.716 -21.960 1.00 71.62 331 THR A O 1
ATOM 2605 N N . ALA A 1 332 ? 13.143 6.184 -20.871 1.00 68.69 332 ALA A N 1
ATOM 2606 C CA . ALA A 1 332 ? 12.288 5.279 -21.611 1.00 68.69 332 ALA A CA 1
ATOM 2607 C C . ALA A 1 332 ? 11.470 6.056 -22.650 1.00 68.69 332 ALA A C 1
ATOM 2609 O O . ALA A 1 332 ? 10.753 6.991 -22.306 1.00 68.69 332 ALA A O 1
ATOM 2610 N N . SER A 1 333 ? 11.485 5.603 -23.905 1.00 84.12 333 SER A N 1
ATOM 2611 C CA . SER A 1 333 ? 10.594 6.119 -24.960 1.00 84.12 333 SER A CA 1
ATOM 2612 C C . SER A 1 333 ? 9.123 5.720 -24.766 1.00 84.12 333 SER A C 1
ATOM 2614 O O . SER A 1 333 ? 8.283 6.038 -25.603 1.00 84.12 333 SER A O 1
ATOM 2616 N N . TYR A 1 334 ? 8.810 5.000 -23.686 1.00 91.81 334 TYR A N 1
ATOM 2617 C CA . TYR A 1 334 ? 7.502 4.413 -23.428 1.00 91.81 334 TYR A CA 1
ATOM 2618 C C . TYR A 1 334 ? 6.749 5.214 -22.358 1.00 91.81 334 TYR A C 1
ATOM 2620 O O . TYR A 1 334 ? 7.319 5.492 -21.301 1.00 91.81 334 TYR A O 1
ATOM 2628 N N . PRO A 1 335 ? 5.461 5.540 -22.569 1.00 92.19 335 PRO A N 1
ATOM 2629 C CA . PRO A 1 335 ? 4.646 6.234 -21.571 1.00 92.19 335 PRO A CA 1
ATOM 2630 C C . PRO A 1 335 ? 4.310 5.373 -20.342 1.00 92.19 335 PRO A C 1
ATOM 2632 O O . PRO A 1 335 ? 3.905 5.918 -19.311 1.00 92.19 335 PRO A O 1
ATOM 2635 N N . VAL A 1 336 ? 4.453 4.047 -20.444 1.00 95.56 336 VAL A N 1
ATOM 2636 C CA . VAL A 1 336 ? 4.244 3.095 -19.348 1.00 95.56 336 VAL A CA 1
ATOM 2637 C C . VAL A 1 336 ? 5.458 2.177 -19.222 1.00 95.56 336 VAL A C 1
ATOM 2639 O O . VAL A 1 336 ? 5.920 1.597 -20.207 1.00 95.56 336 VAL A O 1
ATOM 2642 N N . LEU A 1 337 ? 5.941 2.003 -17.992 1.00 97.00 337 LEU A N 1
ATOM 2643 C CA . LEU A 1 337 ? 6.952 1.005 -17.657 1.00 97.00 337 LEU A CA 1
ATOM 2644 C C . LEU A 1 337 ? 6.330 -0.154 -16.885 1.00 97.00 337 LEU A C 1
ATOM 2646 O O . LEU A 1 337 ? 5.653 0.048 -15.877 1.00 97.00 337 LEU A O 1
ATOM 2650 N N . ALA A 1 338 ? 6.583 -1.366 -17.364 1.00 96.81 338 ALA A N 1
ATOM 2651 C CA . ALA A 1 338 ? 6.269 -2.609 -16.688 1.00 96.81 338 ALA A CA 1
ATOM 2652 C C . ALA A 1 338 ? 7.509 -3.138 -15.957 1.00 96.81 338 ALA A C 1
ATOM 2654 O O . ALA A 1 338 ? 8.602 -3.161 -16.519 1.00 96.81 338 ALA A O 1
ATOM 2655 N N . SER A 1 339 ? 7.334 -3.633 -14.739 1.00 95.81 339 SER A N 1
ATOM 2656 C CA . SER A 1 339 ? 8.300 -4.485 -14.046 1.00 95.81 339 SER A CA 1
ATOM 2657 C C . SER A 1 339 ? 7.614 -5.787 -13.646 1.00 95.81 339 SER A C 1
ATOM 2659 O O . SER A 1 339 ? 6.392 -5.842 -13.491 1.00 95.81 339 SER A O 1
ATOM 2661 N N . VAL A 1 340 ? 8.381 -6.867 -13.528 1.00 94.25 340 VAL A N 1
ATOM 2662 C CA . VAL A 1 340 ? 7.842 -8.191 -13.208 1.00 94.25 340 VAL A CA 1
ATOM 2663 C C . VAL A 1 340 ? 8.536 -8.715 -11.967 1.00 94.25 340 VAL A C 1
ATOM 2665 O O . VAL A 1 340 ? 9.762 -8.785 -11.916 1.00 94.25 340 VAL A O 1
ATOM 2668 N N . CYS A 1 341 ? 7.752 -9.119 -10.975 1.00 89.38 341 CYS A N 1
ATOM 2669 C CA . CYS A 1 341 ? 8.256 -9.744 -9.763 1.00 89.38 341 CYS A CA 1
ATOM 2670 C C . CYS A 1 341 ? 7.550 -11.075 -9.499 1.00 89.38 341 CYS A C 1
ATOM 2672 O O . CYS A 1 341 ? 6.478 -11.370 -10.033 1.00 89.38 341 CYS A O 1
ATOM 2674 N N . ARG A 1 342 ? 8.184 -11.910 -8.678 1.00 87.62 342 ARG A N 1
ATOM 2675 C CA . ARG A 1 342 ? 7.593 -13.153 -8.188 1.00 87.62 342 ARG A CA 1
ATOM 2676 C C . ARG A 1 342 ? 7.019 -12.894 -6.795 1.00 87.62 342 ARG A C 1
ATOM 2678 O O . ARG A 1 342 ? 7.758 -12.504 -5.898 1.00 87.62 342 ARG A O 1
ATOM 2685 N N . GLY A 1 343 ? 5.716 -13.099 -6.637 1.00 77.31 343 GLY A N 1
ATOM 2686 C CA . GLY A 1 343 ? 5.005 -12.990 -5.365 1.00 77.31 343 GLY A CA 1
ATOM 2687 C C . GLY A 1 343 ? 5.196 -14.212 -4.458 1.00 77.31 343 GLY A C 1
ATOM 2688 O O . GLY A 1 343 ? 5.817 -15.207 -4.840 1.00 77.31 343 GLY A O 1
ATOM 2689 N N . VAL A 1 344 ? 4.601 -14.147 -3.263 1.00 66.06 344 VAL A N 1
ATOM 2690 C CA . VAL A 1 344 ? 4.794 -15.093 -2.142 1.00 66.06 344 VAL A CA 1
ATOM 2691 C C . VAL A 1 344 ? 4.460 -16.551 -2.504 1.00 66.06 344 VAL A C 1
ATOM 2693 O O . VAL A 1 344 ? 5.155 -17.467 -2.081 1.00 66.06 344 VAL A O 1
ATOM 2696 N N . ASN A 1 345 ? 3.481 -16.780 -3.385 1.00 72.62 345 ASN A N 1
ATOM 2697 C CA . ASN A 1 345 ? 3.071 -18.124 -3.826 1.00 72.62 345 ASN A CA 1
ATOM 2698 C C . ASN A 1 345 ? 3.687 -18.556 -5.170 1.00 72.62 345 ASN A C 1
ATOM 2700 O O . ASN A 1 345 ? 3.133 -19.396 -5.879 1.00 72.62 345 ASN A O 1
ATOM 2704 N N . GLY A 1 346 ? 4.789 -17.926 -5.584 1.00 80.56 346 GLY A N 1
ATOM 2705 C CA . GLY A 1 346 ? 5.407 -18.160 -6.892 1.00 80.56 346 GLY A CA 1
ATOM 2706 C C . GLY A 1 346 ? 4.627 -17.568 -8.071 1.00 80.56 346 GLY A C 1
ATOM 2707 O O . GLY A 1 346 ? 5.081 -17.686 -9.209 1.00 80.56 346 GLY A O 1
ATOM 2708 N N . ALA A 1 347 ? 3.488 -16.917 -7.808 1.00 86.12 347 ALA A N 1
ATOM 2709 C CA . ALA A 1 347 ? 2.727 -16.179 -8.805 1.00 86.12 347 ALA A CA 1
ATOM 2710 C C . ALA A 1 347 ? 3.583 -15.049 -9.386 1.00 86.12 347 ALA A C 1
ATOM 2712 O O . ALA A 1 347 ? 4.324 -14.387 -8.660 1.00 86.12 347 ALA A O 1
ATOM 2713 N N . ILE A 1 348 ? 3.483 -14.832 -10.692 1.00 92.50 348 ILE A N 1
ATOM 2714 C CA . ILE A 1 348 ? 4.186 -13.739 -11.355 1.00 92.50 348 ILE A CA 1
ATOM 2715 C C . ILE A 1 348 ? 3.264 -12.526 -11.411 1.00 92.50 348 ILE A C 1
ATOM 2717 O O . ILE A 1 348 ? 2.127 -12.630 -11.867 1.00 92.50 348 ILE A O 1
ATOM 2721 N N . ILE A 1 349 ? 3.758 -11.384 -10.945 1.00 92.19 349 ILE A N 1
ATOM 2722 C CA . ILE A 1 349 ? 3.019 -10.125 -10.884 1.00 92.19 349 ILE A CA 1
ATOM 2723 C C . ILE A 1 349 ? 3.685 -9.148 -11.847 1.00 92.19 349 ILE A C 1
ATOM 2725 O O . ILE A 1 349 ? 4.888 -8.901 -11.752 1.00 92.19 349 ILE A O 1
ATOM 2729 N N . ALA A 1 350 ? 2.901 -8.590 -12.766 1.00 95.12 350 ALA A N 1
ATOM 2730 C CA . ALA A 1 350 ? 3.314 -7.472 -13.601 1.00 95.12 350 ALA A CA 1
ATOM 2731 C C . ALA A 1 350 ? 2.842 -6.169 -12.949 1.00 95.12 350 ALA A C 1
ATOM 2733 O O . ALA A 1 350 ? 1.646 -5.977 -12.740 1.00 95.12 350 ALA A O 1
ATOM 2734 N N . SER A 1 351 ? 3.778 -5.287 -12.617 1.00 94.88 351 SER A N 1
ATOM 2735 C CA . SER A 1 351 ? 3.510 -3.953 -12.078 1.00 94.88 351 SER A CA 1
ATOM 2736 C C . SER A 1 351 ? 3.709 -2.912 -13.167 1.00 94.88 351 SER A C 1
ATOM 2738 O O . SER A 1 351 ? 4.715 -2.940 -13.866 1.00 94.88 351 SER A O 1
ATOM 2740 N N . PHE A 1 352 ? 2.773 -1.979 -13.295 1.00 95.31 352 PHE A N 1
ATOM 2741 C CA . PHE A 1 352 ? 2.771 -0.937 -14.316 1.00 95.31 352 PHE A CA 1
ATOM 2742 C C . PHE A 1 352 ? 2.867 0.439 -13.662 1.00 95.31 352 PHE A C 1
ATOM 2744 O O . PHE A 1 352 ? 2.158 0.729 -12.692 1.00 95.31 352 PHE A O 1
ATOM 2751 N N . ARG A 1 353 ? 3.745 1.292 -14.187 1.00 94.25 353 ARG A N 1
ATOM 2752 C CA . ARG A 1 353 ? 3.938 2.674 -13.738 1.00 94.25 353 ARG A CA 1
ATOM 2753 C C . ARG A 1 353 ? 3.799 3.630 -14.914 1.00 94.25 353 ARG A C 1
ATOM 2755 O O . ARG A 1 353 ? 4.272 3.335 -16.009 1.00 94.25 353 ARG A O 1
ATOM 2762 N N . SER A 1 354 ? 3.154 4.768 -14.685 1.00 92.38 354 SER A N 1
ATOM 2763 C CA . SER A 1 354 ? 3.004 5.848 -15.668 1.00 92.38 354 SER A CA 1
ATOM 2764 C C . SER A 1 354 ? 3.012 7.213 -14.984 1.00 92.38 354 SER A C 1
ATOM 2766 O O . SER A 1 354 ? 2.898 7.295 -13.765 1.00 92.38 354 SER A O 1
ATOM 2768 N N . ARG A 1 355 ? 3.092 8.293 -15.770 1.00 89.94 355 ARG A N 1
ATOM 2769 C CA . ARG A 1 355 ? 2.937 9.680 -15.276 1.00 89.94 355 ARG A CA 1
ATOM 2770 C C . ARG A 1 355 ? 1.634 10.355 -15.722 1.00 89.94 355 ARG A C 1
ATOM 2772 O O . ARG A 1 355 ? 1.371 11.489 -15.347 1.00 89.94 355 ARG A O 1
ATOM 2779 N N . ASN A 1 356 ? 0.839 9.683 -16.551 1.00 87.75 356 ASN A N 1
ATOM 2780 C CA . ASN A 1 356 ? -0.306 10.248 -17.274 1.00 87.75 356 ASN A CA 1
ATOM 2781 C C . ASN A 1 356 ? -1.598 9.419 -17.128 1.00 87.75 356 ASN A C 1
ATOM 2783 O O . ASN A 1 356 ? -2.492 9.512 -17.964 1.00 87.75 356 ASN A O 1
ATOM 2787 N N . GLY A 1 357 ? -1.682 8.574 -16.103 1.00 85.31 357 GLY A N 1
ATOM 2788 C CA . GLY A 1 357 ? -2.853 7.759 -15.785 1.00 85.31 357 GLY A CA 1
ATOM 2789 C C . GLY A 1 357 ? -3.031 6.491 -16.628 1.00 85.31 357 GLY A C 1
ATOM 2790 O O . GLY A 1 357 ? -4.056 5.820 -16.506 1.00 85.31 357 GLY A O 1
ATOM 2791 N N . LYS A 1 358 ? -2.068 6.147 -17.494 1.00 92.56 358 LYS A N 1
ATOM 2792 C CA . LYS A 1 358 ? -2.169 4.988 -18.396 1.00 92.56 358 LYS A CA 1
ATOM 2793 C C . LYS A 1 358 ? -1.872 3.638 -17.731 1.00 92.56 358 LYS A C 1
ATOM 2795 O O . LYS A 1 358 ? -2.238 2.612 -18.299 1.00 92.56 358 LYS A O 1
ATOM 2800 N N . ALA A 1 359 ? -1.239 3.595 -16.557 1.00 93.19 359 ALA A N 1
ATOM 2801 C CA . ALA A 1 359 ? -0.876 2.331 -15.909 1.00 93.19 359 ALA A CA 1
ATOM 2802 C C . ALA A 1 359 ? -2.100 1.451 -15.609 1.00 93.19 359 ALA A C 1
ATOM 2804 O O . ALA A 1 359 ? -2.077 0.259 -15.921 1.00 93.19 359 ALA A O 1
ATOM 2805 N N . LEU A 1 360 ? -3.180 2.036 -15.073 1.00 89.75 360 LEU A N 1
ATOM 2806 C CA . LEU A 1 360 ? -4.420 1.303 -14.792 1.00 89.75 360 LEU A CA 1
ATOM 2807 C C . LEU A 1 360 ? -5.040 0.719 -16.066 1.00 89.75 360 LEU A C 1
ATOM 2809 O O . LEU A 1 360 ? -5.376 -0.460 -16.097 1.00 89.75 360 LEU A O 1
ATOM 2813 N N . GLN A 1 361 ? -5.105 1.510 -17.139 1.00 93.12 361 GLN A N 1
ATOM 2814 C CA . GLN A 1 361 ? -5.671 1.074 -18.421 1.00 93.12 361 GLN A CA 1
ATOM 2815 C C . GLN A 1 361 ? -4.928 -0.140 -18.994 1.00 93.12 361 GLN A C 1
ATOM 2817 O O . GLN A 1 361 ? -5.538 -1.025 -19.593 1.00 93.12 361 GLN A O 1
ATOM 2822 N N . ILE A 1 362 ? -3.602 -0.198 -18.816 1.00 95.75 362 ILE A N 1
ATOM 2823 C CA . ILE A 1 362 ? -2.801 -1.361 -19.207 1.00 95.75 362 ILE A CA 1
ATOM 2824 C C . ILE A 1 362 ? -3.089 -2.550 -18.285 1.00 95.75 362 ILE A C 1
ATOM 2826 O O . ILE A 1 362 ? -3.320 -3.651 -18.784 1.00 95.75 362 ILE A O 1
ATOM 2830 N N . ALA A 1 363 ? -3.116 -2.347 -16.965 1.00 93.81 363 ALA A N 1
ATOM 2831 C CA . ALA A 1 363 ? -3.366 -3.413 -15.995 1.00 93.81 363 ALA A CA 1
ATOM 2832 C C . ALA A 1 363 ? -4.746 -4.074 -16.171 1.00 93.81 363 ALA A C 1
ATOM 2834 O O . ALA A 1 363 ? -4.848 -5.300 -16.097 1.00 93.81 363 ALA A O 1
ATOM 2835 N N . GLU A 1 364 ? -5.791 -3.302 -16.482 1.00 91.25 364 GLU A N 1
ATOM 2836 C CA . GLU A 1 364 ? -7.150 -3.810 -16.722 1.00 91.25 364 GLU A CA 1
ATOM 2837 C C . GLU A 1 364 ? -7.207 -4.830 -17.875 1.00 91.25 364 GLU A C 1
ATOM 2839 O O . GLU A 1 364 ? -7.970 -5.797 -17.805 1.00 91.25 364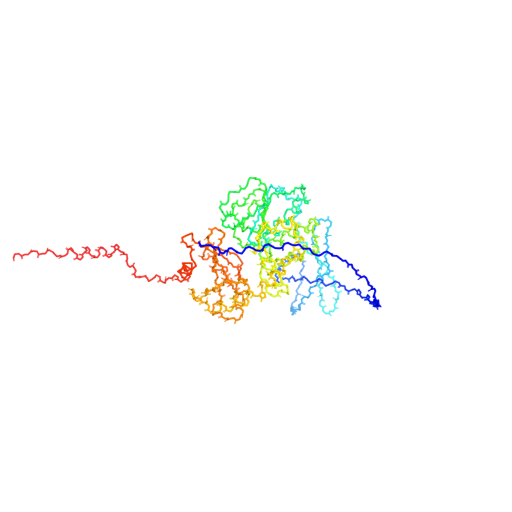 GLU A O 1
ATOM 2844 N N . ARG A 1 365 ? -6.343 -4.708 -18.899 1.00 93.62 365 ARG A N 1
ATOM 2845 C CA . ARG A 1 365 ? -6.240 -5.699 -19.998 1.00 93.62 365 ARG A CA 1
ATOM 2846 C C . ARG A 1 365 ? -5.808 -7.084 -19.510 1.00 93.62 365 ARG A C 1
ATOM 2848 O O . ARG A 1 365 ? -6.060 -8.087 -20.171 1.00 93.62 365 ARG A O 1
ATOM 2855 N N . PHE A 1 366 ? -5.189 -7.140 -18.337 1.00 92.75 366 PHE A N 1
ATOM 2856 C CA . PHE A 1 366 ? -4.768 -8.360 -17.658 1.00 92.75 366 PHE A CA 1
ATOM 2857 C C . PHE A 1 366 ? -5.673 -8.719 -16.475 1.00 92.75 366 PHE A C 1
ATOM 2859 O O . PHE A 1 366 ? -5.295 -9.562 -15.666 1.00 92.75 366 PHE A O 1
ATOM 2866 N N . LYS A 1 367 ? -6.859 -8.099 -16.369 1.00 87.88 367 LYS A N 1
ATOM 2867 C CA . LYS A 1 367 ? -7.755 -8.203 -15.202 1.00 87.88 367 LYS A CA 1
ATOM 2868 C C . LYS A 1 367 ? -7.080 -7.763 -13.895 1.00 87.88 367 LYS A C 1
ATOM 2870 O O . LYS A 1 367 ? -7.410 -8.265 -12.825 1.00 87.88 367 LYS A O 1
ATOM 2875 N N . GLY A 1 368 ? -6.102 -6.867 -14.008 1.00 86.81 368 GLY A N 1
ATOM 2876 C CA . GLY A 1 368 ? -5.461 -6.203 -12.885 1.00 86.81 368 GLY A CA 1
ATOM 2877 C C . GLY A 1 368 ? -6.251 -4.995 -12.391 1.00 86.81 368 GLY A C 1
ATOM 2878 O O . GLY A 1 368 ? -7.346 -4.707 -12.873 1.00 86.81 368 GLY A O 1
ATOM 2879 N N . GLY A 1 369 ? -5.658 -4.271 -11.448 1.00 84.19 369 GLY A N 1
ATOM 2880 C CA . GLY A 1 369 ? -6.231 -3.074 -10.838 1.00 84.19 369 GLY A CA 1
ATOM 2881 C C . GLY A 1 369 ? -5.170 -2.214 -10.152 1.00 84.19 369 GLY A C 1
ATOM 2882 O O . GLY A 1 369 ? -3.973 -2.498 -10.243 1.00 84.19 369 GLY A O 1
ATOM 2883 N N . GLY A 1 370 ? -5.616 -1.147 -9.490 1.00 81.56 370 GLY A N 1
ATOM 2884 C CA . GLY A 1 370 ? -4.778 -0.193 -8.759 1.00 81.56 370 GLY A CA 1
ATOM 2885 C C . GLY A 1 370 ? -5.117 1.256 -9.111 1.00 81.56 370 GLY A C 1
ATOM 2886 O O . GLY A 1 370 ? -6.222 1.553 -9.570 1.00 81.56 370 GLY A O 1
ATOM 2887 N N . HIS A 1 371 ? -4.153 2.155 -8.937 1.00 82.38 371 HIS A N 1
ATOM 2888 C CA . HIS A 1 371 ? -4.292 3.575 -9.249 1.00 82.38 371 HIS A CA 1
ATOM 2889 C C . HIS A 1 371 ? -3.934 3.890 -10.698 1.00 82.38 371 HIS A C 1
ATOM 2891 O O . HIS A 1 371 ? -3.182 3.168 -11.356 1.00 82.38 371 HIS A O 1
ATOM 2897 N N . ALA A 1 372 ? -4.402 5.046 -11.176 1.00 85.88 372 ALA A N 1
ATOM 2898 C CA . ALA A 1 372 ? -4.170 5.524 -12.538 1.00 85.88 372 ALA A CA 1
ATOM 2899 C C . ALA A 1 372 ? -2.686 5.449 -12.960 1.00 85.88 372 ALA A C 1
ATOM 2901 O O . ALA A 1 372 ? -2.386 5.043 -14.082 1.00 85.88 372 ALA A O 1
ATOM 2902 N N . ASN A 1 373 ? -1.755 5.785 -12.058 1.00 88.19 373 ASN A N 1
ATOM 2903 C CA . ASN A 1 373 ? -0.308 5.793 -12.316 1.00 88.19 373 ASN A CA 1
ATOM 2904 C C . ASN A 1 373 ? 0.467 4.599 -11.748 1.00 88.19 373 ASN A C 1
ATOM 2906 O O . ASN A 1 373 ? 1.645 4.434 -12.070 1.00 88.19 373 ASN A O 1
ATOM 2910 N N . ALA A 1 374 ? -0.171 3.765 -10.932 1.00 88.19 374 ALA A N 1
ATOM 2911 C CA . ALA A 1 374 ? 0.459 2.633 -10.276 1.00 88.19 374 ALA A CA 1
ATOM 2912 C C . ALA A 1 374 ? -0.555 1.498 -10.149 1.00 88.19 374 ALA A C 1
ATOM 2914 O O . ALA A 1 374 ? -1.389 1.483 -9.251 1.00 88.19 374 ALA A O 1
ATOM 2915 N N . ALA A 1 375 ? -0.468 0.545 -11.068 1.00 89.00 375 ALA A N 1
ATOM 2916 C CA . ALA A 1 375 ? -1.369 -0.596 -11.124 1.00 89.00 375 ALA A CA 1
ATOM 2917 C C . ALA A 1 375 ? -0.573 -1.895 -11.243 1.00 89.00 375 ALA A C 1
ATOM 2919 O O . ALA A 1 375 ? 0.636 -1.879 -11.502 1.00 89.00 375 ALA A O 1
ATOM 2920 N N . ALA A 1 376 ? -1.234 -3.027 -11.044 1.00 91.31 376 ALA A N 1
ATOM 2921 C CA . ALA A 1 376 ? -0.621 -4.335 -11.189 1.00 91.31 376 ALA A CA 1
ATOM 2922 C C . ALA A 1 376 ? -1.637 -5.379 -11.654 1.00 91.31 376 ALA A C 1
ATOM 2924 O O . ALA A 1 376 ? -2.846 -5.209 -11.511 1.00 91.31 376 ALA A O 1
ATOM 2925 N N . ALA A 1 377 ? -1.128 -6.476 -12.203 1.00 91.94 377 ALA A N 1
ATOM 2926 C CA . ALA A 1 377 ? -1.913 -7.648 -12.547 1.00 91.94 377 ALA A CA 1
ATOM 2927 C C . ALA A 1 377 ? -1.150 -8.922 -12.187 1.00 91.94 377 ALA A C 1
ATOM 2929 O O . ALA A 1 377 ? 0.053 -9.038 -12.451 1.00 91.94 377 ALA A O 1
ATOM 2930 N N . VAL A 1 378 ? -1.859 -9.899 -11.626 1.00 90.69 378 VAL A N 1
ATOM 2931 C CA . VAL A 1 378 ? -1.314 -11.241 -11.423 1.00 90.69 378 VAL A CA 1
ATOM 2932 C C . VAL A 1 378 ? -1.480 -12.040 -12.709 1.00 90.69 378 VAL A C 1
ATOM 2934 O O . VAL A 1 378 ? -2.572 -12.155 -13.265 1.00 90.69 378 VAL A O 1
ATOM 2937 N N . LEU A 1 379 ? -0.373 -12.579 -13.212 1.00 93.38 379 LEU A N 1
ATOM 2938 C CA . LEU A 1 379 ? -0.352 -13.325 -14.462 1.00 93.38 379 LEU A CA 1
ATOM 2939 C C . LEU A 1 379 ? -0.861 -14.769 -14.266 1.00 93.38 379 LEU A C 1
ATOM 2941 O O . LEU A 1 379 ? -0.792 -15.312 -13.158 1.00 93.38 379 LEU A O 1
ATOM 2945 N N . PRO A 1 380 ? -1.357 -15.432 -15.332 1.00 92.50 380 PRO A N 1
ATOM 2946 C CA . PRO A 1 380 ? -1.798 -16.824 -15.268 1.00 92.50 380 PRO A CA 1
ATOM 2947 C C . PRO A 1 380 ? -0.769 -17.775 -14.640 1.00 92.50 380 PRO A C 1
ATOM 2949 O O . PRO A 1 380 ? 0.423 -17.683 -14.913 1.00 92.50 380 PRO A O 1
ATOM 2952 N N . ARG A 1 381 ? -1.241 -18.773 -13.878 1.00 89.31 381 ARG A N 1
ATOM 2953 C CA . ARG A 1 381 ? -0.391 -19.760 -13.170 1.00 89.31 381 ARG A CA 1
ATOM 2954 C C . ARG A 1 381 ? 0.539 -20.580 -14.075 1.00 89.31 381 ARG A C 1
ATOM 2956 O O . ARG A 1 381 ? 1.502 -21.163 -13.585 1.00 89.31 381 ARG A O 1
ATOM 2963 N N . SER A 1 382 ? 0.239 -20.658 -15.372 1.00 92.50 382 SER A N 1
ATOM 2964 C CA . SER A 1 382 ? 1.109 -21.290 -16.370 1.00 92.50 382 SER A CA 1
ATOM 2965 C C . SER A 1 382 ? 2.411 -20.515 -16.593 1.00 92.50 382 SER A C 1
ATOM 2967 O O . SER A 1 382 ? 3.380 -21.086 -17.080 1.00 92.50 382 SER A O 1
ATOM 2969 N N . ILE A 1 383 ? 2.449 -19.230 -16.238 1.00 93.69 383 ILE A N 1
ATOM 2970 C CA . ILE A 1 383 ? 3.616 -18.362 -16.365 1.00 93.69 383 ILE A CA 1
ATOM 2971 C C . ILE A 1 383 ? 4.386 -18.412 -15.056 1.00 93.69 383 ILE A C 1
ATOM 2973 O O . ILE A 1 383 ? 3.934 -17.913 -14.028 1.00 93.69 383 ILE A O 1
ATOM 2977 N N . GLN A 1 384 ? 5.565 -19.023 -15.103 1.00 90.06 384 GLN A N 1
ATOM 2978 C CA . GLN A 1 384 ? 6.385 -19.234 -13.911 1.00 90.06 384 GLN A CA 1
ATOM 2979 C C . GLN A 1 384 ? 7.716 -18.486 -13.961 1.00 90.06 384 GLN A C 1
ATOM 2981 O O . GLN A 1 384 ? 8.360 -18.333 -12.922 1.00 90.06 384 GLN A O 1
ATOM 2986 N N . LYS A 1 385 ? 8.159 -18.020 -15.133 1.00 92.38 385 LYS A N 1
ATOM 2987 C CA . LYS A 1 385 ? 9.450 -17.345 -15.303 1.00 92.38 385 LYS A CA 1
ATOM 2988 C C . LYS A 1 385 ? 9.261 -15.958 -15.908 1.00 92.38 385 LYS A C 1
ATOM 2990 O O . LYS A 1 385 ? 8.321 -15.716 -16.658 1.00 92.38 385 LYS A O 1
ATOM 2995 N N . VAL A 1 386 ? 10.193 -15.059 -15.597 1.00 91.50 386 VAL A N 1
ATOM 2996 C CA . VAL A 1 386 ? 10.186 -13.675 -16.099 1.00 91.50 386 VAL A CA 1
ATOM 2997 C C . VAL A 1 386 ? 10.217 -13.605 -17.637 1.00 91.50 386 VAL A C 1
ATOM 2999 O O . VAL A 1 386 ? 9.417 -12.849 -18.180 1.00 91.50 386 VAL A O 1
ATOM 3002 N N . PRO A 1 387 ? 11.029 -14.398 -18.371 1.00 94.19 387 PRO A N 1
ATOM 3003 C CA . PRO A 1 387 ? 10.984 -14.384 -19.836 1.00 94.19 387 PRO A CA 1
ATOM 3004 C C . PRO A 1 387 ? 9.604 -14.750 -20.399 1.00 94.19 387 PRO A C 1
ATOM 3006 O O . PRO A 1 387 ? 9.099 -14.062 -21.280 1.00 94.19 387 PRO A O 1
ATOM 3009 N N . ASP A 1 388 ? 8.948 -15.766 -19.830 1.00 95.50 388 ASP A N 1
ATOM 3010 C CA . ASP A 1 388 ? 7.604 -16.186 -20.250 1.00 95.50 388 ASP A CA 1
ATOM 3011 C C . ASP A 1 388 ? 6.563 -15.091 -19.970 1.00 95.50 388 ASP A C 1
ATOM 3013 O O . ASP A 1 388 ? 5.628 -14.891 -20.745 1.00 95.50 388 ASP A O 1
ATOM 3017 N N . ALA A 1 389 ? 6.735 -14.352 -18.869 1.00 96.06 389 ALA A N 1
ATOM 3018 C CA . ALA A 1 389 ? 5.896 -13.208 -18.536 1.00 96.06 389 ALA A CA 1
ATOM 3019 C C . ALA A 1 389 ? 6.048 -12.079 -19.559 1.00 96.06 389 ALA A C 1
ATOM 3021 O O . ALA A 1 389 ? 5.046 -11.545 -20.021 1.00 96.06 389 ALA A O 1
ATOM 3022 N N . ILE A 1 390 ? 7.280 -11.754 -19.956 1.00 96.06 390 ILE A N 1
ATOM 3023 C CA . ILE A 1 390 ? 7.569 -10.752 -20.992 1.00 96.06 390 ILE A CA 1
ATOM 3024 C C . ILE A 1 390 ? 6.888 -11.134 -22.313 1.00 96.06 390 ILE A C 1
ATOM 3026 O O . ILE A 1 390 ? 6.202 -10.305 -22.910 1.00 96.06 390 ILE A O 1
ATOM 3030 N N . GLU A 1 391 ? 7.015 -12.390 -22.747 1.00 96.50 391 GLU A N 1
ATOM 3031 C CA . GLU A 1 391 ? 6.374 -12.870 -23.980 1.00 96.50 391 GLU A CA 1
ATOM 3032 C C . GLU A 1 391 ? 4.844 -12.866 -23.885 1.00 96.50 391 GLU A C 1
ATOM 3034 O O . GLU A 1 391 ? 4.152 -12.478 -24.830 1.00 96.50 391 GLU A O 1
ATOM 3039 N N . TYR A 1 392 ? 4.290 -13.208 -22.722 1.00 96.62 392 TYR A N 1
ATOM 3040 C CA . TYR A 1 392 ? 2.856 -13.093 -22.485 1.00 96.62 392 TYR A CA 1
ATOM 3041 C C . TYR A 1 392 ? 2.361 -11.643 -22.564 1.00 96.62 392 TYR A C 1
ATOM 3043 O O . TYR A 1 392 ? 1.355 -11.376 -23.223 1.00 96.62 392 TYR A O 1
ATOM 3051 N N . LEU A 1 393 ? 3.077 -10.695 -21.946 1.00 96.75 393 LEU A N 1
ATOM 3052 C CA . LEU A 1 393 ? 2.745 -9.272 -22.024 1.00 96.75 393 LEU A CA 1
ATOM 3053 C C . LEU A 1 393 ? 2.766 -8.783 -23.481 1.00 96.75 393 LEU A C 1
ATOM 3055 O O . LEU A 1 393 ? 1.826 -8.110 -23.904 1.00 96.75 393 LEU A O 1
ATOM 3059 N N . LYS A 1 394 ? 3.783 -9.168 -24.269 1.00 96.56 394 LYS A N 1
ATOM 3060 C CA . LYS A 1 394 ? 3.864 -8.842 -25.705 1.00 96.56 394 LYS A CA 1
ATOM 3061 C C . LYS A 1 394 ? 2.665 -9.379 -26.475 1.00 96.56 394 LYS A C 1
ATOM 3063 O O . LYS A 1 394 ? 2.077 -8.639 -27.258 1.00 96.56 394 LYS A O 1
ATOM 3068 N N . LYS A 1 395 ? 2.286 -10.637 -26.239 1.00 94.94 395 LYS A N 1
ATOM 3069 C CA . LYS A 1 395 ? 1.159 -11.283 -26.924 1.00 94.94 395 LYS A CA 1
ATOM 3070 C C . LYS A 1 395 ? -0.171 -10.573 -26.663 1.00 94.94 395 LYS A C 1
ATOM 3072 O O . LYS A 1 395 ? -0.965 -10.422 -27.583 1.00 94.94 395 LYS A O 1
ATOM 3077 N N . ILE A 1 396 ? -0.429 -10.164 -25.421 1.00 95.19 396 ILE A N 1
ATOM 3078 C CA . ILE A 1 396 ? -1.690 -9.500 -25.056 1.00 95.19 396 ILE A CA 1
ATOM 3079 C C . ILE A 1 396 ? -1.719 -8.042 -25.531 1.00 95.19 396 ILE A C 1
ATOM 3081 O O . ILE A 1 396 ? -2.771 -7.557 -25.939 1.00 95.19 396 ILE A O 1
ATOM 3085 N N . LEU A 1 397 ? -0.585 -7.336 -25.480 1.00 95.06 397 LEU A N 1
ATOM 3086 C CA . LEU A 1 397 ? -0.520 -5.909 -25.823 1.00 95.06 397 LEU A CA 1
ATOM 3087 C C . LEU A 1 397 ? -0.290 -5.627 -27.307 1.00 95.06 397 LEU A C 1
ATOM 3089 O O . LEU A 1 397 ? -0.550 -4.510 -27.742 1.00 95.06 397 LEU A O 1
ATOM 3093 N N . ASN A 1 398 ? 0.140 -6.624 -28.077 1.00 90.94 398 ASN A N 1
ATOM 3094 C CA . ASN A 1 398 ? 0.197 -6.569 -29.534 1.00 90.94 398 ASN A CA 1
ATOM 3095 C C . ASN A 1 398 ? -0.601 -7.755 -30.085 1.00 90.94 398 ASN A C 1
ATOM 3097 O O . ASN A 1 398 ? -0.002 -8.720 -30.573 1.00 90.94 398 ASN A O 1
ATOM 3101 N N . PRO A 1 399 ? -1.943 -7.741 -29.978 1.00 78.12 399 PRO A N 1
ATOM 3102 C CA . PRO A 1 399 ? -2.725 -8.708 -30.720 1.00 78.12 399 PRO A CA 1
ATOM 3103 C C . PRO A 1 399 ? -2.347 -8.510 -32.186 1.00 78.12 399 PRO A C 1
ATOM 3105 O O . PRO A 1 399 ? -2.437 -7.393 -32.701 1.00 78.12 399 PRO A O 1
ATOM 3108 N N . ALA A 1 400 ? -1.851 -9.562 -32.841 1.00 68.88 400 ALA A N 1
ATOM 3109 C CA . ALA A 1 400 ? -1.718 -9.517 -34.286 1.00 68.88 400 ALA A CA 1
ATOM 3110 C C . ALA A 1 400 ? -3.067 -9.036 -34.828 1.00 68.88 400 ALA A C 1
ATOM 3112 O O . ALA A 1 400 ? -4.110 -9.511 -34.362 1.00 68.88 400 ALA A O 1
ATOM 3113 N N . VAL A 1 401 ? -3.053 -8.096 -35.778 1.00 51.47 401 VAL A N 1
ATOM 3114 C CA . VAL A 1 401 ? -4.186 -7.977 -36.693 1.00 51.47 401 VAL A CA 1
ATOM 3115 C C . VAL A 1 401 ? -4.369 -9.402 -37.185 1.00 51.47 401 VAL A C 1
ATOM 3117 O O . VAL A 1 401 ? -3.460 -9.946 -37.812 1.00 51.47 401 VAL A O 1
ATOM 3120 N N . GLN A 1 402 ? -5.443 -10.067 -36.757 1.00 44.00 402 GLN A N 1
ATOM 3121 C CA . GLN A 1 402 ? -5.817 -11.313 -37.390 1.00 44.00 402 GLN A CA 1
ATOM 3122 C C . GLN A 1 402 ? -5.974 -10.913 -38.845 1.00 44.00 402 GLN A C 1
ATOM 3124 O O . GLN A 1 402 ? -6.879 -10.147 -39.171 1.00 44.00 402 GLN A O 1
ATOM 3129 N N . GLU A 1 403 ? -5.033 -11.319 -39.693 1.00 42.28 403 GLU A N 1
ATOM 3130 C CA . GLU A 1 403 ? -5.311 -11.299 -41.109 1.00 42.28 403 GLU A CA 1
ATOM 3131 C C . GLU A 1 403 ? -6.622 -12.075 -41.257 1.00 42.28 403 GLU A C 1
ATOM 3133 O O . GLU A 1 403 ? -6.726 -13.234 -40.842 1.00 42.28 403 GLU A O 1
ATOM 3138 N N . GLU A 1 404 ? -7.642 -11.419 -41.803 1.00 40.59 404 GLU A N 1
ATOM 3139 C CA . GLU A 1 404 ? -8.831 -12.050 -42.373 1.00 40.59 404 GLU A CA 1
ATOM 3140 C C . GLU A 1 404 ? -8.424 -12.910 -43.589 1.00 40.59 404 GLU A C 1
ATOM 3142 O O . GLU A 1 404 ? -8.901 -12.739 -44.705 1.00 40.59 404 GLU A O 1
ATOM 3147 N N . THR A 1 405 ? -7.484 -13.834 -43.401 1.00 43.81 405 THR A N 1
ATOM 3148 C CA . THR A 1 405 ? -6.979 -14.772 -44.408 1.00 43.81 405 THR A CA 1
ATOM 3149 C C . THR A 1 405 ? -6.879 -16.184 -43.834 1.00 43.81 405 THR A C 1
ATOM 3151 O O . THR A 1 405 ? -6.107 -17.018 -44.298 1.00 43.81 405 THR A O 1
ATOM 3154 N N . ALA A 1 406 ? -7.732 -16.519 -42.869 1.00 43.84 406 ALA A N 1
ATOM 3155 C CA . ALA A 1 406 ? -8.117 -17.901 -42.627 1.00 43.84 406 ALA A CA 1
ATOM 3156 C C . ALA A 1 406 ? -9.542 -18.090 -43.150 1.00 43.84 406 ALA A C 1
ATOM 3158 O O . ALA A 1 406 ? -10.503 -18.128 -42.387 1.00 43.84 406 ALA A O 1
ATOM 3159 N N . GLY A 1 407 ? -9.666 -18.179 -44.480 1.00 47.66 407 GLY A N 1
ATOM 3160 C CA . GLY A 1 407 ? -10.855 -18.766 -45.089 1.00 47.66 407 GLY A CA 1
ATOM 3161 C C . GLY A 1 407 ? -11.145 -20.103 -44.409 1.00 47.66 407 GLY A C 1
ATOM 3162 O O . GLY A 1 407 ? -10.217 -20.880 -44.160 1.00 47.66 407 GLY A O 1
ATOM 3163 N N . ASP A 1 408 ? -12.414 -20.297 -44.058 1.00 63.66 408 ASP A N 1
ATOM 3164 C CA . ASP A 1 408 ? -12.941 -21.446 -43.331 1.00 63.66 408 ASP A CA 1
ATOM 3165 C C . ASP A 1 408 ? -12.243 -22.755 -43.767 1.00 63.66 408 ASP A C 1
ATOM 3167 O O . ASP A 1 408 ? -12.301 -23.127 -44.947 1.00 63.66 408 ASP A O 1
ATOM 3171 N N . PRO A 1 409 ? -11.555 -23.465 -42.850 1.00 61.03 409 PRO A N 1
ATOM 3172 C CA . PRO A 1 409 ? -10.933 -24.753 -43.144 1.00 61.03 409 PRO A CA 1
ATOM 3173 C C . PRO A 1 409 ? -11.914 -25.760 -43.757 1.00 61.03 409 PRO A C 1
ATOM 3175 O O . PRO A 1 409 ? -11.489 -26.623 -44.525 1.00 61.03 409 PRO A O 1
ATOM 3178 N N . MET A 1 410 ? -13.211 -25.634 -43.448 1.00 58.06 410 MET A N 1
ATOM 3179 C CA . MET A 1 410 ? -14.276 -26.466 -44.000 1.00 58.06 410 MET A CA 1
ATOM 3180 C C . MET A 1 410 ? -14.586 -26.110 -45.459 1.00 58.06 410 MET A C 1
ATOM 3182 O O . MET A 1 410 ? -14.725 -27.013 -46.281 1.00 58.06 410 MET A O 1
ATOM 3186 N N . ALA A 1 411 ? -14.596 -24.821 -45.812 1.00 61.44 411 ALA A N 1
ATOM 3187 C CA . ALA A 1 411 ? -14.769 -24.368 -47.194 1.00 61.44 411 ALA A CA 1
ATOM 3188 C C . ALA A 1 411 ? -13.633 -24.874 -48.100 1.00 61.44 411 ALA A C 1
ATOM 3190 O O . ALA A 1 411 ? -13.884 -25.406 -49.174 1.00 61.44 411 ALA A O 1
ATOM 3191 N N . ARG A 1 412 ? -12.382 -24.856 -47.616 1.00 60.97 412 ARG A N 1
ATOM 3192 C CA . ARG A 1 412 ? -11.236 -25.438 -48.346 1.00 60.97 412 ARG A CA 1
ATOM 3193 C C . ARG A 1 412 ? -11.285 -26.960 -48.479 1.00 60.97 412 ARG A C 1
ATOM 3195 O O . ARG A 1 412 ? -10.657 -27.510 -49.383 1.00 60.97 412 ARG A O 1
ATOM 3202 N N . LEU A 1 413 ? -11.946 -27.652 -47.552 1.00 62.16 413 LEU A N 1
ATOM 3203 C CA . LEU A 1 413 ? -12.139 -29.097 -47.645 1.00 62.16 413 LEU A CA 1
ATOM 3204 C C . LEU A 1 413 ? -13.224 -29.433 -48.679 1.00 62.16 413 LEU A C 1
ATOM 3206 O O . LEU A 1 413 ? -13.080 -30.416 -49.399 1.00 62.16 413 LEU A O 1
ATOM 3210 N N . LEU A 1 414 ? -14.265 -28.602 -48.770 1.00 67.75 414 LEU A N 1
ATOM 3211 C CA . LEU A 1 414 ? -15.352 -28.729 -49.741 1.00 67.75 414 LEU A CA 1
ATOM 3212 C C . LEU A 1 414 ? -14.882 -28.416 -51.168 1.00 67.75 414 LEU A C 1
ATOM 3214 O O . LEU A 1 414 ? -15.109 -29.240 -52.048 1.00 67.75 414 LEU A O 1
ATOM 3218 N N . ASP A 1 415 ? -14.106 -27.347 -51.371 1.00 69.38 415 ASP A N 1
ATOM 3219 C CA . ASP A 1 415 ? -13.504 -27.031 -52.680 1.00 69.38 415 ASP A CA 1
ATOM 3220 C C . ASP A 1 415 ? -12.615 -28.182 -53.191 1.00 69.38 415 ASP A C 1
ATOM 3222 O O . ASP A 1 415 ? -12.654 -28.565 -54.358 1.00 69.38 415 ASP A O 1
ATOM 3226 N N . LYS A 1 416 ? -11.850 -28.819 -52.293 1.00 67.44 416 LYS A N 1
ATOM 3227 C CA . LYS A 1 416 ? -11.009 -29.978 -52.641 1.00 67.44 416 LYS A CA 1
ATOM 3228 C C . LYS A 1 416 ? -11.801 -31.250 -52.948 1.00 67.44 416 LYS A C 1
ATOM 3230 O O . LYS A 1 416 ? -11.264 -32.144 -53.601 1.00 67.44 416 LYS A O 1
ATOM 3235 N N . LEU A 1 417 ? -13.031 -31.366 -52.453 1.00 61.41 417 LEU A N 1
ATOM 3236 C CA . LEU A 1 417 ? -13.912 -32.498 -52.740 1.00 61.41 417 LEU A CA 1
ATOM 3237 C C . LEU A 1 417 ? -14.686 -32.292 -54.048 1.00 61.41 417 LEU A C 1
ATOM 3239 O O . LEU A 1 417 ? -14.929 -33.272 -54.750 1.00 61.41 417 LEU A O 1
ATOM 3243 N N . GLU A 1 418 ? -15.002 -31.048 -54.417 1.00 60.81 418 GLU A N 1
ATOM 3244 C CA . GLU A 1 418 ? -15.594 -30.721 -55.721 1.00 60.81 418 GLU A CA 1
ATOM 3245 C C . GLU A 1 418 ? -14.593 -30.920 -56.873 1.00 60.81 418 GLU A C 1
ATOM 3247 O O . GLU A 1 418 ? -14.941 -31.529 -57.889 1.00 60.81 418 GLU A O 1
ATOM 3252 N N . ASP A 1 419 ? -13.321 -30.557 -56.678 1.00 57.41 419 ASP A N 1
ATOM 3253 C CA . ASP A 1 419 ? -12.264 -30.787 -57.676 1.00 57.41 419 ASP A CA 1
ATOM 3254 C C . ASP A 1 419 ? -11.928 -32.277 -57.882 1.00 57.41 419 ASP A C 1
ATOM 3256 O O . ASP A 1 419 ? -11.511 -32.689 -58.967 1.00 57.41 419 ASP A O 1
ATOM 3260 N N . ALA A 1 420 ? -12.153 -33.127 -56.875 1.00 53.53 420 ALA A N 1
ATOM 3261 C CA . ALA A 1 420 ? -11.934 -34.572 -56.982 1.00 53.53 420 ALA A CA 1
ATOM 3262 C C . ALA A 1 420 ? -13.090 -35.322 -57.684 1.00 53.53 420 ALA A C 1
ATOM 3264 O O . ALA A 1 420 ? -12.950 -36.504 -58.005 1.00 53.53 420 ALA A O 1
ATOM 3265 N N . GLY A 1 421 ? -14.225 -34.656 -57.930 1.00 50.97 421 GLY A N 1
ATOM 3266 C CA . GLY A 1 421 ? -15.453 -35.272 -58.445 1.00 50.97 421 GLY A CA 1
ATOM 3267 C C . GLY A 1 421 ? -15.627 -35.274 -59.969 1.00 50.97 421 GLY A C 1
ATOM 3268 O O . GLY A 1 421 ? -16.539 -35.934 -60.464 1.00 50.97 421 GLY A O 1
ATOM 3269 N N . THR A 1 422 ? -14.787 -34.578 -60.741 1.00 49.81 422 THR A N 1
ATOM 3270 C CA . THR A 1 422 ? -15.017 -34.379 -62.193 1.00 49.81 422 THR A CA 1
ATOM 3271 C C . THR A 1 422 ? -14.173 -35.270 -63.116 1.00 49.81 422 THR A C 1
ATOM 3273 O O . THR A 1 422 ? -14.291 -35.198 -64.339 1.00 49.81 422 THR A O 1
ATOM 3276 N N . GLY A 1 423 ? -13.376 -36.188 -62.563 1.00 51.03 423 GLY A N 1
ATOM 3277 C CA . GLY A 1 423 ? -12.482 -37.070 -63.319 1.00 51.03 423 GLY A CA 1
ATOM 3278 C C . GLY A 1 423 ? -12.993 -38.498 -63.535 1.00 51.03 423 GLY A C 1
ATOM 3279 O O . GLY A 1 423 ? -12.302 -39.441 -63.166 1.00 51.03 423 GLY A O 1
ATOM 3280 N N . SER A 1 424 ? -14.172 -38.702 -64.135 1.00 44.31 424 SER A N 1
ATOM 3281 C CA . SER A 1 424 ? -14.506 -40.012 -64.725 1.00 44.31 424 SER A CA 1
ATOM 3282 C C . SER A 1 424 ? -15.461 -39.899 -65.914 1.00 44.31 424 SER A C 1
ATOM 3284 O O . SER A 1 424 ? -16.674 -40.087 -65.821 1.00 44.31 424 SER A O 1
ATOM 3286 N N . HIS A 1 425 ? -14.882 -39.638 -67.085 1.00 40.50 425 HIS A N 1
ATOM 3287 C CA . HIS A 1 425 ? -15.465 -40.068 -68.349 1.00 40.50 425 HIS A CA 1
ATOM 3288 C C . HIS A 1 425 ? -14.526 -41.055 -69.030 1.00 40.50 425 HIS A C 1
ATOM 3290 O O . HIS A 1 425 ? -13.604 -40.710 -69.760 1.00 40.50 425 HIS A O 1
ATOM 3296 N N . CYS A 1 426 ? -14.807 -42.320 -68.739 1.00 37.94 426 CYS A N 1
ATOM 3297 C CA . CYS A 1 426 ? -14.421 -43.476 -69.520 1.00 37.94 426 CYS A CA 1
ATOM 3298 C C . CYS A 1 426 ? -15.197 -43.449 -70.851 1.00 37.94 426 CYS A C 1
ATOM 3300 O O . CYS A 1 426 ? -16.429 -43.418 -70.831 1.00 37.94 426 CYS A O 1
ATOM 3302 N N . LYS A 1 427 ? -14.504 -43.486 -71.994 1.00 41.47 427 LYS A N 1
ATOM 3303 C CA . LYS A 1 427 ? -15.043 -44.006 -73.260 1.00 41.47 427 LYS A CA 1
ATOM 3304 C C . LYS A 1 427 ? -13.926 -44.745 -74.006 1.00 41.47 427 LYS A C 1
ATOM 3306 O O . LYS A 1 427 ? -12.873 -44.157 -74.212 1.00 41.47 427 LYS A O 1
ATOM 3311 N N . LEU A 1 428 ? -14.235 -46.015 -74.300 1.00 36.91 428 LEU A N 1
ATOM 3312 C CA . LEU A 1 428 ? -13.691 -46.973 -75.280 1.00 36.91 428 LEU A CA 1
ATOM 3313 C C . LEU A 1 428 ? -12.370 -46.642 -75.983 1.00 36.91 428 LEU A C 1
ATOM 3315 O O . LEU A 1 428 ? -12.332 -45.628 -76.713 1.00 36.91 428 LEU A O 1
#

Secondary structure (DSSP, 8-state):
-------------------------------------------S------------------------EEEEEEEE-TTSPEEEEEEE---TT-----EEEEEE-PPPGGGPPPPSEEEEESSSHHHHHHHHHHHHHHHHHHS--PEEEEE-HHHHHHPPPPSS-EEEESS---GGG--TT-EEEE-S---PPPSSSEEEE-TTS-HHHHHHHHHHHTT---HHHHHHHHHHHHHHTT-TTSTTHHHHHHHHHHHHHH-HHHHHHHTTT-GGGGTT-THHHHHHHHHHHHHHHHHHHHHH-EEE-SSSEEEE---SS-HHHHHHHHHHTT-SSSSEEEEEEE-TTS-EEEEEEESSSHHHHHHHTTT-EEETTEEEEEPPTT--SHHHHHHHHHHHHS-----S----HHHHHHHHHHHTTS------

Sequence (428 aa):
MGLPNAKIDLLARLRLRPTLVCGWQLLWQRRIQWGPNQWAFLGDGVAADVSQQGVAGSHEGRRSGGLSARPFGYGHDGLGNMRVEVRVRGGPSKTCWRTWVVAASFPPMTNLSQPVVILTHESDLDGLLSGLLLQKLAFKLFGVVPKLISSHADEWQRRQLPIGPVWVSDLGFDPKMDKPNWLVIDHHINRARPEVARLIHDPAKSAAKLCYELCCMAGLGSPALERLVHLNDVSDLFLVGDQDFVLACDYANLVKSYQFWTVHDLIEGNPEKLLDHPLLEVMAVKRKVEDPIGLAWSKNHLVRISDEVGYADIRIGNSNMIAYQMLEEQTASYPVLASVCRGVNGAIIASFRSRNGKALQIAERFKGGGHANAAAAVLPRSIQKVPDAIEYLKKILNPAVQEETAGDPMARLLDKLEDAGTGSHCKL